Protein AF-A0A4R4U5J3-F1 (afdb_monomer_lite)

Sequence (572 aa):
MSPDPDFTGVKRPEFDTMATQHTAAAGRLADLATRLHGELTAAGLDTTPATRIRELATQAQTQAEDLRRRRRLVDELERNKVVFGASTAAGTFLPVPDRLETGQAMLAGTVAADAAIAAYTKPPRGKVLPEQLAVVQRYAAKVHDPAFAKAFMSKLGARGVTDLANAIWLEKASWERAGDHDGAKRAFAQGEHVLRILSTALAGATDPASPAYLGAGFLQRLKTAGRTSRDLHSVTGGRPTAYHDLADVLGAHPGEPPYSAEFMRTVGRDMIALDREVHDALRNGEGTKAMDDMRTFVPDLLRAAASSPAAAQALLDHTPAGRTTTNLNYLLHDRVAWWTDNPNSTTDDRDARALGAAMEAAMKGSDAVSLRLTAETLKILGADLPRLYARNSAEKLQLADQAGFDRRASLRPALGTILSAHIDELGRIIDGRNVLKSGVGATLKDQSVNRRDIDYALLLATSDDAVFGQIVRAQAEHTRVEIDRIFPLTDKGPRLADPVARESKTFGHLLGAREQALYSVGRANEAAAKELESMVRSAIGIVPVPGKEFAGKLAEQAFKGMRLEGFAKEVA

Structure (mmCIF, N/CA/C/O backbone):
data_AF-A0A4R4U5J3-F1
#
_entry.id   AF-A0A4R4U5J3-F1
#
loop_
_atom_site.group_PDB
_atom_site.id
_atom_site.type_symbol
_atom_site.label_atom_id
_atom_site.label_alt_id
_atom_site.label_comp_id
_atom_site.label_asym_id
_atom_site.label_entity_id
_atom_site.label_seq_id
_atom_site.pdbx_PDB_ins_code
_atom_site.Cartn_x
_atom_site.Cartn_y
_atom_site.Cartn_z
_atom_site.occupancy
_atom_site.B_iso_or_equiv
_atom_site.auth_seq_id
_atom_site.auth_comp_id
_atom_site.auth_asym_id
_atom_site.auth_atom_id
_atom_site.pdbx_PDB_model_num
ATOM 1 N N . MET A 1 1 ? -20.120 -25.087 23.527 1.00 32.09 1 MET A N 1
ATOM 2 C CA . MET A 1 1 ? -18.933 -24.209 23.546 1.00 32.09 1 MET A CA 1
ATOM 3 C C . MET A 1 1 ? -18.248 -24.417 24.880 1.00 32.09 1 MET A C 1
ATOM 5 O O . MET A 1 1 ? -18.861 -24.120 25.896 1.00 32.09 1 MET A O 1
ATOM 9 N N . SER A 1 2 ? -17.062 -25.028 24.884 1.00 24.73 2 SER A N 1
ATOM 10 C CA . SER A 1 2 ? -16.228 -25.051 26.090 1.00 24.73 2 SER A CA 1
ATOM 11 C C . SER A 1 2 ? -15.710 -23.629 26.313 1.00 24.73 2 SER A C 1
ATOM 13 O O . SER A 1 2 ? -15.345 -23.002 25.314 1.00 24.73 2 SER A O 1
ATOM 15 N N . PRO A 1 3 ? -15.717 -23.090 27.543 1.00 35.31 3 PRO A N 1
ATOM 16 C CA . PRO A 1 3 ? -15.083 -21.809 27.810 1.00 35.31 3 PRO A CA 1
ATOM 17 C C . PRO A 1 3 ? -13.604 -21.902 27.435 1.00 35.31 3 PRO A C 1
ATOM 19 O O . PRO A 1 3 ? -12.981 -22.950 27.625 1.00 35.31 3 PRO A O 1
ATOM 22 N N . ASP A 1 4 ? -13.088 -20.816 26.875 1.00 36.41 4 ASP A N 1
ATOM 23 C CA . ASP A 1 4 ? -11.660 -20.582 26.690 1.00 36.41 4 ASP A CA 1
ATOM 24 C C . ASP A 1 4 ? -10.930 -20.854 28.026 1.00 36.41 4 ASP A C 1
ATOM 26 O O . ASP A 1 4 ? -11.401 -20.363 29.059 1.00 36.41 4 ASP A O 1
ATOM 30 N N . PRO A 1 5 ? -9.855 -21.664 28.071 1.00 33.47 5 PRO A N 1
ATOM 31 C CA . PRO A 1 5 ? -9.121 -21.946 29.310 1.00 33.47 5 PRO A CA 1
ATOM 32 C C . PRO A 1 5 ? -8.554 -20.694 30.007 1.00 33.47 5 PRO A C 1
ATOM 34 O O . PRO A 1 5 ? -8.264 -20.767 31.199 1.00 33.47 5 PRO A O 1
ATOM 37 N N . ASP A 1 6 ? -8.495 -19.550 29.316 1.00 38.09 6 ASP A N 1
ATOM 38 C CA . ASP A 1 6 ? -8.087 -18.248 29.863 1.00 38.09 6 ASP A CA 1
ATOM 39 C C . ASP A 1 6 ? -9.269 -17.353 30.313 1.00 38.09 6 ASP A C 1
ATOM 41 O O . ASP A 1 6 ? -9.123 -16.143 30.498 1.00 38.09 6 ASP A O 1
ATOM 45 N N . PHE A 1 7 ? -10.476 -17.905 30.493 1.00 46.34 7 PHE A N 1
ATOM 46 C CA . PHE A 1 7 ? -11.655 -17.115 30.861 1.00 46.34 7 PHE A CA 1
ATOM 47 C C . PHE A 1 7 ? -11.623 -16.606 32.317 1.00 46.34 7 PHE A C 1
ATOM 49 O O . PHE A 1 7 ? -11.997 -17.315 33.254 1.00 46.34 7 PHE A O 1
ATOM 56 N N . THR A 1 8 ? -11.276 -15.329 32.505 1.00 49.91 8 THR A N 1
ATOM 57 C CA . THR A 1 8 ? -11.484 -14.574 33.750 1.00 49.91 8 THR A CA 1
ATOM 58 C C . THR A 1 8 ? -12.762 -13.729 33.645 1.00 49.91 8 THR A C 1
ATOM 60 O O . THR A 1 8 ? -12.824 -12.693 32.987 1.00 49.91 8 THR A O 1
ATOM 63 N N . GLY A 1 9 ? -13.842 -14.176 34.286 1.00 56.47 9 GLY A N 1
ATOM 64 C CA . GLY A 1 9 ? -15.107 -13.438 34.344 1.00 56.47 9 GLY A CA 1
ATOM 65 C C . GLY A 1 9 ? -15.694 -13.483 35.746 1.00 56.47 9 GLY A C 1
ATOM 66 O O . GLY A 1 9 ? -15.632 -14.514 36.411 1.00 56.47 9 GLY A O 1
ATOM 67 N N . VAL A 1 10 ? -16.287 -12.380 36.203 1.00 64.44 10 VAL A N 1
ATOM 68 C CA . VAL A 1 10 ? -16.972 -12.332 37.505 1.00 64.44 10 VAL A CA 1
ATOM 69 C C . VAL A 1 10 ? -18.478 -12.395 37.278 1.00 64.44 10 VAL A C 1
ATOM 71 O O . VAL A 1 10 ? -19.017 -11.742 36.378 1.00 64.44 10 VAL A O 1
ATOM 74 N N . LYS A 1 11 ? -19.187 -13.171 38.102 1.00 69.50 11 LYS A N 1
ATOM 75 C CA . LYS A 1 11 ? -20.650 -13.131 38.126 1.00 69.50 11 LYS A CA 1
ATOM 76 C C . LYS A 1 11 ? -21.089 -11.772 38.644 1.00 69.50 11 LYS A C 1
ATOM 78 O O . LYS A 1 11 ? -20.711 -11.350 39.735 1.00 69.50 11 LYS A O 1
ATOM 83 N N . ARG A 1 12 ? -21.927 -11.082 37.882 1.00 70.44 12 ARG A N 1
ATOM 84 C CA . ARG A 1 12 ? -22.305 -9.706 38.212 1.00 70.44 12 ARG A CA 1
ATOM 85 C C . ARG A 1 12 ? -22.953 -9.516 39.587 1.00 70.44 12 ARG A C 1
ATOM 87 O O . ARG A 1 12 ? -22.555 -8.573 40.263 1.00 70.44 12 ARG A O 1
ATOM 94 N N . PRO A 1 13 ? -23.871 -10.386 40.051 1.00 77.56 13 PRO A N 1
ATOM 95 C CA . PRO A 1 13 ? -24.424 -10.243 41.396 1.00 77.56 13 PRO A CA 1
ATOM 96 C C . PRO A 1 13 ? -23.345 -10.321 42.486 1.00 77.56 13 PRO A C 1
ATOM 98 O O . PRO A 1 13 ? -23.411 -9.603 43.482 1.00 77.56 13 PRO A O 1
ATOM 101 N N . GLU A 1 14 ? -22.324 -11.157 42.279 1.00 78.69 14 GLU A N 1
ATOM 102 C CA . GLU A 1 14 ? -21.205 -11.330 43.210 1.00 78.69 14 GLU A CA 1
ATOM 103 C C . GLU A 1 14 ? -20.275 -10.108 43.178 1.00 78.69 14 GLU A C 1
ATOM 105 O O . GLU A 1 14 ? -19.912 -9.589 44.234 1.00 78.69 14 GLU A O 1
ATOM 110 N N . PHE A 1 15 ? -19.973 -9.577 41.987 1.00 78.25 15 PHE A N 1
ATOM 111 C CA . PHE A 1 15 ? -19.196 -8.343 41.832 1.00 78.25 15 PHE A CA 1
ATOM 112 C C . PHE A 1 15 ? -19.882 -7.131 42.480 1.00 78.25 15 PHE A C 1
ATOM 114 O O . PHE A 1 15 ? -19.252 -6.377 43.223 1.00 78.25 15 PHE A O 1
ATOM 121 N N . ASP A 1 16 ? -21.185 -6.966 42.249 1.00 79.00 16 ASP A N 1
ATOM 122 C CA . ASP A 1 16 ? -21.982 -5.881 42.825 1.00 79.00 16 ASP A CA 1
ATOM 123 C C . ASP A 1 16 ? -22.040 -5.967 44.352 1.00 79.00 16 ASP A C 1
ATOM 125 O O . ASP A 1 16 ? -21.914 -4.952 45.050 1.00 79.00 16 ASP A O 1
ATOM 129 N N . THR A 1 17 ? -22.193 -7.186 44.872 1.00 84.44 17 THR A N 1
ATOM 130 C CA . THR A 1 17 ? -22.174 -7.456 46.312 1.00 84.44 17 THR A CA 1
ATOM 131 C C . THR A 1 17 ? -20.814 -7.101 46.903 1.00 84.44 17 THR A C 1
ATOM 133 O O . THR A 1 17 ? -20.752 -6.338 47.868 1.00 84.44 17 THR A O 1
ATOM 136 N N . MET A 1 18 ? -19.725 -7.564 46.288 1.00 84.06 18 MET A N 1
ATOM 137 C CA . MET A 1 18 ? -18.358 -7.265 46.713 1.00 84.06 18 MET A CA 1
ATOM 138 C C . MET A 1 18 ? -18.081 -5.754 46.715 1.00 84.06 18 MET A C 1
ATOM 140 O O . MET A 1 18 ? -17.628 -5.216 47.724 1.00 84.06 18 MET A O 1
ATOM 144 N N . ALA A 1 19 ? -18.406 -5.041 45.631 1.00 83.62 19 ALA A N 1
ATOM 145 C CA . ALA A 1 19 ? -18.198 -3.594 45.531 1.00 83.62 19 ALA A CA 1
ATOM 146 C C . ALA A 1 19 ? -18.980 -2.817 46.607 1.00 83.62 19 ALA A C 1
ATOM 148 O O . ALA A 1 19 ? -18.468 -1.854 47.191 1.00 83.62 19 ALA A O 1
ATOM 149 N N . THR A 1 20 ? -20.207 -3.255 46.906 1.00 86.44 20 THR A N 1
ATOM 150 C CA . THR A 1 20 ? -21.056 -2.663 47.952 1.00 86.44 20 THR A CA 1
ATOM 151 C C . THR A 1 20 ? -20.491 -2.929 49.349 1.00 86.44 20 THR A C 1
ATOM 153 O O . THR A 1 20 ? -20.370 -2.004 50.154 1.00 86.44 20 THR A O 1
ATOM 156 N N . GLN A 1 21 ? -20.085 -4.168 49.634 1.00 89.00 21 GLN A N 1
ATOM 157 C CA . GLN A 1 21 ? -19.510 -4.553 50.925 1.00 89.00 21 GLN A CA 1
ATOM 158 C C . GLN A 1 21 ? -18.174 -3.854 51.190 1.00 89.00 21 GLN A C 1
ATOM 160 O O . GLN A 1 21 ? -17.979 -3.316 52.280 1.00 89.00 21 GLN A O 1
ATOM 165 N N . HIS A 1 22 ? -17.291 -3.787 50.190 1.00 87.19 22 HIS A N 1
ATOM 166 C CA . HIS A 1 22 ? -15.999 -3.108 50.299 1.00 87.19 22 HIS A CA 1
ATOM 167 C C . HIS A 1 22 ? -16.171 -1.607 50.551 1.00 87.19 22 HIS A C 1
ATOM 169 O O . HIS A 1 22 ? -15.505 -1.025 51.405 1.00 87.19 22 HIS A O 1
ATOM 175 N N . THR A 1 23 ? -17.126 -0.985 49.856 1.00 85.75 23 THR A N 1
ATOM 176 C CA . THR A 1 23 ? -17.514 0.410 50.086 1.00 85.75 23 THR A CA 1
ATOM 177 C C . THR A 1 23 ? -17.967 0.641 51.532 1.00 85.75 23 THR A C 1
ATOM 179 O O . THR A 1 23 ? -17.518 1.585 52.183 1.00 85.75 23 THR A O 1
ATOM 182 N N . ALA A 1 24 ? -18.847 -0.221 52.048 1.00 89.19 24 ALA A N 1
ATOM 183 C CA . ALA A 1 24 ? -19.355 -0.108 53.412 1.00 89.19 24 ALA A CA 1
ATOM 184 C C . ALA A 1 24 ? -18.268 -0.378 54.469 1.00 89.19 24 ALA A C 1
ATOM 186 O O . ALA A 1 24 ? -18.280 0.228 55.540 1.00 89.19 24 ALA A O 1
ATOM 187 N N . ALA A 1 25 ? -17.331 -1.288 54.194 1.00 89.00 25 ALA A N 1
ATOM 188 C CA . ALA A 1 25 ? -16.195 -1.568 55.068 1.00 89.00 25 ALA A CA 1
ATOM 189 C C . ALA A 1 25 ? -15.233 -0.373 55.150 1.00 89.00 25 ALA A C 1
ATOM 191 O O . ALA A 1 25 ? -14.864 0.031 56.252 1.00 89.00 25 ALA A O 1
ATOM 192 N N . ALA A 1 26 ? -14.903 0.247 54.013 1.00 87.69 26 ALA A N 1
ATOM 193 C CA . ALA A 1 26 ? -14.053 1.437 53.965 1.00 87.69 26 ALA A CA 1
ATOM 194 C C . ALA A 1 26 ? -14.661 2.618 54.746 1.00 87.69 26 ALA A C 1
ATOM 196 O O . ALA A 1 26 ? -13.959 3.277 55.511 1.00 87.69 26 ALA A O 1
ATOM 197 N N . GLY A 1 27 ? -15.976 2.847 54.615 1.00 88.06 27 GLY A N 1
ATOM 198 C CA . GLY A 1 27 ? -16.689 3.863 55.401 1.00 88.06 27 GLY A CA 1
ATOM 199 C C . GLY A 1 27 ? -16.615 3.600 56.908 1.00 88.06 27 GLY A C 1
ATOM 200 O O . GLY A 1 27 ? -16.243 4.483 57.673 1.00 88.06 27 GLY A O 1
ATOM 201 N N . ARG A 1 28 ? -16.861 2.353 57.332 1.00 92.00 28 ARG A N 1
ATOM 202 C CA . ARG A 1 28 ? -16.773 1.963 58.749 1.00 92.00 28 ARG A CA 1
ATOM 203 C C . ARG A 1 28 ? -15.362 2.111 59.328 1.00 92.00 28 ARG A C 1
ATOM 205 O O . ARG A 1 28 ? -15.235 2.518 60.479 1.00 92.00 28 ARG A O 1
ATOM 212 N N . LEU A 1 29 ? -14.314 1.817 58.554 1.00 90.88 29 LEU A N 1
ATOM 213 C CA . LEU A 1 29 ? -12.922 2.034 58.971 1.00 90.88 29 LEU A CA 1
ATOM 214 C C . LEU A 1 29 ? -12.602 3.523 59.163 1.00 90.88 29 LEU A C 1
ATOM 216 O O . LEU A 1 29 ? -11.934 3.881 60.131 1.00 90.88 29 LEU A O 1
ATOM 220 N N . ALA A 1 30 ? -13.106 4.392 58.282 1.00 89.38 30 ALA A N 1
ATOM 221 C CA . ALA A 1 30 ? -12.925 5.838 58.401 1.00 89.38 30 ALA A CA 1
ATOM 222 C C . ALA A 1 30 ? -13.649 6.414 59.633 1.00 89.38 30 ALA A C 1
ATOM 224 O O . ALA A 1 30 ? -13.075 7.221 60.374 1.00 89.38 30 ALA A O 1
ATOM 225 N N . ASP A 1 31 ? -14.876 5.955 59.893 1.00 91.50 31 ASP A N 1
ATOM 226 C CA . ASP A 1 31 ? -15.646 6.340 61.079 1.00 91.50 31 ASP A CA 1
ATOM 227 C C . ASP A 1 31 ? -14.952 5.877 62.364 1.00 91.50 31 ASP A C 1
ATOM 229 O O . ASP A 1 31 ? -14.828 6.649 63.316 1.00 91.50 31 ASP A O 1
ATOM 233 N N . LEU A 1 32 ? -14.450 4.635 62.381 1.00 92.81 32 LEU A N 1
ATOM 234 C CA . LEU A 1 32 ? -13.696 4.084 63.506 1.00 92.81 32 LEU A CA 1
ATOM 235 C C . LEU A 1 32 ? -12.428 4.896 63.778 1.00 92.81 32 LEU A C 1
ATOM 237 O O . LEU A 1 32 ? -12.192 5.278 64.921 1.00 92.81 32 LEU A O 1
ATOM 241 N N . ALA A 1 33 ? -11.642 5.199 62.740 1.00 91.44 33 ALA A N 1
ATOM 242 C CA . ALA A 1 33 ? -10.439 6.017 62.874 1.00 91.44 33 ALA A CA 1
ATOM 243 C C . ALA A 1 33 ? -10.758 7.395 63.466 1.00 91.44 33 ALA A C 1
ATOM 245 O O . ALA A 1 33 ? -10.023 7.896 64.312 1.00 91.44 33 ALA A O 1
ATOM 246 N N . THR A 1 34 ? -11.872 7.999 63.046 1.00 92.19 34 THR A N 1
ATOM 247 C CA . THR A 1 34 ? -12.306 9.314 63.532 1.00 92.19 34 THR A CA 1
ATOM 248 C C . THR A 1 34 ? -12.730 9.271 64.997 1.00 92.19 34 THR A C 1
ATOM 250 O O . THR A 1 34 ? -12.296 10.120 65.774 1.00 92.19 34 THR A O 1
ATOM 253 N N . ARG A 1 35 ? -13.521 8.266 65.398 1.00 92.94 35 ARG A N 1
ATOM 254 C CA . ARG A 1 35 ? -13.943 8.094 66.799 1.00 92.94 35 ARG A CA 1
ATOM 255 C C . ARG A 1 35 ? -12.758 7.804 67.713 1.00 92.94 35 ARG A C 1
ATOM 257 O O . ARG A 1 35 ? -12.593 8.495 68.711 1.00 92.94 35 ARG A O 1
ATOM 264 N N . LEU A 1 36 ? -11.900 6.856 67.326 1.00 92.25 36 LEU A N 1
ATOM 265 C CA . LEU A 1 36 ? -10.718 6.483 68.102 1.00 92.25 36 LEU A CA 1
ATOM 266 C C . LEU A 1 36 ? -9.764 7.669 68.270 1.00 92.25 36 LEU A C 1
ATOM 268 O O . LEU A 1 36 ? -9.227 7.875 69.352 1.00 92.25 36 LEU A O 1
ATOM 272 N N . HIS A 1 37 ? -9.577 8.474 67.221 1.00 93.06 37 HIS A N 1
ATOM 273 C CA . HIS A 1 37 ? -8.777 9.691 67.319 1.00 93.06 37 HIS A CA 1
ATOM 274 C C . HIS A 1 37 ? -9.357 10.654 68.363 1.00 93.06 37 HIS A C 1
ATOM 276 O O . HIS A 1 37 ? -8.624 11.106 69.233 1.00 93.06 37 HIS A O 1
ATOM 282 N N . GLY A 1 38 ? -10.671 10.910 68.324 1.00 90.81 38 GLY A N 1
ATOM 283 C CA . GLY A 1 38 ? -11.345 11.773 69.297 1.00 90.81 38 GLY A CA 1
ATOM 284 C C . GLY A 1 38 ? -11.226 11.275 70.741 1.00 90.81 38 GLY A C 1
ATOM 285 O O . GLY A 1 38 ? -10.923 12.067 71.630 1.00 90.81 38 GLY A O 1
ATOM 286 N N . GLU A 1 39 ? -11.403 9.971 70.970 1.00 93.38 39 GLU A N 1
ATOM 287 C CA . GLU A 1 39 ? -11.268 9.354 72.298 1.00 93.38 39 GLU A CA 1
ATOM 288 C C . GLU A 1 39 ? -9.831 9.433 72.832 1.00 93.38 39 GLU A C 1
ATOM 290 O O . GLU A 1 39 ? -9.619 9.845 73.973 1.00 93.38 39 GLU A O 1
ATOM 295 N N . LEU A 1 40 ? -8.833 9.105 72.003 1.00 91.81 40 LEU A N 1
ATOM 296 C CA . LEU A 1 40 ? -7.419 9.167 72.388 1.00 91.81 40 LEU A CA 1
ATOM 297 C C . LEU A 1 40 ? -6.976 10.607 72.668 1.00 91.81 40 LEU A C 1
ATOM 299 O O . LEU A 1 40 ? -6.291 10.853 73.659 1.00 91.81 40 LEU A O 1
ATOM 303 N N . THR A 1 41 ? -7.410 11.567 71.846 1.00 92.56 41 THR A N 1
ATOM 304 C CA . THR A 1 41 ? -7.142 12.993 72.071 1.00 92.56 41 THR A CA 1
ATOM 305 C C . THR A 1 41 ? -7.784 13.489 73.365 1.00 92.56 41 THR A C 1
ATOM 307 O O . THR A 1 41 ? -7.116 14.167 74.142 1.00 92.56 41 THR A O 1
ATOM 310 N N . ALA A 1 42 ? -9.044 13.132 73.635 1.00 90.25 42 ALA A N 1
ATOM 311 C CA . ALA A 1 42 ? -9.733 13.526 74.865 1.00 90.25 42 ALA A CA 1
ATOM 312 C C . ALA A 1 42 ? -9.080 12.931 76.127 1.00 90.25 42 ALA A C 1
ATOM 314 O O . ALA A 1 42 ? -9.076 13.571 77.176 1.00 90.25 42 ALA A O 1
ATOM 315 N N . ALA A 1 43 ? -8.500 11.733 76.018 1.00 91.12 43 ALA A N 1
ATOM 316 C CA . ALA A 1 43 ? -7.785 11.063 77.100 1.00 91.12 43 ALA A CA 1
ATOM 317 C C . ALA A 1 43 ? -6.305 11.487 77.240 1.00 91.12 43 ALA A C 1
ATOM 319 O O . ALA A 1 43 ? -5.632 11.022 78.158 1.00 91.12 43 ALA A O 1
ATOM 320 N N . GLY A 1 44 ? -5.779 12.338 76.348 1.00 90.06 44 GLY A N 1
ATOM 321 C CA . GLY A 1 44 ? -4.364 12.734 76.340 1.00 90.06 44 GLY A CA 1
ATOM 322 C C . GLY A 1 44 ? -3.395 11.594 75.990 1.00 90.06 44 GLY A C 1
ATOM 323 O O . GLY A 1 44 ? -2.240 11.617 76.411 1.00 90.06 44 GLY A O 1
ATOM 324 N N . LEU A 1 45 ? -3.867 10.583 75.256 1.00 93.19 45 LEU A N 1
ATOM 325 C CA . LEU A 1 45 ? -3.107 9.391 74.872 1.00 93.19 45 LEU A CA 1
ATOM 326 C C . LEU A 1 45 ? -2.508 9.518 73.459 1.00 93.19 45 LEU A C 1
ATOM 328 O O . LEU A 1 45 ? -2.874 10.396 72.678 1.00 93.19 45 LEU A O 1
ATOM 332 N N . ASP A 1 46 ? -1.588 8.609 73.115 1.00 89.56 46 ASP A N 1
ATOM 333 C CA . ASP A 1 46 ? -0.987 8.530 71.777 1.00 89.56 46 ASP A CA 1
ATOM 334 C C . ASP A 1 46 ? -2.047 8.237 70.700 1.00 89.56 46 ASP A C 1
ATOM 336 O O . ASP A 1 46 ? -2.740 7.223 70.749 1.00 89.56 46 ASP A O 1
ATOM 340 N N . THR A 1 47 ? -2.144 9.112 69.694 1.00 92.69 47 THR A N 1
ATOM 341 C CA . THR A 1 47 ? -3.115 9.014 68.589 1.00 92.69 47 THR A CA 1
ATOM 342 C C . THR A 1 47 ? -2.604 8.215 67.385 1.00 92.69 47 THR A C 1
ATOM 344 O O . THR A 1 47 ? -3.366 7.974 66.444 1.00 92.69 47 THR A O 1
ATOM 347 N N . THR A 1 48 ? -1.350 7.748 67.410 1.00 91.19 48 THR A N 1
ATOM 348 C CA . THR A 1 48 ? -0.714 6.979 66.325 1.00 91.19 48 THR A CA 1
ATOM 349 C C . THR A 1 48 ? -1.548 5.784 65.833 1.00 91.19 48 THR A C 1
ATOM 351 O O . THR A 1 48 ? -1.651 5.604 64.613 1.00 91.19 48 THR A O 1
ATOM 354 N N . PRO A 1 49 ? -2.208 4.981 66.698 1.00 88.94 49 PRO A N 1
ATOM 355 C CA . PRO A 1 49 ? -3.072 3.891 66.240 1.00 88.94 49 PRO A CA 1
ATOM 356 C C . PRO A 1 49 ? -4.244 4.367 65.370 1.00 88.94 49 PRO A C 1
ATOM 358 O O . PRO A 1 49 ? -4.540 3.750 64.347 1.00 88.94 49 PRO A O 1
ATOM 361 N N . ALA A 1 50 ? -4.876 5.491 65.724 1.00 87.25 50 ALA A N 1
ATOM 362 C CA . ALA A 1 50 ? -5.974 6.061 64.946 1.00 87.25 50 ALA A CA 1
ATOM 363 C C . ALA A 1 50 ? -5.502 6.567 63.575 1.00 87.25 50 ALA A C 1
ATOM 365 O O . ALA A 1 50 ? -6.201 6.388 62.575 1.00 87.25 50 ALA A O 1
ATOM 366 N N . THR A 1 51 ? -4.295 7.132 63.505 1.00 88.81 51 THR A N 1
ATOM 367 C CA . THR A 1 51 ? -3.684 7.588 62.249 1.00 88.81 51 THR A CA 1
ATOM 368 C C . THR A 1 51 ? -3.411 6.423 61.295 1.00 88.81 51 THR A C 1
ATOM 370 O O . THR A 1 51 ? -3.778 6.505 60.125 1.00 88.81 51 THR A O 1
ATOM 373 N N . ARG A 1 52 ? -2.890 5.289 61.789 1.00 90.31 52 ARG A N 1
ATOM 374 C CA . ARG A 1 52 ? -2.691 4.075 60.967 1.00 90.31 52 ARG A CA 1
ATOM 375 C C . ARG A 1 52 ? -4.004 3.515 60.413 1.00 90.31 52 ARG A C 1
ATOM 377 O O . ARG A 1 52 ? -4.071 3.128 59.248 1.00 90.31 52 ARG A O 1
ATOM 384 N N . ILE A 1 53 ? -5.070 3.494 61.221 1.00 89.56 53 ILE A N 1
ATOM 385 C CA . ILE A 1 53 ? -6.398 3.062 60.748 1.00 89.56 53 ILE A CA 1
ATOM 386 C C . ILE A 1 53 ? -6.930 4.043 59.695 1.00 89.56 53 ILE A C 1
ATOM 388 O O . ILE A 1 53 ? -7.525 3.610 58.711 1.00 89.56 53 ILE A O 1
ATOM 392 N N . ARG A 1 54 ? -6.680 5.350 59.849 1.00 88.12 54 ARG A N 1
ATOM 393 C CA . ARG A 1 54 ? -7.061 6.364 58.855 1.00 88.12 54 ARG A CA 1
ATOM 394 C C . ARG A 1 54 ? -6.339 6.163 57.518 1.00 88.12 54 ARG A C 1
ATOM 396 O O . ARG A 1 54 ? -6.975 6.281 56.471 1.00 88.12 54 ARG A O 1
ATOM 403 N N . GLU A 1 55 ? -5.053 5.821 57.527 1.00 89.50 55 GLU A N 1
ATOM 404 C CA . GLU A 1 55 ? -4.292 5.495 56.310 1.00 89.50 55 GLU A CA 1
ATOM 405 C C . GLU A 1 55 ? -4.866 4.264 55.594 1.00 89.50 55 GLU A C 1
ATOM 407 O O . GLU A 1 55 ? -5.143 4.322 54.394 1.00 89.50 55 GLU A O 1
ATOM 412 N N . LEU A 1 56 ? -5.143 3.183 56.332 1.00 89.44 56 LEU A N 1
ATOM 413 C CA . LEU A 1 56 ? -5.804 1.989 55.790 1.00 89.44 56 LEU A CA 1
ATOM 414 C C . LEU A 1 56 ? -7.204 2.303 55.247 1.00 89.44 56 LEU A C 1
ATOM 416 O O . LEU A 1 56 ? -7.571 1.831 54.172 1.00 89.44 56 LEU A O 1
ATOM 420 N N . ALA A 1 57 ? -7.979 3.130 55.953 1.00 87.69 57 ALA A N 1
ATOM 421 C CA . ALA A 1 57 ? -9.291 3.579 55.497 1.00 87.69 57 ALA A CA 1
ATOM 422 C C . ALA A 1 57 ? -9.195 4.375 54.187 1.00 87.69 57 ALA A C 1
ATOM 424 O O . ALA A 1 57 ? -10.035 4.203 53.306 1.00 87.69 57 ALA A O 1
ATOM 425 N N . THR A 1 58 ? -8.151 5.193 54.032 1.00 87.62 58 THR A N 1
ATOM 426 C CA . THR A 1 58 ? -7.901 5.985 52.819 1.00 87.62 58 THR A CA 1
ATOM 427 C C . THR A 1 58 ? -7.576 5.073 51.637 1.00 87.62 58 THR A C 1
ATOM 429 O O . THR A 1 58 ? -8.194 5.189 50.580 1.00 87.62 58 THR A O 1
ATOM 432 N N . GLN A 1 59 ? -6.684 4.096 51.828 1.00 87.94 59 GLN A N 1
ATOM 433 C CA . GLN A 1 59 ? -6.379 3.083 50.810 1.00 87.94 59 GLN A CA 1
ATOM 434 C C . GLN A 1 59 ? -7.631 2.284 50.413 1.00 87.94 59 GLN A C 1
ATOM 436 O O . GLN A 1 59 ? -7.921 2.122 49.224 1.00 87.94 59 GLN A O 1
ATOM 441 N N . ALA A 1 60 ? -8.418 1.845 51.400 1.00 86.88 60 ALA A N 1
ATOM 442 C CA . ALA A 1 60 ? -9.664 1.121 51.171 1.00 86.88 60 ALA A CA 1
ATOM 443 C C . ALA A 1 60 ? -10.720 1.979 50.448 1.00 86.88 60 ALA A C 1
ATOM 445 O O . ALA A 1 60 ? -11.480 1.452 49.632 1.00 86.88 60 ALA A O 1
ATOM 446 N N . GLN A 1 61 ? -10.765 3.292 50.700 1.00 85.94 61 GLN A N 1
ATOM 447 C CA . GLN A 1 61 ? -11.623 4.231 49.970 1.00 85.94 61 GLN A CA 1
ATOM 448 C C . GLN A 1 61 ? -11.189 4.380 48.511 1.00 85.94 61 GLN A C 1
ATOM 450 O O . GLN A 1 61 ? -12.042 4.285 47.631 1.00 85.94 61 GLN A O 1
ATOM 455 N N . THR A 1 62 ? -9.891 4.520 48.225 1.00 85.62 62 THR A N 1
ATOM 456 C CA . THR A 1 62 ? -9.383 4.563 46.842 1.00 85.62 62 THR A CA 1
ATOM 457 C C . THR A 1 62 ? -9.749 3.292 46.069 1.00 85.62 62 THR A C 1
ATOM 459 O O . THR A 1 62 ? -10.212 3.365 44.929 1.00 85.62 62 THR A O 1
ATOM 462 N N . GLN A 1 63 ? -9.620 2.121 46.701 1.00 83.94 63 GLN A N 1
ATOM 463 C CA . GLN A 1 63 ? -10.041 0.844 46.114 1.00 83.94 63 GLN A CA 1
ATOM 464 C C . GLN A 1 63 ? -11.563 0.772 45.913 1.00 83.94 63 GLN A C 1
ATOM 466 O O . GLN A 1 63 ? -12.029 0.338 44.860 1.00 83.94 63 GLN A O 1
ATOM 471 N N . ALA A 1 64 ? -12.356 1.241 46.881 1.00 84.88 64 ALA A N 1
ATOM 472 C CA . ALA A 1 64 ? -13.811 1.298 46.754 1.00 84.88 64 ALA A CA 1
ATOM 473 C C . ALA A 1 64 ? -14.262 2.234 45.616 1.00 84.88 64 ALA A C 1
ATOM 475 O O . ALA A 1 64 ? -15.204 1.919 44.888 1.00 84.88 64 ALA A O 1
ATOM 476 N N . GLU A 1 65 ? -13.592 3.371 45.425 1.00 84.50 65 GLU A N 1
ATOM 477 C CA . GLU A 1 65 ? -13.843 4.274 44.299 1.00 84.50 65 GLU A CA 1
ATOM 478 C C . GLU A 1 65 ? -13.508 3.631 42.954 1.00 84.50 65 GLU A C 1
ATOM 480 O O . GLU A 1 65 ? -14.288 3.769 42.007 1.00 84.50 65 GLU A O 1
ATOM 485 N N . ASP A 1 66 ? -12.400 2.891 42.869 1.00 81.69 66 ASP A N 1
ATOM 486 C CA . ASP A 1 66 ? -12.061 2.115 41.676 1.00 81.69 66 ASP A CA 1
ATOM 487 C C . ASP A 1 66 ? -13.127 1.053 41.367 1.00 81.69 66 ASP A C 1
ATOM 489 O O . ASP A 1 66 ? -13.658 1.012 40.256 1.00 81.69 66 ASP A O 1
ATOM 493 N N . LEU A 1 67 ? -13.554 0.281 42.371 1.00 83.06 67 LEU A N 1
ATOM 494 C CA . LEU A 1 67 ? -14.629 -0.707 42.226 1.00 83.06 67 LEU A CA 1
ATOM 495 C C . LEU A 1 67 ? -15.945 -0.069 41.759 1.00 83.06 67 LEU A C 1
ATOM 497 O O . LEU A 1 67 ? -16.611 -0.606 40.875 1.00 83.06 67 LEU A O 1
ATOM 501 N N . ARG A 1 68 ? -16.311 1.109 42.281 1.00 83.12 68 ARG A N 1
ATOM 502 C CA . ARG A 1 68 ? -17.493 1.860 41.816 1.00 83.12 68 ARG A CA 1
ATOM 503 C C . ARG A 1 68 ? -17.342 2.355 40.376 1.00 83.12 68 ARG A C 1
ATOM 505 O O . ARG A 1 68 ? -18.330 2.383 39.641 1.00 83.12 68 ARG A O 1
ATOM 512 N N . ARG A 1 69 ? -16.144 2.786 39.963 1.00 82.31 69 ARG A N 1
ATOM 513 C CA . ARG A 1 69 ? -15.865 3.168 38.566 1.00 82.31 69 ARG A CA 1
ATOM 514 C C . ARG A 1 69 ? -16.008 1.965 37.636 1.00 82.31 69 ARG A C 1
ATOM 516 O O . ARG A 1 69 ? -16.729 2.070 36.648 1.00 82.31 69 ARG A O 1
ATOM 523 N N . ARG A 1 70 ? -15.424 0.818 37.993 1.00 80.12 70 ARG A N 1
ATOM 524 C CA . ARG A 1 70 ? -15.558 -0.437 37.237 1.00 80.12 70 ARG A CA 1
ATOM 525 C C . ARG A 1 70 ? -17.004 -0.919 37.170 1.00 80.12 70 ARG A C 1
ATOM 527 O O . ARG A 1 70 ? -17.453 -1.300 36.099 1.00 80.12 70 ARG A O 1
ATOM 534 N N . ARG A 1 71 ? -17.763 -0.832 38.267 1.00 80.75 71 ARG A N 1
ATOM 535 C CA . ARG A 1 71 ? -19.195 -1.175 38.283 1.00 80.75 71 ARG A CA 1
ATOM 536 C C . ARG A 1 71 ? -20.001 -0.340 37.293 1.00 80.75 71 ARG A C 1
ATOM 538 O O . ARG A 1 71 ? -20.706 -0.902 36.464 1.00 80.75 71 ARG A O 1
ATOM 545 N N . ARG A 1 72 ? -19.834 0.988 37.321 1.00 82.31 72 ARG A N 1
ATOM 546 C CA . ARG A 1 72 ? -20.492 1.888 36.358 1.00 82.31 72 ARG A CA 1
ATOM 547 C C . ARG A 1 72 ? -20.131 1.544 34.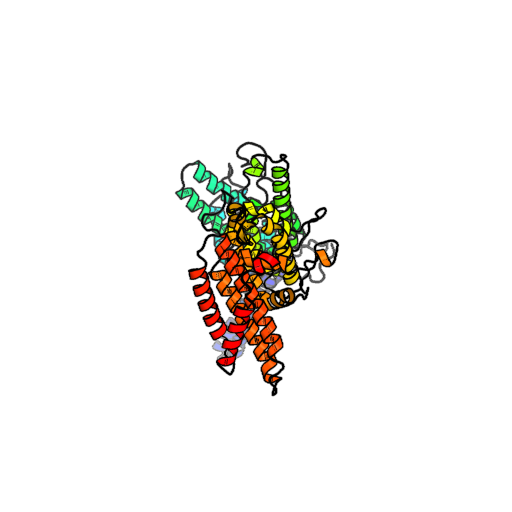917 1.00 82.31 72 ARG A C 1
ATOM 549 O O . ARG A 1 72 ? -21.011 1.490 34.068 1.00 82.31 72 ARG A O 1
ATOM 556 N N . LEU A 1 73 ? -18.855 1.261 34.665 1.00 80.00 73 LEU A N 1
ATOM 557 C CA . LEU A 1 73 ? -18.394 0.832 33.352 1.00 80.00 73 LEU A CA 1
ATOM 558 C C . LEU A 1 73 ? -19.053 -0.488 32.919 1.00 80.00 73 LEU A C 1
ATOM 560 O O . LEU A 1 73 ? -19.509 -0.582 31.787 1.00 80.00 73 LEU A O 1
ATOM 564 N N . VAL A 1 74 ? -19.150 -1.489 33.797 1.00 76.69 74 VAL A N 1
ATOM 565 C CA . VAL A 1 74 ? -19.834 -2.760 33.497 1.00 76.69 74 VAL A CA 1
ATOM 566 C C . VAL A 1 74 ? -21.306 -2.524 33.147 1.00 76.69 74 VAL A C 1
ATOM 568 O O . VAL A 1 74 ? -21.793 -3.073 32.158 1.00 76.69 74 VAL A O 1
ATOM 571 N N . ASP A 1 75 ? -21.993 -1.658 33.895 1.00 78.56 75 ASP A N 1
ATOM 572 C CA . ASP A 1 75 ? -23.380 -1.286 33.601 1.00 78.56 75 ASP A CA 1
ATOM 573 C C . ASP A 1 75 ? -23.524 -0.590 32.238 1.00 78.56 75 ASP A C 1
ATOM 575 O O . ASP A 1 75 ? -24.539 -0.753 31.560 1.00 78.56 75 ASP A O 1
ATOM 579 N N . GLU A 1 76 ? -22.536 0.206 31.828 1.00 79.31 76 GLU A N 1
ATOM 580 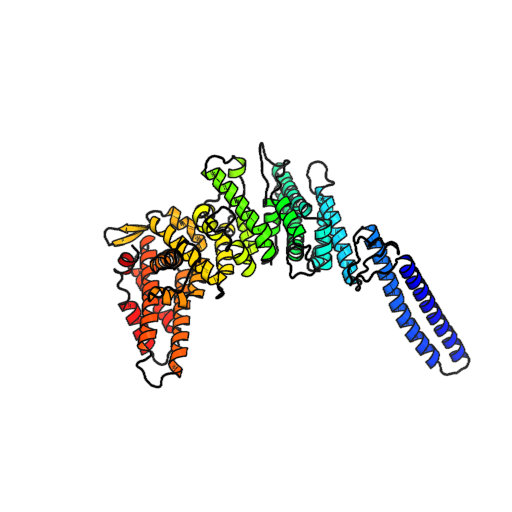C CA . GLU A 1 76 ? -22.512 0.868 30.519 1.00 79.31 76 GLU A CA 1
ATOM 581 C C . GLU A 1 76 ? -22.163 -0.098 29.380 1.00 79.31 76 GLU A C 1
ATOM 583 O O . GLU A 1 76 ? -22.791 -0.039 28.320 1.00 79.31 76 GLU A O 1
ATOM 588 N N . LEU A 1 77 ? -21.211 -1.010 29.591 1.00 73.75 77 LEU A N 1
ATOM 589 C CA . LEU A 1 77 ? -20.831 -2.040 28.621 1.00 73.75 77 LEU A CA 1
ATOM 590 C C . LEU A 1 77 ? -22.007 -2.972 28.312 1.00 73.75 77 LEU A C 1
ATOM 592 O O . LEU A 1 77 ? -22.232 -3.309 27.149 1.00 73.75 77 LEU A O 1
ATOM 596 N N . GLU A 1 78 ? -22.793 -3.349 29.323 1.00 74.06 78 GLU A N 1
ATOM 597 C CA . GLU A 1 78 ? -24.015 -4.125 29.107 1.00 74.06 78 GLU A CA 1
ATOM 598 C C . GLU A 1 78 ? -25.082 -3.303 28.383 1.00 74.06 78 GLU A C 1
ATOM 600 O O . GLU A 1 78 ? -25.634 -3.770 27.384 1.00 74.06 78 GLU A O 1
ATOM 605 N N . ARG A 1 79 ? -25.363 -2.076 28.849 1.00 78.44 79 ARG A N 1
ATOM 606 C CA . ARG A 1 79 ? -26.374 -1.206 28.226 1.00 78.44 79 ARG A CA 1
ATOM 607 C C . ARG A 1 79 ? -26.124 -1.016 26.731 1.00 78.44 79 ARG A C 1
ATOM 609 O O . ARG A 1 79 ? -27.068 -1.055 25.947 1.00 78.44 79 ARG A O 1
ATOM 616 N N . ASN A 1 80 ? -24.860 -0.867 26.340 1.00 71.88 80 ASN A N 1
ATOM 617 C CA . ASN A 1 80 ? -24.450 -0.695 24.944 1.00 71.88 80 ASN A CA 1
ATOM 618 C C . ASN A 1 80 ? -24.168 -2.023 24.214 1.00 71.88 80 ASN A C 1
ATOM 620 O O . ASN A 1 80 ? -23.807 -2.016 23.038 1.00 71.88 80 ASN A O 1
ATOM 624 N N . LYS A 1 81 ? -24.365 -3.172 24.878 1.00 70.88 81 LYS A N 1
ATOM 625 C CA . LYS A 1 81 ? -24.147 -4.522 24.331 1.00 70.88 81 LYS A CA 1
ATOM 626 C C . LYS A 1 81 ? -22.740 -4.700 23.736 1.00 70.88 81 LYS A C 1
ATOM 628 O O . LYS A 1 81 ? -22.583 -5.308 22.680 1.00 70.88 81 LYS A O 1
ATOM 633 N N . VAL A 1 82 ? -21.731 -4.136 24.403 1.00 61.88 82 VAL A N 1
ATOM 634 C CA . VAL A 1 82 ? -20.319 -4.132 23.970 1.00 61.88 82 VAL A CA 1
ATOM 635 C C . VAL A 1 82 ? -19.689 -5.517 24.105 1.00 61.88 82 VAL A C 1
ATOM 637 O O . VAL A 1 82 ? -18.847 -5.908 23.301 1.00 61.88 82 VAL A O 1
ATOM 640 N N . VAL A 1 83 ? -20.102 -6.265 25.128 1.00 56.09 83 VAL A N 1
ATOM 641 C CA . VAL A 1 83 ? -19.550 -7.577 25.452 1.00 56.09 83 VAL A CA 1
ATOM 642 C C . VAL A 1 83 ? -20.690 -8.567 25.649 1.00 56.09 83 VAL A C 1
ATOM 644 O O . VAL A 1 83 ? -21.572 -8.351 26.479 1.00 56.09 83 VAL A O 1
ATOM 647 N N . PHE A 1 84 ? -20.676 -9.660 24.887 1.00 50.22 84 PHE A N 1
ATOM 648 C CA . PHE A 1 84 ? -21.584 -10.776 25.123 1.00 50.22 84 PHE A CA 1
ATOM 649 C C . PHE A 1 84 ? -21.016 -11.618 26.253 1.00 50.22 84 PHE A C 1
ATOM 651 O O . PHE A 1 84 ? -19.927 -12.180 26.136 1.00 50.22 84 PHE A O 1
ATOM 658 N N . GLY A 1 85 ? -21.744 -11.675 27.362 1.00 50.62 85 GLY A N 1
ATOM 659 C CA . GLY A 1 85 ? -21.402 -12.608 28.414 1.00 50.62 85 GLY A CA 1
ATOM 660 C C . GLY A 1 85 ? -21.533 -14.049 27.928 1.00 50.62 85 GLY A C 1
ATOM 661 O O . GLY A 1 85 ? -22.438 -14.371 27.157 1.00 50.62 85 GLY A O 1
ATOM 662 N N . ALA A 1 86 ? -20.643 -14.928 28.383 1.00 50.03 86 ALA A N 1
ATOM 663 C CA . ALA A 1 86 ? -20.835 -16.357 28.195 1.00 50.03 86 ALA A CA 1
ATOM 664 C C . ALA A 1 86 ? -21.920 -16.815 29.178 1.00 50.03 86 ALA A C 1
ATOM 666 O O . ALA A 1 86 ? -21.708 -16.828 30.394 1.00 50.03 86 ALA A O 1
ATOM 667 N N . SER A 1 87 ? -23.102 -17.156 28.664 1.00 48.75 87 SER A N 1
ATOM 668 C CA . SER A 1 87 ? -24.121 -17.845 29.454 1.00 48.75 87 SER A CA 1
ATOM 669 C C . SER A 1 87 ? -23.751 -19.321 29.543 1.00 48.75 87 SER A C 1
ATOM 671 O O . SER A 1 87 ? -23.800 -20.055 28.558 1.00 48.75 87 SER A O 1
ATOM 673 N N . THR A 1 88 ? -23.359 -19.747 30.738 1.00 58.28 88 THR A N 1
ATOM 674 C CA . THR A 1 88 ? -23.117 -21.154 31.074 1.00 58.28 88 THR A CA 1
ATOM 675 C C . THR A 1 88 ? -24.189 -21.634 32.052 1.00 58.28 88 THR A C 1
ATOM 677 O O . THR A 1 88 ? -24.923 -20.825 32.622 1.00 58.28 88 THR A O 1
ATOM 680 N N . ALA A 1 89 ? -24.254 -22.944 32.315 1.00 53.16 89 ALA A N 1
ATOM 681 C CA . ALA A 1 89 ? -25.122 -23.491 33.365 1.00 53.16 89 ALA A CA 1
ATOM 682 C C . ALA A 1 89 ? -24.831 -22.894 34.762 1.00 53.16 89 ALA A C 1
ATOM 684 O O . ALA A 1 89 ? -25.697 -22.911 35.630 1.00 53.16 89 ALA A O 1
ATOM 685 N N . ALA A 1 90 ? -23.632 -22.334 34.973 1.00 54.31 90 ALA A N 1
ATOM 686 C CA . ALA A 1 90 ? -23.225 -21.690 36.220 1.00 54.31 90 ALA A CA 1
ATOM 687 C C . ALA A 1 90 ? -23.610 -20.196 36.313 1.00 54.31 90 ALA A C 1
ATOM 689 O O . ALA A 1 90 ? -23.399 -19.587 37.365 1.00 54.31 90 ALA A O 1
ATOM 690 N N . GLY A 1 91 ? -24.157 -19.600 35.245 1.00 54.38 91 GLY A N 1
ATOM 691 C CA . GLY A 1 91 ? -24.580 -18.198 35.186 1.00 54.38 91 GLY A CA 1
ATOM 692 C C . GLY A 1 91 ? -24.066 -17.446 33.953 1.00 54.38 91 GLY A C 1
ATOM 693 O O . GLY A 1 91 ? -23.345 -17.995 33.116 1.00 54.38 91 GLY A O 1
ATOM 694 N N . THR A 1 92 ? -24.449 -16.171 33.851 1.00 56.19 92 THR A N 1
ATOM 695 C CA . THR A 1 92 ? -23.959 -15.241 32.823 1.00 56.19 92 THR A CA 1
ATOM 696 C C . THR A 1 92 ? -22.712 -14.534 33.332 1.00 56.19 92 THR A C 1
ATOM 698 O O . THR A 1 92 ? -22.770 -13.781 34.307 1.00 56.19 92 THR A O 1
ATOM 701 N N . PHE A 1 93 ? -21.589 -14.769 32.665 1.00 56.38 93 PHE A N 1
ATOM 702 C CA . PHE A 1 93 ? -20.313 -14.154 33.006 1.00 56.38 93 PHE A CA 1
ATOM 703 C C . PHE A 1 93 ? -20.008 -13.022 32.040 1.00 56.38 93 PHE A C 1
ATOM 705 O O . PHE A 1 93 ? -20.040 -13.236 30.832 1.00 56.38 93 PHE A O 1
ATOM 712 N N . LEU A 1 94 ? -19.690 -11.838 32.557 1.00 60.69 94 LEU A N 1
ATOM 713 C CA . LEU A 1 94 ? -19.257 -10.710 31.738 1.00 60.69 94 LEU A CA 1
ATOM 714 C C . LEU A 1 94 ? -17.724 -10.680 31.697 1.00 60.69 94 LEU A C 1
ATOM 716 O O . LEU A 1 94 ? -17.105 -10.668 32.763 1.00 60.69 94 LEU A O 1
ATOM 720 N N . PRO A 1 95 ? -17.107 -10.642 30.504 1.00 60.69 95 PRO A N 1
ATOM 721 C CA . PRO A 1 95 ? -15.708 -10.266 30.366 1.00 60.69 95 PRO A CA 1
ATOM 722 C C . PRO A 1 95 ? -15.559 -8.821 30.841 1.00 60.69 95 PRO A C 1
ATOM 724 O O . PRO A 1 95 ? -16.020 -7.884 30.185 1.00 60.69 95 PRO A O 1
ATOM 727 N N . VAL A 1 96 ? -14.972 -8.645 32.021 1.00 62.53 96 VAL A N 1
ATOM 728 C CA . VAL A 1 96 ? -14.617 -7.328 32.544 1.00 62.53 96 VAL A CA 1
ATOM 729 C C . VAL A 1 96 ? -13.139 -7.134 32.239 1.00 62.53 96 VAL A C 1
ATOM 731 O O . VAL A 1 96 ? -12.338 -7.938 32.706 1.00 62.53 96 VAL A O 1
ATOM 734 N N . PRO A 1 97 ? -12.753 -6.109 31.461 1.00 65.94 97 PRO A N 1
ATOM 735 C CA . PRO A 1 97 ? -11.345 -5.836 31.221 1.00 65.94 97 PRO A CA 1
ATOM 736 C C . PRO A 1 97 ? -10.604 -5.603 32.540 1.00 65.94 97 PRO A C 1
ATOM 738 O O . PRO A 1 97 ? -11.105 -4.896 33.419 1.00 65.94 97 PRO A O 1
ATOM 741 N N . ASP A 1 98 ? -9.390 -6.141 32.655 1.00 66.81 98 ASP A N 1
ATOM 742 C CA . ASP A 1 98 ? -8.573 -6.019 33.872 1.00 66.81 98 ASP A CA 1
ATOM 743 C C . ASP A 1 98 ? -8.277 -4.557 34.243 1.00 66.81 98 ASP A C 1
ATOM 745 O O . ASP A 1 98 ? -8.126 -4.215 35.423 1.00 66.81 98 ASP A O 1
ATOM 749 N N . ARG A 1 99 ? -8.224 -3.684 33.227 1.00 76.38 99 ARG A N 1
ATOM 750 C CA . ARG A 1 99 ? -7.958 -2.245 33.335 1.00 76.38 99 ARG A CA 1
ATOM 751 C C . ARG A 1 99 ? -9.185 -1.422 32.946 1.00 76.38 99 ARG A C 1
ATOM 753 O O . ARG A 1 99 ? -9.830 -1.684 31.928 1.00 76.38 99 ARG A O 1
ATOM 760 N N . LEU A 1 100 ? -9.474 -0.389 33.740 1.00 77.31 100 LEU A N 1
ATOM 761 C CA . LEU A 1 100 ? -10.607 0.519 33.530 1.00 77.31 100 LEU A CA 1
ATOM 762 C C . LEU A 1 100 ? -10.511 1.223 32.168 1.00 77.31 100 LEU A C 1
ATOM 764 O O . LEU A 1 100 ? -11.512 1.356 31.464 1.00 77.31 100 LEU A O 1
ATOM 768 N N . GLU A 1 101 ? -9.303 1.626 31.783 1.00 83.00 101 GLU A N 1
ATOM 769 C CA . GLU A 1 101 ? -8.999 2.332 30.538 1.00 83.00 101 GLU A CA 1
ATOM 770 C C . GLU A 1 101 ? -9.374 1.481 29.321 1.00 83.00 101 GLU A C 1
ATOM 772 O O . GLU A 1 101 ? -10.008 1.974 28.389 1.00 83.00 101 GLU A O 1
ATOM 777 N N . THR A 1 102 ? -9.075 0.178 29.365 1.00 83.00 102 THR A N 1
ATOM 778 C CA . THR A 1 102 ? -9.415 -0.769 28.296 1.00 83.00 102 THR A CA 1
ATOM 779 C C . THR A 1 102 ? -10.924 -0.858 28.098 1.00 83.00 102 THR A C 1
ATOM 781 O O . THR A 1 102 ? -11.405 -0.776 26.969 1.00 83.00 102 THR A O 1
ATOM 784 N N . GLY A 1 103 ? -11.706 -0.965 29.174 1.00 80.62 103 GLY A N 1
ATOM 785 C CA . GLY A 1 103 ? -13.160 -1.003 29.031 1.00 80.62 103 GLY A CA 1
ATOM 786 C C . GLY A 1 103 ? -13.764 0.338 28.609 1.00 80.62 103 GLY A C 1
ATOM 787 O O . GLY A 1 103 ? -14.700 0.354 27.811 1.00 80.62 103 GLY A O 1
ATOM 788 N N . GLN A 1 104 ? -13.196 1.468 29.040 1.00 86.50 104 GLN A N 1
ATOM 789 C CA . GLN A 1 104 ? -13.584 2.788 28.527 1.00 86.50 104 GLN A CA 1
ATOM 790 C C . GLN A 1 104 ? -13.303 2.930 27.025 1.00 86.50 104 GLN A C 1
ATOM 792 O O . GLN A 1 104 ? -14.103 3.536 26.307 1.00 86.50 104 GLN A O 1
ATOM 797 N N . ALA A 1 105 ? -12.189 2.380 26.540 1.00 88.62 105 ALA A N 1
ATOM 798 C CA . ALA A 1 105 ? -11.861 2.350 25.120 1.00 88.62 105 ALA A CA 1
ATOM 799 C C . ALA A 1 105 ? -12.851 1.479 24.330 1.00 88.62 105 ALA A C 1
ATOM 801 O O . ALA A 1 105 ? -13.366 1.932 23.308 1.00 88.62 105 ALA A O 1
ATOM 802 N N . MET A 1 106 ? -13.213 0.294 24.837 1.00 86.88 106 MET A N 1
ATOM 803 C CA . MET A 1 106 ? -14.233 -0.570 24.218 1.00 86.88 106 MET A CA 1
ATOM 804 C C . MET A 1 106 ? -15.607 0.109 24.137 1.00 86.88 106 MET A C 1
ATOM 806 O O . MET A 1 106 ? -16.282 0.052 23.104 1.00 86.88 106 MET A O 1
ATOM 810 N N . LEU A 1 107 ? -16.021 0.779 25.217 1.00 86.94 107 LEU A N 1
ATOM 811 C CA . LEU A 1 107 ? -17.269 1.537 25.247 1.00 86.94 107 LEU A CA 1
ATOM 812 C C . LEU A 1 107 ? -17.239 2.682 24.231 1.00 86.94 107 LEU A C 1
ATOM 814 O O . LEU A 1 107 ? -18.166 2.819 23.436 1.00 86.94 107 LEU A O 1
ATOM 818 N N . ALA A 1 108 ? -16.158 3.467 24.218 1.00 91.69 108 ALA A N 1
ATOM 819 C CA . ALA A 1 108 ? -15.969 4.546 23.255 1.00 91.69 108 ALA A CA 1
ATOM 820 C C . ALA A 1 108 ? -16.029 4.033 21.807 1.00 91.69 108 ALA A C 1
ATOM 822 O O . ALA A 1 108 ? -16.699 4.647 20.979 1.00 91.69 108 ALA A O 1
ATOM 823 N N . GLY A 1 109 ? -15.397 2.889 21.520 1.00 92.94 109 GLY A N 1
ATOM 824 C CA . GLY A 1 109 ? -15.445 2.246 20.206 1.00 92.94 109 GLY A CA 1
ATOM 825 C C . GLY A 1 109 ? -16.862 1.845 19.812 1.00 92.94 109 GLY A C 1
ATOM 826 O O . GLY A 1 109 ? -17.286 2.090 18.687 1.00 92.94 109 GLY A O 1
ATOM 827 N N . THR A 1 110 ? -17.644 1.308 20.749 1.00 91.12 110 THR A N 1
ATOM 828 C CA . THR A 1 110 ? -19.036 0.918 20.472 1.00 91.12 110 THR A CA 1
ATOM 829 C C . THR A 1 110 ? -19.936 2.125 20.230 1.00 91.12 110 THR A C 1
ATOM 831 O O . THR A 1 110 ? -20.686 2.130 19.259 1.00 91.12 110 THR A O 1
ATOM 834 N N . VAL A 1 111 ? -19.824 3.173 21.051 1.00 91.94 111 VAL A N 1
ATOM 835 C CA . VAL A 1 111 ? -20.600 4.414 20.878 1.00 91.94 111 VAL A CA 1
ATOM 836 C C . VAL A 1 111 ? -20.263 5.086 19.546 1.00 91.94 111 VAL A C 1
ATOM 838 O O . VAL A 1 111 ? -21.164 5.514 18.825 1.00 91.94 111 VAL A O 1
ATOM 841 N N . ALA A 1 112 ? -18.978 5.138 19.181 1.00 94.62 112 ALA A N 1
ATOM 842 C CA . ALA A 1 112 ? -18.552 5.642 17.881 1.00 94.62 112 ALA A CA 1
ATOM 843 C C . ALA A 1 112 ? -19.123 4.793 16.731 1.00 94.62 112 ALA A C 1
ATOM 845 O O . ALA A 1 112 ? -19.576 5.348 15.731 1.00 94.62 112 ALA A O 1
ATOM 846 N N . ALA A 1 113 ? -19.153 3.465 16.867 1.00 93.88 113 ALA A N 1
ATOM 847 C CA . ALA A 1 113 ? -19.710 2.580 15.847 1.00 93.88 113 ALA A CA 1
ATOM 848 C C . ALA A 1 113 ? -21.230 2.730 15.712 1.00 93.88 113 ALA A C 1
ATOM 850 O O . ALA A 1 113 ? -21.730 2.783 14.593 1.00 93.88 113 ALA A O 1
ATOM 851 N N . ASP A 1 114 ? -21.970 2.860 16.815 1.00 92.62 114 ASP A N 1
ATOM 852 C CA . ASP A 1 114 ? -23.415 3.113 16.778 1.00 92.62 114 ASP A CA 1
ATOM 853 C C . ASP A 1 114 ? -23.736 4.460 16.114 1.00 92.62 114 ASP A C 1
ATOM 855 O O . ASP A 1 114 ? -24.684 4.544 15.330 1.00 92.62 114 ASP A O 1
ATOM 859 N N . ALA A 1 115 ? -22.925 5.495 16.362 1.00 92.44 115 ALA A N 1
ATOM 860 C CA . ALA A 1 115 ? -23.038 6.775 15.665 1.00 92.44 115 ALA A CA 1
ATOM 861 C C . ALA A 1 115 ? -22.734 6.632 14.165 1.00 92.44 115 ALA A C 1
ATOM 863 O O . ALA A 1 115 ? -23.507 7.105 13.335 1.00 92.44 115 ALA A O 1
ATOM 864 N N . ALA A 1 116 ? -21.666 5.918 13.799 1.00 92.38 116 ALA A N 1
ATOM 865 C CA . ALA A 1 116 ? -21.340 5.631 12.404 1.00 92.38 116 ALA A CA 1
ATOM 866 C C . ALA A 1 116 ? -22.473 4.868 11.692 1.00 92.38 116 ALA A C 1
ATOM 868 O O . ALA A 1 116 ? -22.875 5.251 10.597 1.00 92.38 116 ALA A O 1
ATOM 869 N N . ILE A 1 117 ? -23.047 3.844 12.330 1.00 91.12 117 ILE A N 1
ATOM 870 C CA . ILE A 1 117 ? -24.201 3.096 11.811 1.00 91.12 117 ILE A CA 1
ATOM 871 C C . ILE A 1 117 ? -25.414 4.015 11.662 1.00 91.12 117 ILE A C 1
ATOM 873 O O . ILE A 1 117 ? -26.075 4.022 10.621 1.00 91.12 117 ILE A O 1
ATOM 877 N N . ALA A 1 118 ? -25.712 4.822 12.680 1.00 88.69 118 ALA A N 1
ATOM 878 C CA . ALA A 1 118 ? -26.812 5.778 12.637 1.00 88.69 118 ALA A CA 1
ATOM 879 C C . ALA A 1 118 ? -26.651 6.793 11.495 1.00 88.69 118 ALA A C 1
ATOM 881 O O . ALA A 1 118 ? -27.655 7.158 10.882 1.00 88.69 118 ALA A O 1
ATOM 882 N N . ALA A 1 119 ? -25.413 7.194 11.188 1.00 86.56 119 ALA A N 1
ATOM 883 C CA . ALA A 1 119 ? -25.100 8.169 10.151 1.00 86.56 119 ALA A CA 1
ATOM 884 C C . ALA A 1 119 ? -25.579 7.741 8.755 1.00 86.56 119 ALA A C 1
ATOM 886 O O . ALA A 1 119 ? -25.965 8.617 7.986 1.00 86.56 119 ALA A O 1
ATOM 887 N N . TYR A 1 120 ? -25.605 6.435 8.447 1.00 83.62 120 TYR A N 1
ATOM 888 C CA . TYR A 1 120 ? -26.040 5.920 7.139 1.00 83.62 120 TYR A CA 1
ATOM 889 C C . TYR A 1 120 ? -27.358 5.121 7.152 1.00 83.62 120 TYR A C 1
ATOM 891 O O . TYR A 1 120 ? -27.935 4.904 6.090 1.00 83.62 120 TYR A O 1
ATOM 899 N N . THR A 1 121 ? -27.870 4.688 8.313 1.00 82.00 121 THR A N 1
ATOM 900 C CA . THR A 1 121 ? -29.106 3.868 8.396 1.00 82.00 121 THR A CA 1
ATOM 901 C C . THR A 1 121 ? -30.381 4.645 8.724 1.00 82.00 121 THR A C 1
ATOM 903 O O . THR A 1 121 ? -31.462 4.262 8.282 1.00 82.00 121 THR A O 1
ATOM 906 N N . LYS A 1 122 ? -30.287 5.720 9.512 1.00 68.06 122 LYS A N 1
ATOM 907 C CA . LYS A 1 122 ? -31.437 6.538 9.942 1.00 68.06 122 LYS A CA 1
ATOM 908 C C . LYS A 1 122 ? -31.908 7.656 8.991 1.00 68.06 122 LYS A C 1
ATOM 910 O O . LYS A 1 122 ? -33.050 8.088 9.156 1.00 68.06 122 LYS A O 1
ATOM 915 N N . PRO A 1 123 ? -31.108 8.185 8.051 1.00 60.88 123 PRO A N 1
ATOM 916 C CA . PRO A 1 123 ? -31.534 9.341 7.273 1.00 60.88 123 PRO A CA 1
ATOM 917 C C . PRO A 1 123 ? -32.567 8.977 6.189 1.00 60.88 123 PRO A C 1
ATOM 919 O O . PRO A 1 123 ? -32.362 8.035 5.418 1.00 60.88 123 PRO A O 1
ATOM 922 N N . PRO A 1 124 ? -33.666 9.745 6.052 1.00 50.66 124 PRO A N 1
ATOM 923 C CA . PRO A 1 124 ? -34.575 9.604 4.925 1.00 50.66 124 PRO A CA 1
ATOM 924 C C . PRO A 1 124 ? -33.888 10.123 3.653 1.00 50.66 124 PRO A C 1
ATOM 926 O O . PRO A 1 124 ? -33.390 11.246 3.622 1.00 50.66 124 PRO A O 1
ATOM 929 N N . ARG A 1 125 ? -33.903 9.323 2.580 1.00 51.50 125 ARG A N 1
ATOM 930 C CA . ARG A 1 125 ? -33.390 9.688 1.240 1.00 51.50 125 ARG A CA 1
ATOM 931 C C . ARG A 1 125 ? -31.869 9.903 1.137 1.00 51.50 125 ARG A C 1
ATOM 933 O O . ARG A 1 125 ? -31.429 10.803 0.428 1.00 51.50 125 ARG A O 1
ATOM 940 N N . GLY A 1 126 ? -31.066 9.054 1.782 1.00 51.62 126 GLY A N 1
ATOM 941 C CA . GLY A 1 126 ? -29.641 8.910 1.440 1.00 51.62 126 GLY A CA 1
ATOM 942 C C . GLY A 1 126 ? -28.748 10.114 1.758 1.00 51.62 126 GLY A C 1
ATOM 943 O O . GLY A 1 126 ? -27.693 10.249 1.145 1.00 51.62 126 GLY A O 1
ATOM 944 N N . LYS A 1 127 ? -29.171 10.980 2.687 1.00 63.38 127 LYS A N 1
ATOM 945 C CA . LYS A 1 127 ? -28.301 11.991 3.306 1.00 63.38 127 LYS A CA 1
ATOM 946 C C . LYS A 1 127 ? -27.457 11.352 4.398 1.00 63.38 127 LYS A C 1
ATOM 948 O O . LYS A 1 127 ? -27.886 10.352 4.946 1.00 63.38 127 LYS A O 1
ATOM 953 N N . VAL A 1 128 ? -26.315 11.911 4.762 1.00 69.81 128 VAL A N 1
ATOM 954 C CA . VAL A 1 128 ? -25.613 11.532 5.999 1.00 69.81 128 VAL A CA 1
ATOM 955 C C . VAL A 1 128 ? -26.032 12.472 7.112 1.00 69.81 128 VAL A C 1
ATOM 957 O O . VAL A 1 128 ? -26.191 13.660 6.872 1.00 69.81 128 VAL A O 1
ATOM 960 N N . LEU A 1 129 ? -26.204 11.955 8.329 1.00 78.12 129 LEU A N 1
ATOM 961 C CA . LEU A 1 129 ? -26.477 12.779 9.508 1.00 78.12 129 LEU A CA 1
ATOM 962 C C . LEU A 1 129 ? -25.173 13.432 10.017 1.00 78.12 129 LEU A C 1
ATOM 964 O O . LEU A 1 129 ? -24.365 12.736 10.651 1.00 78.12 129 LEU A O 1
ATOM 968 N N . PRO A 1 130 ? -24.926 14.738 9.774 1.00 80.31 130 PRO A N 1
ATOM 969 C CA . PRO A 1 130 ? -23.654 15.382 10.113 1.00 80.31 130 PRO A CA 1
ATOM 970 C C . PRO A 1 130 ? -23.383 15.380 11.619 1.00 80.31 130 PRO A C 1
ATOM 972 O O . PRO A 1 130 ? -22.233 15.310 12.054 1.00 80.31 130 PRO A O 1
ATOM 975 N N . GLU A 1 131 ? -24.434 15.407 12.437 1.00 87.38 131 GLU A N 1
ATOM 976 C CA . GLU A 1 131 ? -24.343 15.312 13.888 1.00 87.38 131 GLU A CA 1
ATOM 977 C C . GLU A 1 131 ? -23.827 13.945 14.352 1.00 87.38 131 GLU A C 1
ATOM 979 O O . GLU A 1 131 ? -23.102 13.873 15.343 1.00 87.38 131 GLU A O 1
ATOM 984 N N . GLN A 1 132 ? -24.133 12.868 13.619 1.00 89.81 132 GLN A N 1
ATOM 985 C CA . GLN A 1 132 ? -23.623 11.531 13.928 1.00 89.81 132 GLN A CA 1
ATOM 986 C C . GLN A 1 132 ? -22.155 11.397 13.522 1.00 89.81 132 GLN A C 1
ATOM 988 O O . GLN A 1 132 ? -21.355 10.864 14.290 1.00 89.81 132 GLN A O 1
ATOM 993 N N . LEU A 1 133 ? -21.764 11.962 12.373 1.00 89.75 133 LEU A N 1
ATOM 994 C CA . LEU A 1 133 ? -20.349 12.050 12.000 1.00 89.75 133 LEU A CA 1
ATOM 995 C C . LEU A 1 133 ? -19.549 12.839 13.043 1.00 89.75 133 LEU A C 1
ATOM 997 O O . LEU A 1 133 ? -18.471 12.406 13.441 1.00 89.75 133 LEU A O 1
ATOM 1001 N N . ALA A 1 134 ? -20.094 13.949 13.551 1.00 90.19 134 ALA A N 1
ATOM 1002 C CA . ALA A 1 134 ? -19.453 14.734 14.604 1.00 90.19 134 ALA A CA 1
ATOM 1003 C C . ALA A 1 134 ? -19.242 13.929 15.901 1.00 90.19 134 ALA A C 1
ATOM 1005 O O . ALA A 1 134 ? -18.244 14.137 16.590 1.00 90.19 134 ALA A O 1
ATOM 1006 N N . VAL A 1 135 ? -20.134 12.987 16.235 1.00 92.44 135 VAL A N 1
ATOM 1007 C CA . VAL A 1 135 ? -19.920 12.066 17.365 1.00 92.44 135 VAL A CA 1
ATOM 1008 C C . VAL A 1 135 ? -18.720 11.158 17.107 1.00 92.44 135 VAL A C 1
ATOM 1010 O O . VAL A 1 135 ? -17.878 11.033 17.992 1.00 92.44 135 VAL A O 1
ATOM 1013 N N . VAL A 1 136 ? -18.584 10.584 15.906 1.00 93.31 136 VAL A N 1
ATOM 1014 C CA . VAL A 1 136 ? -17.419 9.752 15.544 1.00 93.31 136 VAL A CA 1
ATOM 1015 C C . VAL A 1 136 ? -16.119 10.555 15.655 1.00 93.31 136 VAL A C 1
ATOM 1017 O O . VAL A 1 136 ? -15.153 10.094 16.260 1.00 93.31 136 VAL A O 1
ATOM 1020 N N . GLN A 1 137 ? -16.111 11.792 15.152 1.00 93.12 137 GLN A N 1
ATOM 1021 C CA . GLN A 1 137 ? -14.936 12.672 15.166 1.00 93.12 137 GLN A CA 1
ATOM 1022 C C . GLN A 1 137 ? -14.421 12.989 16.578 1.00 93.12 137 GLN A C 1
ATOM 1024 O O . GLN A 1 137 ? -13.214 13.115 16.776 1.00 93.12 137 GLN A O 1
ATOM 1029 N N . ARG A 1 138 ? -15.297 13.049 17.594 1.00 94.06 138 ARG A N 1
ATOM 1030 C CA . ARG A 1 138 ? -14.884 13.263 18.999 1.00 94.06 138 ARG A CA 1
ATOM 1031 C C . ARG A 1 138 ? -13.953 12.169 19.525 1.00 94.06 138 ARG A C 1
ATOM 1033 O O . ARG A 1 138 ? -13.258 12.391 20.514 1.00 94.06 138 ARG A O 1
ATOM 1040 N N . TYR A 1 139 ? -13.930 11.006 18.877 1.00 93.00 139 TYR A N 1
ATOM 1041 C CA . TYR A 1 139 ? -13.093 9.874 19.255 1.00 93.00 139 TYR A CA 1
ATOM 1042 C C . TYR A 1 139 ? -11.804 9.751 18.436 1.00 93.00 139 TYR A C 1
ATOM 1044 O O . TYR A 1 139 ? -11.079 8.779 18.629 1.00 93.00 139 TYR A O 1
ATOM 1052 N N . ALA A 1 140 ? -11.463 10.730 17.588 1.00 89.38 140 ALA A N 1
ATOM 1053 C CA . ALA A 1 140 ? -10.257 10.693 16.755 1.00 89.38 140 ALA A CA 1
ATOM 1054 C C . ALA A 1 140 ? -8.980 10.365 17.550 1.00 89.38 140 ALA A C 1
ATOM 1056 O O . ALA A 1 140 ? -8.195 9.517 17.143 1.00 89.38 140 ALA A O 1
ATOM 1057 N N . ALA A 1 141 ? -8.816 10.955 18.740 1.00 90.94 141 ALA A N 1
ATOM 1058 C CA . ALA A 1 141 ? -7.651 10.722 19.600 1.00 90.94 141 ALA A CA 1
ATOM 1059 C C . ALA A 1 141 ? -7.549 9.287 20.161 1.00 90.94 141 ALA A C 1
ATOM 1061 O O . ALA A 1 141 ? -6.496 8.901 20.659 1.00 90.94 141 ALA A O 1
ATOM 1062 N N . LYS A 1 142 ? -8.629 8.495 20.104 1.00 90.50 142 LYS A N 1
ATOM 1063 C CA . LYS A 1 142 ? -8.683 7.121 20.627 1.00 90.50 142 LYS A CA 1
ATOM 1064 C C . LYS A 1 142 ? -8.506 6.050 19.552 1.00 90.50 142 LYS A C 1
ATOM 1066 O O . LYS A 1 142 ? -8.461 4.875 19.889 1.00 90.50 142 LYS A O 1
ATOM 1071 N N . VAL A 1 143 ? -8.389 6.424 18.276 1.00 88.19 143 VAL A N 1
ATOM 1072 C CA . VAL A 1 143 ? -8.368 5.461 17.160 1.00 88.19 143 VAL A CA 1
ATOM 1073 C C . VAL A 1 143 ? -7.177 4.494 17.204 1.00 88.19 143 VAL A C 1
ATOM 1075 O O . VAL A 1 143 ? -7.286 3.365 16.735 1.00 88.19 143 VAL A O 1
ATOM 1078 N N . HIS A 1 144 ? -6.061 4.914 17.804 1.00 90.25 144 HIS A N 1
ATOM 1079 C CA . HIS A 1 144 ? -4.862 4.089 17.967 1.00 90.25 144 HIS A CA 1
ATOM 1080 C C . HIS A 1 144 ? -4.933 3.129 19.165 1.00 90.25 144 HIS A C 1
ATOM 1082 O O . HIS A 1 144 ? -4.058 2.280 19.307 1.00 90.25 144 HIS A O 1
ATOM 1088 N N . ASP A 1 145 ? -5.948 3.247 20.028 1.00 93.31 145 ASP A N 1
ATOM 1089 C CA . ASP A 1 145 ? -6.166 2.295 21.114 1.00 93.31 145 ASP A CA 1
ATOM 1090 C C . ASP A 1 145 ? -6.719 0.976 20.530 1.00 93.31 145 ASP A C 1
ATOM 1092 O O . ASP A 1 145 ? -7.805 0.974 19.934 1.00 93.31 145 ASP A O 1
ATOM 1096 N N . PRO A 1 146 ? -6.024 -0.166 20.701 1.00 92.62 146 PRO A N 1
ATOM 1097 C CA . PRO A 1 146 ? -6.465 -1.432 20.125 1.00 92.62 146 PRO A CA 1
ATOM 1098 C C . PRO A 1 146 ? -7.844 -1.889 20.618 1.00 92.62 146 PRO A C 1
ATOM 1100 O O . PRO A 1 146 ? -8.598 -2.503 19.862 1.00 92.62 146 PRO A O 1
ATOM 1103 N N . ALA A 1 147 ? -8.209 -1.587 21.867 1.00 89.88 147 ALA A N 1
ATOM 1104 C CA . ALA A 1 147 ? -9.503 -1.962 22.427 1.00 89.88 147 ALA A CA 1
ATOM 1105 C C . ALA A 1 147 ? -10.638 -1.110 21.839 1.00 89.88 147 ALA A C 1
ATOM 1107 O O . ALA A 1 147 ? -11.717 -1.640 21.557 1.00 89.88 147 ALA A O 1
ATOM 1108 N N . PHE A 1 148 ? -10.375 0.178 21.578 1.00 94.69 148 PHE A N 1
ATOM 1109 C CA . PHE A 1 148 ? -11.282 1.036 20.813 1.00 94.69 148 PHE A CA 1
ATOM 1110 C C . PHE A 1 148 ? -11.461 0.507 19.390 1.00 94.69 148 PHE A C 1
ATOM 1112 O O . PHE A 1 148 ? -12.593 0.251 18.979 1.00 94.69 148 PHE A O 1
ATOM 1119 N N . ALA A 1 149 ? -10.362 0.299 18.655 1.00 94.50 149 ALA A N 1
ATOM 1120 C CA . ALA A 1 149 ? -10.400 -0.128 17.257 1.00 94.50 149 ALA A CA 1
ATOM 1121 C C . ALA A 1 149 ? -11.124 -1.474 17.098 1.00 94.50 149 ALA A C 1
ATOM 1123 O O . ALA A 1 149 ? -11.993 -1.612 16.236 1.00 94.50 149 ALA A O 1
ATOM 1124 N N . LYS A 1 150 ? -10.845 -2.442 17.982 1.00 93.19 150 LYS A N 1
ATOM 1125 C CA . LYS A 1 150 ? -11.508 -3.753 17.984 1.00 93.19 150 LYS A CA 1
ATOM 1126 C C . LYS A 1 150 ? -13.011 -3.637 18.205 1.00 93.19 150 LYS A C 1
ATOM 1128 O O . LYS A 1 150 ? -13.782 -4.233 17.455 1.00 93.19 150 LYS A O 1
ATOM 1133 N N . ALA A 1 151 ? -13.436 -2.875 19.215 1.00 90.81 151 ALA A N 1
ATOM 1134 C CA . ALA A 1 151 ? -14.854 -2.692 19.516 1.00 90.81 151 ALA A CA 1
ATOM 1135 C C . ALA A 1 151 ? -15.575 -1.937 18.389 1.00 90.81 151 ALA A C 1
ATOM 1137 O O . ALA A 1 151 ? -16.630 -2.381 17.934 1.00 90.81 151 ALA A O 1
ATOM 1138 N N . PHE A 1 152 ? -14.966 -0.856 17.891 1.00 95.81 152 PHE A N 1
ATOM 1139 C CA . PHE A 1 152 ? -15.485 -0.057 16.784 1.00 95.81 152 PHE A CA 1
ATOM 1140 C C . PHE A 1 152 ? -15.693 -0.912 15.529 1.00 95.81 152 PHE A C 1
ATOM 1142 O O . PHE A 1 152 ? -16.802 -0.982 15.000 1.00 95.81 152 PHE A O 1
ATOM 1149 N N . MET A 1 153 ? -14.662 -1.641 15.096 1.00 95.50 153 MET A N 1
ATOM 1150 C CA . MET A 1 153 ? -14.704 -2.447 13.873 1.00 95.50 153 MET A CA 1
ATOM 1151 C C . MET A 1 153 ? -15.567 -3.706 14.007 1.00 95.50 153 MET A C 1
ATOM 1153 O O . MET A 1 153 ? -16.240 -4.090 13.050 1.00 95.50 153 MET A O 1
ATOM 1157 N N . SER A 1 154 ? -15.595 -4.336 15.187 1.00 91.88 154 SER A N 1
ATOM 1158 C CA . SER A 1 154 ? -16.462 -5.491 15.457 1.00 91.88 154 SER A CA 1
ATOM 1159 C C . SER A 1 154 ? -17.940 -5.109 15.358 1.00 91.88 154 SER A C 1
ATOM 1161 O O . SER A 1 154 ? -18.724 -5.808 14.715 1.00 91.88 154 SER A O 1
ATOM 1163 N N . LYS A 1 155 ? -18.307 -3.960 15.941 1.00 92.25 155 LYS A N 1
ATOM 1164 C CA . LYS A 1 155 ? -19.678 -3.447 15.940 1.00 92.25 155 LYS A CA 1
ATOM 1165 C C . LYS A 1 155 ? -20.101 -2.909 14.575 1.00 92.25 155 LYS A C 1
ATOM 1167 O O . LYS A 1 155 ? -21.200 -3.222 14.125 1.00 92.25 155 LYS A O 1
ATOM 1172 N N . LEU A 1 156 ? -19.243 -2.118 13.927 1.00 93.56 156 LEU A N 1
ATOM 1173 C CA . LEU A 1 156 ? -19.502 -1.572 12.593 1.00 93.56 156 LEU A CA 1
ATOM 1174 C C . LEU A 1 156 ? -19.626 -2.695 11.553 1.00 93.56 156 LEU A C 1
ATOM 1176 O O . LEU A 1 156 ? -20.490 -2.653 10.678 1.00 93.56 156 LEU A O 1
ATOM 1180 N N . GLY A 1 157 ? -18.778 -3.719 11.676 1.00 92.38 157 GLY A N 1
ATOM 1181 C CA . GLY A 1 157 ? -18.718 -4.849 10.762 1.00 92.38 157 GLY A CA 1
ATOM 1182 C C . GLY A 1 157 ? -18.170 -4.476 9.381 1.00 92.38 157 GLY A C 1
ATOM 1183 O O . GLY A 1 157 ? -18.119 -3.317 8.983 1.00 92.38 157 GLY A O 1
ATOM 1184 N N . ALA A 1 158 ? -17.785 -5.493 8.610 1.00 92.50 158 ALA A N 1
ATOM 1185 C CA . ALA A 1 158 ? -17.191 -5.324 7.283 1.00 92.50 158 ALA A CA 1
ATOM 1186 C C . ALA A 1 158 ? -18.072 -4.526 6.301 1.00 92.50 158 ALA A C 1
ATOM 1188 O O . ALA A 1 158 ? -17.574 -3.676 5.572 1.00 92.50 158 ALA A O 1
ATOM 1189 N N . ARG A 1 159 ? -19.389 -4.772 6.307 1.00 89.94 159 ARG A N 1
ATOM 1190 C CA . ARG A 1 159 ? -20.343 -4.049 5.454 1.00 89.94 159 ARG A CA 1
ATOM 1191 C C . ARG A 1 159 ? -20.506 -2.588 5.882 1.00 89.94 159 ARG A C 1
ATOM 1193 O O . ARG A 1 159 ? -20.564 -1.710 5.026 1.00 89.94 159 ARG A O 1
ATOM 1200 N N . GLY A 1 160 ? -20.499 -2.323 7.190 1.00 91.19 160 GLY A N 1
ATOM 1201 C CA . GLY A 1 160 ? -20.595 -0.970 7.730 1.00 91.19 160 GLY A CA 1
ATOM 1202 C C . GLY A 1 160 ? -19.424 -0.073 7.327 1.00 91.19 160 GLY A C 1
ATOM 1203 O O . GLY A 1 160 ? -19.636 1.117 7.127 1.00 91.19 160 GLY A O 1
ATOM 1204 N N . VAL A 1 161 ? -18.222 -0.639 7.132 1.00 93.31 161 VAL A N 1
ATOM 1205 C CA . VAL A 1 161 ? -17.052 0.084 6.588 1.00 93.31 161 VAL A CA 1
ATOM 1206 C C . VAL A 1 161 ? -17.390 0.686 5.227 1.00 93.31 161 VAL A C 1
ATOM 1208 O O . VAL A 1 161 ? -17.293 1.895 5.037 1.00 93.31 161 VAL A O 1
ATOM 1211 N N . THR A 1 162 ? -17.840 -0.157 4.297 1.00 89.94 162 THR A N 1
ATOM 1212 C CA . THR A 1 162 ? -18.199 0.287 2.948 1.00 89.94 162 THR A CA 1
ATOM 1213 C C . THR A 1 162 ? -19.442 1.181 2.963 1.00 89.94 162 THR A C 1
ATOM 1215 O O . THR A 1 162 ? -19.499 2.163 2.233 1.00 89.94 162 THR A O 1
ATOM 1218 N N . ASP A 1 163 ? -20.433 0.883 3.816 1.00 87.69 163 ASP A N 1
ATOM 1219 C CA . ASP A 1 163 ? -21.689 1.642 3.874 1.00 87.69 163 ASP A CA 1
ATOM 1220 C C . ASP A 1 163 ? -21.484 3.073 4.362 1.00 87.69 163 ASP A C 1
ATOM 1222 O O . ASP A 1 163 ? -22.059 4.000 3.789 1.00 87.69 163 ASP A O 1
ATOM 1226 N N . LEU A 1 164 ? -20.629 3.259 5.370 1.00 90.00 164 LEU A N 1
ATOM 1227 C CA . LEU A 1 164 ? -20.280 4.581 5.869 1.00 90.00 164 LEU A CA 1
ATOM 1228 C C . LEU A 1 164 ? -19.528 5.399 4.814 1.00 90.00 164 LEU A C 1
ATOM 1230 O O . LEU A 1 164 ? -19.866 6.562 4.598 1.00 90.00 164 LEU A O 1
ATOM 1234 N N . ALA A 1 165 ? -18.536 4.794 4.155 1.00 89.00 165 ALA A N 1
ATOM 1235 C CA . ALA A 1 165 ? -17.742 5.473 3.136 1.00 89.00 165 ALA A CA 1
ATOM 1236 C C . ALA A 1 165 ? -18.596 5.904 1.938 1.00 89.00 165 ALA A C 1
ATOM 1238 O O . ALA A 1 165 ? -18.564 7.073 1.549 1.00 89.00 165 ALA A O 1
ATOM 1239 N N . ASN A 1 166 ? -19.454 5.009 1.443 1.00 83.88 166 ASN A N 1
ATOM 1240 C CA . ASN A 1 166 ? -20.433 5.346 0.418 1.00 83.88 166 ASN A CA 1
ATOM 1241 C C . ASN A 1 166 ? -21.326 6.503 0.868 1.00 83.88 166 ASN A C 1
ATOM 1243 O O . ASN A 1 166 ? -21.487 7.474 0.139 1.00 83.88 166 ASN A O 1
ATOM 1247 N N . ALA A 1 167 ? -21.902 6.430 2.072 1.00 83.38 167 ALA A N 1
ATOM 1248 C CA . ALA A 1 167 ? -22.818 7.460 2.547 1.00 83.38 167 ALA A CA 1
ATOM 1249 C C . ALA A 1 167 ? -22.153 8.850 2.565 1.00 83.38 167 ALA A C 1
ATOM 1251 O O . ALA A 1 167 ? -22.747 9.815 2.086 1.00 83.38 167 ALA A O 1
ATOM 1252 N N . ILE A 1 168 ? -20.901 8.944 3.027 1.00 85.88 168 ILE A N 1
ATOM 1253 C CA . ILE A 1 168 ? -20.108 10.185 3.003 1.00 85.88 168 ILE A CA 1
ATOM 1254 C C . ILE A 1 168 ? -20.006 10.761 1.581 1.00 85.88 168 ILE A C 1
ATOM 1256 O O . ILE A 1 168 ? -20.196 11.964 1.380 1.00 85.88 168 ILE A O 1
ATOM 1260 N N . TRP A 1 169 ? -19.763 9.913 0.583 1.00 79.88 169 TRP A N 1
ATOM 1261 C CA . TRP A 1 169 ? -19.724 10.337 -0.817 1.00 79.88 169 TRP A CA 1
ATOM 1262 C C . TRP A 1 169 ? -21.084 10.738 -1.372 1.00 79.88 169 TRP A C 1
ATOM 1264 O O . TRP A 1 169 ? -21.179 11.729 -2.098 1.00 79.88 169 TRP A O 1
ATOM 1274 N N . LEU A 1 170 ? -22.146 10.016 -1.011 1.00 77.00 170 LEU A N 1
ATOM 1275 C CA . LEU A 1 170 ? -23.506 10.355 -1.427 1.00 77.00 170 LEU A CA 1
ATOM 1276 C C . LEU A 1 170 ? -23.928 11.730 -0.921 1.00 77.00 170 LEU A C 1
ATOM 1278 O O . LEU A 1 170 ? -24.585 12.471 -1.658 1.00 77.00 170 LEU A O 1
ATOM 1282 N N . GLU A 1 171 ? -23.514 12.080 0.297 1.00 80.19 171 GLU A N 1
ATOM 1283 C CA . GLU A 1 171 ? -23.747 13.399 0.869 1.00 80.19 171 GLU A CA 1
ATOM 1284 C C . GLU A 1 171 ? -23.068 14.473 0.016 1.00 80.19 171 GLU A C 1
ATOM 1286 O O . GLU A 1 171 ? -23.758 15.361 -0.488 1.00 80.19 171 GLU A O 1
ATOM 1291 N N . LYS A 1 172 ? -21.760 14.349 -0.253 1.00 81.75 172 LYS A N 1
ATOM 1292 C CA . LYS A 1 172 ? -21.029 15.275 -1.140 1.00 81.75 172 LYS A CA 1
ATOM 1293 C C . LYS A 1 172 ? -21.716 15.414 -2.503 1.00 81.75 172 LYS A C 1
ATOM 1295 O O . LYS A 1 172 ? -22.026 16.527 -2.925 1.00 81.75 172 LYS A O 1
ATOM 1300 N N . ALA A 1 173 ? -22.016 14.291 -3.154 1.00 78.31 173 ALA A N 1
ATOM 1301 C CA . ALA A 1 173 ? -22.657 14.277 -4.466 1.00 78.31 173 ALA A CA 1
ATOM 1302 C C . ALA A 1 173 ? -24.064 14.899 -4.444 1.00 78.31 173 ALA A C 1
ATOM 1304 O O . ALA A 1 173 ? -24.564 15.349 -5.475 1.00 78.31 173 ALA A O 1
ATOM 1305 N N . SER A 1 174 ? -24.753 14.892 -3.297 1.00 78.88 174 SER A N 1
ATOM 1306 C CA . SER A 1 174 ? -26.056 15.547 -3.150 1.00 78.88 174 SER A CA 1
ATOM 1307 C C . SER A 1 174 ? -25.942 17.073 -3.155 1.00 78.88 174 SER A C 1
ATOM 1309 O O . SER A 1 174 ? -26.758 17.727 -3.803 1.00 78.88 174 SER A O 1
ATOM 1311 N N . TRP A 1 175 ? -24.904 17.625 -2.519 1.00 83.38 175 TRP A N 1
ATOM 1312 C CA . TRP A 1 175 ? -24.605 19.059 -2.534 1.00 83.38 175 TRP A CA 1
ATOM 1313 C C . TRP A 1 175 ? -24.172 19.532 -3.923 1.00 83.38 175 TRP A C 1
ATOM 1315 O O . TRP A 1 175 ? -24.664 20.549 -4.408 1.00 83.38 175 TRP A O 1
ATOM 1325 N N . GLU A 1 176 ? -23.335 18.750 -4.610 1.00 79.56 176 GLU A N 1
ATOM 1326 C CA . GLU A 1 176 ? -22.918 19.043 -5.989 1.00 79.56 176 GLU A CA 1
ATOM 1327 C C . GLU A 1 176 ? -24.112 19.062 -6.951 1.00 79.56 176 GLU A C 1
ATOM 1329 O O . GLU A 1 176 ? -24.250 19.991 -7.744 1.00 79.56 176 GLU A O 1
ATOM 1334 N N . ARG A 1 177 ? -25.037 18.098 -6.832 1.00 81.38 177 ARG A N 1
ATOM 1335 C CA . ARG A 1 177 ? -26.288 18.079 -7.615 1.00 81.38 177 ARG A CA 1
ATOM 1336 C C . ARG A 1 177 ? -27.215 19.255 -7.307 1.00 81.38 177 ARG A C 1
ATOM 1338 O O . ARG A 1 177 ? -28.001 19.637 -8.168 1.00 81.38 177 ARG A O 1
ATOM 1345 N N . ALA A 1 178 ? -27.139 19.813 -6.101 1.00 84.94 178 ALA A N 1
ATOM 1346 C CA . ALA A 1 178 ? -27.879 21.011 -5.718 1.00 84.94 178 ALA A CA 1
ATOM 1347 C C . ALA A 1 178 ? -27.198 22.318 -6.173 1.00 84.94 178 ALA A C 1
ATOM 1349 O O . ALA A 1 178 ? -27.766 23.389 -5.971 1.00 84.94 178 ALA A O 1
ATOM 1350 N N . GLY A 1 179 ? -26.004 22.249 -6.778 1.00 87.94 179 GLY A N 1
ATOM 1351 C CA . GLY A 1 179 ? -25.229 23.416 -7.209 1.00 87.94 179 GLY A CA 1
ATOM 1352 C C . GLY A 1 179 ? -24.508 24.157 -6.075 1.00 87.94 179 GLY A C 1
ATOM 1353 O O . GLY A 1 179 ? -23.949 25.226 -6.311 1.00 87.94 179 GLY A O 1
ATOM 1354 N N . ASP A 1 180 ? -24.491 23.612 -4.854 1.00 88.94 180 ASP A N 1
ATOM 1355 C CA . ASP A 1 180 ? -23.804 24.209 -3.704 1.00 88.94 180 ASP A CA 1
ATOM 1356 C C . ASP A 1 180 ? -22.430 23.555 -3.496 1.00 88.94 180 ASP A C 1
ATOM 1358 O O . ASP A 1 180 ? -22.246 22.607 -2.724 1.00 88.94 180 ASP A O 1
ATOM 1362 N N . HIS A 1 181 ? -21.438 24.082 -4.213 1.00 88.00 181 HIS A N 1
ATOM 1363 C CA . HIS A 1 181 ? -20.063 23.588 -4.156 1.00 88.00 181 HIS A CA 1
ATOM 1364 C C . HIS A 1 181 ? -19.378 23.840 -2.801 1.00 88.00 181 HIS A C 1
ATOM 1366 O O . HIS A 1 181 ? -18.501 23.067 -2.411 1.00 88.00 181 HIS A O 1
ATOM 1372 N N . ASP A 1 182 ? -19.768 24.875 -2.054 1.00 89.00 182 ASP A N 1
ATOM 1373 C CA . ASP A 1 182 ? -19.186 25.164 -0.738 1.00 89.00 182 ASP A CA 1
ATOM 1374 C C . ASP A 1 182 ? -19.804 24.286 0.359 1.00 89.00 182 ASP A C 1
ATOM 1376 O O . ASP A 1 182 ? -19.111 23.845 1.282 1.00 89.00 182 ASP A O 1
ATOM 1380 N N . GLY A 1 183 ? -21.093 23.963 0.239 1.00 85.50 183 GLY A N 1
ATOM 1381 C CA . GLY A 1 183 ? -21.740 22.878 0.973 1.00 85.50 183 GLY A CA 1
ATOM 1382 C C . GLY A 1 183 ? -21.045 21.540 0.723 1.00 85.50 183 GLY A C 1
ATOM 1383 O O . GLY A 1 183 ? -20.642 20.878 1.681 1.00 85.50 183 GLY A O 1
ATOM 1384 N N . ALA A 1 184 ? -20.786 21.199 -0.544 1.00 83.88 184 ALA A N 1
ATOM 1385 C CA . ALA A 1 184 ? -20.092 19.966 -0.919 1.00 83.88 184 ALA A CA 1
ATOM 1386 C C . ALA A 1 184 ? -18.682 19.874 -0.313 1.00 83.88 184 ALA A C 1
ATOM 1388 O O . ALA A 1 184 ? -18.323 18.844 0.260 1.00 83.88 184 ALA A O 1
ATOM 1389 N N . LYS A 1 185 ? -17.896 20.960 -0.373 1.00 86.81 185 LYS A N 1
ATOM 1390 C CA . LYS A 1 185 ? -16.559 21.024 0.246 1.00 86.81 185 LYS A CA 1
ATOM 1391 C C . LYS A 1 185 ? -16.613 20.810 1.757 1.00 86.81 185 LYS A C 1
ATOM 1393 O O . LYS A 1 185 ? -15.814 20.042 2.287 1.00 86.81 185 LYS A O 1
ATOM 1398 N N . ARG A 1 186 ? -17.550 21.461 2.458 1.00 86.81 186 ARG A N 1
ATOM 1399 C CA . ARG A 1 186 ? -17.702 21.320 3.918 1.00 86.81 186 ARG A CA 1
ATOM 1400 C C . ARG A 1 186 ? -18.135 19.911 4.315 1.00 86.81 186 ARG A C 1
ATOM 1402 O O . ARG A 1 186 ? -17.542 19.337 5.225 1.00 86.81 186 ARG A O 1
ATOM 1409 N N . ALA A 1 187 ? -19.119 19.349 3.613 1.00 83.38 187 ALA A N 1
ATOM 1410 C CA . ALA A 1 187 ? -19.582 17.983 3.839 1.00 83.38 187 ALA A CA 1
ATOM 1411 C C . ALA A 1 187 ? -18.453 16.968 3.615 1.00 83.38 187 ALA A C 1
ATOM 1413 O O . ALA A 1 187 ? -18.233 16.082 4.442 1.00 83.38 187 ALA A O 1
ATOM 1414 N N . PHE A 1 188 ? -17.681 17.141 2.539 1.00 82.81 188 PHE A N 1
ATOM 1415 C CA . PHE A 1 188 ? -16.558 16.262 2.244 1.00 82.81 188 PHE A CA 1
ATOM 1416 C C . PHE A 1 188 ? -15.432 16.383 3.273 1.00 82.81 188 PHE A C 1
ATOM 1418 O O . PHE A 1 188 ? -14.960 15.360 3.751 1.00 82.81 188 PHE A O 1
ATOM 1425 N N . ALA A 1 189 ? -15.053 17.595 3.690 1.00 87.38 189 ALA A N 1
ATOM 1426 C CA . ALA A 1 189 ? -14.028 17.787 4.720 1.00 87.38 189 ALA A CA 1
ATOM 1427 C C . ALA A 1 189 ? -14.409 17.117 6.055 1.00 87.38 189 ALA A C 1
ATOM 1429 O O . ALA A 1 189 ? -13.565 16.525 6.732 1.00 87.38 189 ALA A O 1
ATOM 1430 N N . GLN A 1 190 ? -15.693 17.162 6.426 1.00 86.06 190 GLN A N 1
ATOM 1431 C CA . GLN A 1 190 ? -16.193 16.446 7.599 1.00 86.06 190 GLN A CA 1
ATOM 1432 C C . GLN A 1 190 ? -16.101 14.922 7.411 1.00 86.06 190 GLN A C 1
ATOM 1434 O O . GLN A 1 190 ? -15.624 14.209 8.300 1.00 86.06 190 GLN A O 1
ATOM 1439 N N . GLY A 1 191 ? -16.536 14.433 6.250 1.00 89.25 191 GLY A N 1
ATOM 1440 C CA . GLY A 1 191 ? -16.472 13.025 5.876 1.00 89.25 191 GLY A CA 1
ATOM 1441 C C . GLY A 1 191 ? -15.048 12.471 5.845 1.00 89.25 191 GLY A C 1
ATOM 1442 O O . GLY A 1 191 ? -14.795 11.404 6.394 1.00 89.25 191 GLY A O 1
ATOM 1443 N N . GLU A 1 192 ? -14.095 13.221 5.299 1.00 89.62 192 GLU A N 1
ATOM 1444 C CA . GLU A 1 192 ? -12.688 12.829 5.187 1.00 89.62 192 GLU A CA 1
ATOM 1445 C C . GLU A 1 192 ? -12.063 12.539 6.560 1.00 89.62 192 GLU A C 1
ATOM 1447 O O . GLU A 1 192 ? -11.338 11.558 6.728 1.00 89.62 192 GLU A O 1
ATOM 1452 N N . HIS A 1 193 ? -12.398 13.327 7.587 1.00 90.81 193 HIS A N 1
ATOM 1453 C CA . HIS A 1 193 ? -11.931 13.056 8.948 1.00 90.81 193 HIS A CA 1
ATOM 1454 C C . HIS A 1 193 ? -12.483 11.735 9.503 1.00 90.81 193 HIS A C 1
ATOM 1456 O O . HIS A 1 193 ? -11.786 11.016 10.215 1.00 90.81 193 HIS A O 1
ATOM 1462 N N . VAL A 1 194 ? -13.726 11.385 9.165 1.00 93.38 194 VAL A N 1
ATOM 1463 C CA . VAL A 1 194 ? -14.319 10.100 9.559 1.00 93.38 194 VAL A CA 1
ATOM 1464 C C . VAL A 1 194 ? -13.700 8.948 8.771 1.00 93.38 194 VAL A C 1
ATOM 1466 O O . VAL A 1 194 ? -13.403 7.914 9.366 1.00 93.38 194 VAL A O 1
ATOM 1469 N N . LEU A 1 195 ? -13.429 9.130 7.474 1.00 93.31 195 LEU A N 1
ATOM 1470 C CA . LEU A 1 195 ? -12.711 8.145 6.661 1.00 93.31 195 LEU A CA 1
ATOM 1471 C C . LEU A 1 195 ? -11.303 7.876 7.211 1.00 93.31 195 LEU A C 1
ATOM 1473 O O . LEU A 1 195 ? -10.894 6.722 7.264 1.00 93.31 195 LEU A O 1
ATOM 1477 N N . ARG A 1 196 ? -10.596 8.901 7.709 1.00 92.88 196 ARG A N 1
ATOM 1478 C CA . ARG A 1 196 ? -9.306 8.742 8.410 1.00 92.88 196 ARG A CA 1
ATOM 1479 C C . ARG A 1 196 ? -9.422 7.847 9.639 1.00 92.88 196 ARG A C 1
ATOM 1481 O O . ARG A 1 196 ? -8.665 6.889 9.761 1.00 92.88 196 ARG A O 1
ATOM 1488 N N . ILE A 1 197 ? -10.389 8.126 10.517 1.00 93.75 197 ILE A N 1
ATOM 1489 C CA . ILE A 1 197 ? -10.646 7.311 11.717 1.00 93.75 197 ILE A CA 1
ATOM 1490 C C . ILE A 1 197 ? -10.969 5.867 11.316 1.00 93.75 197 ILE A C 1
ATOM 1492 O O . ILE A 1 197 ? -10.423 4.922 11.884 1.00 93.75 197 ILE A O 1
ATOM 1496 N N . LEU A 1 198 ? -11.833 5.698 10.313 1.00 95.00 198 LEU A N 1
ATOM 1497 C CA . LEU A 1 198 ? -12.224 4.390 9.802 1.00 95.00 198 LEU A CA 1
ATOM 1498 C C . LEU A 1 198 ? -11.022 3.622 9.241 1.00 95.00 198 LEU A C 1
ATOM 1500 O O . LEU A 1 198 ? -10.857 2.450 9.561 1.00 95.00 198 LEU A O 1
ATOM 1504 N N . SER A 1 199 ? -10.166 4.284 8.463 1.00 94.62 199 SER A N 1
ATOM 1505 C CA . SER A 1 199 ? -8.964 3.697 7.865 1.00 94.62 199 SER A CA 1
ATOM 1506 C C . SER A 1 199 ? -7.965 3.235 8.921 1.00 94.62 199 SER A C 1
ATOM 1508 O O . SER A 1 199 ? -7.508 2.094 8.888 1.00 94.62 199 SER A O 1
ATOM 1510 N N . THR A 1 200 ? -7.675 4.075 9.918 1.00 93.81 200 THR A N 1
ATOM 1511 C CA . THR A 1 200 ? -6.741 3.721 10.995 1.00 93.81 200 THR A CA 1
ATOM 1512 C C . THR A 1 200 ? -7.270 2.566 11.852 1.00 93.81 200 THR A C 1
ATOM 1514 O O . THR A 1 200 ? -6.528 1.625 12.140 1.00 93.81 200 THR A O 1
ATOM 1517 N N . ALA A 1 201 ? -8.559 2.577 12.210 1.00 94.69 201 ALA A N 1
ATOM 1518 C CA . ALA A 1 201 ? -9.169 1.469 12.947 1.00 94.69 201 ALA A CA 1
ATOM 1519 C C . ALA A 1 201 ? -9.203 0.173 12.117 1.00 94.69 201 ALA A C 1
ATOM 1521 O O . ALA A 1 201 ? -8.955 -0.911 12.650 1.00 94.69 201 ALA A O 1
ATOM 1522 N N . LEU A 1 202 ? -9.474 0.277 10.811 1.00 95.62 202 LEU A N 1
ATOM 1523 C CA . LEU A 1 202 ? -9.489 -0.854 9.887 1.00 95.62 202 LEU A CA 1
ATOM 1524 C C . LEU A 1 202 ? -8.103 -1.492 9.745 1.00 95.62 202 LEU A C 1
ATOM 1526 O O . LEU A 1 202 ? -8.008 -2.718 9.810 1.00 95.62 202 LEU A O 1
ATOM 1530 N N . ALA A 1 203 ? -7.042 -0.694 9.597 1.00 94.38 203 ALA A N 1
ATOM 1531 C CA . ALA A 1 203 ? -5.669 -1.197 9.542 1.00 94.38 203 ALA A CA 1
ATOM 1532 C C . ALA A 1 203 ? -5.339 -2.022 10.799 1.00 94.38 203 ALA A C 1
ATOM 1534 O O . ALA A 1 203 ? -4.944 -3.182 10.694 1.00 94.38 203 ALA A O 1
ATOM 1535 N N . GLY A 1 204 ? -5.643 -1.491 11.991 1.00 92.88 204 GLY A N 1
ATOM 1536 C CA . GLY A 1 204 ? -5.455 -2.217 13.250 1.00 92.88 204 GLY A CA 1
ATOM 1537 C C . GLY A 1 204 ? -6.315 -3.482 13.374 1.00 92.88 204 GLY A C 1
ATOM 1538 O O . GLY A 1 204 ? -5.858 -4.480 13.923 1.00 92.88 204 GLY A O 1
ATOM 1539 N N . ALA A 1 205 ? -7.546 -3.481 12.860 1.00 94.12 205 ALA A N 1
ATOM 1540 C CA . ALA A 1 205 ? -8.446 -4.637 12.928 1.00 94.12 205 ALA A CA 1
ATOM 1541 C C . ALA A 1 205 ? -8.131 -5.746 11.908 1.00 94.12 205 ALA A C 1
ATOM 1543 O O . ALA A 1 205 ? -8.656 -6.859 12.025 1.00 94.12 205 ALA A O 1
ATOM 1544 N N . THR A 1 206 ? -7.294 -5.454 10.910 1.00 94.88 206 THR A N 1
ATOM 1545 C CA . THR A 1 206 ? -6.928 -6.367 9.814 1.00 94.88 206 THR A CA 1
ATOM 1546 C C . THR A 1 206 ? -5.465 -6.807 9.840 1.00 94.88 206 THR A C 1
ATOM 1548 O O . THR A 1 206 ? -5.053 -7.618 9.010 1.00 94.88 206 THR A O 1
ATOM 1551 N N . ASP A 1 207 ? -4.686 -6.327 10.804 1.00 93.38 207 ASP A N 1
ATOM 1552 C CA . ASP A 1 207 ? -3.311 -6.755 11.033 1.00 93.38 207 ASP A CA 1
ATOM 1553 C C . ASP A 1 207 ? -3.239 -7.910 12.047 1.00 93.38 207 ASP A C 1
ATOM 1555 O O . ASP A 1 207 ? -3.577 -7.697 13.209 1.00 93.38 207 ASP A O 1
ATOM 1559 N N . PRO A 1 208 ? -2.772 -9.117 11.665 1.00 92.06 208 PRO A N 1
ATOM 1560 C CA . PRO A 1 208 ? -2.581 -10.230 12.596 1.00 92.06 208 PRO A CA 1
ATOM 1561 C C . PRO A 1 208 ? -1.640 -9.937 13.771 1.00 92.06 208 PRO A C 1
ATOM 1563 O O . PRO A 1 208 ? -1.738 -10.614 14.792 1.00 92.06 208 PRO A O 1
ATOM 1566 N N . ALA A 1 209 ? -0.732 -8.962 13.644 1.00 91.00 209 ALA A N 1
ATOM 1567 C CA . ALA A 1 209 ? 0.160 -8.550 14.728 1.00 91.00 209 ALA A CA 1
ATOM 1568 C C . ALA A 1 209 ? -0.509 -7.586 15.728 1.00 91.00 209 ALA A C 1
ATOM 1570 O O . ALA A 1 209 ? 0.017 -7.350 16.817 1.00 91.00 209 ALA A O 1
ATOM 1571 N N . SER A 1 210 ? -1.672 -7.033 15.383 1.00 91.81 210 SER A N 1
ATOM 1572 C CA . SER A 1 210 ? -2.386 -6.070 16.212 1.00 91.81 210 SER A CA 1
ATOM 1573 C C . SER A 1 210 ? -3.289 -6.766 17.240 1.00 91.81 210 SER A C 1
ATOM 1575 O O . SER A 1 210 ? -4.076 -7.647 16.884 1.00 91.81 210 SER A O 1
ATOM 1577 N N . PRO A 1 211 ? -3.312 -6.311 18.510 1.00 89.56 211 PRO A N 1
ATOM 1578 C CA . PRO A 1 211 ? -4.286 -6.784 19.500 1.00 89.56 211 PRO A CA 1
ATOM 1579 C C . PRO A 1 211 ? -5.753 -6.531 19.100 1.00 89.56 211 PRO A C 1
ATOM 1581 O O . PRO A 1 211 ? -6.673 -7.152 19.646 1.00 89.56 211 PRO A O 1
ATOM 1584 N N . ALA A 1 212 ? -5.986 -5.625 18.142 1.00 91.25 212 ALA A N 1
ATOM 1585 C CA . ALA A 1 212 ? -7.308 -5.324 17.606 1.00 91.25 212 ALA A CA 1
ATOM 1586 C C . ALA A 1 212 ? -7.775 -6.293 16.507 1.00 91.25 212 ALA A C 1
ATOM 1588 O O . ALA A 1 212 ? -8.916 -6.172 16.055 1.00 91.25 212 ALA A O 1
ATOM 1589 N N . TYR A 1 213 ? -6.938 -7.251 16.087 1.00 93.75 213 TYR A N 1
ATOM 1590 C CA . TYR A 1 213 ? -7.236 -8.158 14.982 1.00 93.75 213 TYR A CA 1
ATOM 1591 C C . TYR A 1 213 ? -8.567 -8.899 15.169 1.00 93.75 213 TYR A C 1
ATOM 1593 O O . TYR A 1 213 ? -8.821 -9.528 16.202 1.00 93.75 213 TYR A O 1
ATOM 1601 N N . LEU A 1 214 ? -9.419 -8.843 14.143 1.00 90.62 214 LEU A N 1
ATOM 1602 C CA . LEU A 1 214 ? -10.737 -9.491 14.127 1.00 90.62 214 LEU A CA 1
ATOM 1603 C C . LEU A 1 214 ? -10.739 -10.865 13.435 1.00 90.62 214 LEU A C 1
ATOM 1605 O O . LEU A 1 214 ? -11.792 -11.502 13.330 1.00 90.62 214 LEU A O 1
ATOM 1609 N N . GLY A 1 215 ? -9.579 -11.336 12.973 1.00 90.06 215 GLY A N 1
ATOM 1610 C CA . GLY A 1 215 ? -9.423 -12.653 12.360 1.00 90.06 215 GLY A CA 1
ATOM 1611 C C . GLY A 1 215 ? -9.692 -12.691 10.853 1.00 90.06 215 GLY A C 1
ATOM 1612 O O . GLY A 1 215 ? -10.328 -11.811 10.270 1.00 90.06 215 GLY A O 1
ATOM 1613 N N . ALA A 1 216 ? -9.271 -13.790 10.221 1.00 92.50 216 ALA A N 1
ATOM 1614 C CA . ALA A 1 216 ? -9.406 -14.005 8.778 1.00 92.50 216 ALA A CA 1
ATOM 1615 C C . ALA A 1 216 ? -10.870 -13.973 8.298 1.00 92.50 216 ALA A C 1
ATOM 1617 O O . ALA A 1 216 ? -11.167 -13.530 7.189 1.00 92.50 216 ALA A O 1
ATOM 1618 N N . GLY A 1 217 ? -11.817 -14.378 9.154 1.00 93.00 217 GLY A N 1
ATOM 1619 C CA . GLY A 1 217 ? -13.245 -14.293 8.846 1.00 93.00 217 GLY A CA 1
ATOM 1620 C C . GLY A 1 217 ? -13.732 -12.856 8.629 1.00 93.00 217 GLY A C 1
ATOM 1621 O O . GLY A 1 217 ? -14.622 -12.633 7.809 1.00 93.00 217 GLY A O 1
ATOM 1622 N N . PHE A 1 218 ? -13.149 -11.868 9.319 1.00 95.06 218 PHE A N 1
ATOM 1623 C CA . PHE A 1 218 ? -13.458 -10.458 9.071 1.00 95.06 218 PHE A CA 1
ATOM 1624 C C . PHE A 1 218 ? -12.943 -10.007 7.698 1.00 95.06 218 PHE A C 1
ATOM 1626 O O . PHE A 1 218 ? -13.704 -9.399 6.948 1.00 95.06 218 PHE A O 1
ATOM 1633 N N . LEU A 1 219 ? -11.714 -10.383 7.327 1.00 96.19 219 LEU A N 1
ATOM 1634 C CA . LEU A 1 219 ? -11.135 -10.098 6.007 1.00 96.19 219 LEU A CA 1
ATOM 1635 C C . LEU A 1 219 ? -11.978 -10.681 4.860 1.00 96.19 219 LEU A C 1
ATOM 1637 O O . LEU A 1 219 ? -12.238 -9.985 3.883 1.00 96.19 219 LEU A O 1
ATOM 1641 N N . GLN A 1 220 ? -12.482 -11.913 4.995 1.00 96.38 220 GLN A N 1
ATOM 1642 C CA . GLN A 1 220 ? -13.361 -12.527 3.986 1.00 96.38 220 GLN A CA 1
ATOM 1643 C C . GLN A 1 220 ? -14.704 -11.801 3.848 1.00 96.38 220 GLN A C 1
ATOM 1645 O O . GLN A 1 220 ? -15.206 -11.600 2.738 1.00 96.38 220 GLN A O 1
ATOM 1650 N N . ARG A 1 221 ? -15.282 -11.352 4.969 1.00 95.00 221 ARG A N 1
ATOM 1651 C CA . ARG A 1 221 ? -16.491 -10.517 4.938 1.00 95.00 221 ARG A CA 1
ATOM 1652 C C . ARG A 1 221 ? -16.219 -9.145 4.326 1.00 95.00 221 ARG A C 1
ATOM 1654 O O . ARG A 1 221 ? -17.085 -8.642 3.621 1.00 95.00 221 ARG A O 1
ATOM 1661 N N . LEU A 1 222 ? -15.042 -8.563 4.555 1.00 95.19 222 LEU A N 1
ATOM 1662 C CA . LEU A 1 222 ? -14.634 -7.292 3.950 1.00 95.19 222 LEU A CA 1
ATOM 1663 C C . LEU A 1 222 ? -14.434 -7.421 2.444 1.00 95.19 222 LEU A C 1
ATOM 1665 O O . LEU A 1 222 ? -14.938 -6.590 1.697 1.00 95.19 222 LEU A O 1
ATOM 1669 N N . LYS A 1 223 ? -13.801 -8.508 1.993 1.00 94.38 223 LYS A N 1
ATOM 1670 C CA . LYS A 1 223 ? -13.736 -8.879 0.577 1.00 94.38 223 LYS A CA 1
ATOM 1671 C C . LYS A 1 223 ? -15.139 -8.972 -0.039 1.00 94.38 223 LYS A C 1
ATOM 1673 O O . LYS A 1 223 ? -15.418 -8.329 -1.043 1.00 94.38 223 LYS A O 1
ATOM 1678 N N . THR A 1 224 ? -16.043 -9.711 0.605 1.00 92.31 224 THR A N 1
ATOM 1679 C CA . THR A 1 224 ? -17.431 -9.865 0.132 1.00 92.31 224 THR A CA 1
ATOM 1680 C C . THR A 1 224 ? -18.169 -8.523 0.078 1.00 92.31 224 THR A C 1
ATOM 1682 O O . THR A 1 224 ? -18.848 -8.230 -0.905 1.00 92.31 224 THR A O 1
ATOM 1685 N N . ALA A 1 225 ? -18.014 -7.686 1.108 1.00 90.12 225 ALA A N 1
ATOM 1686 C CA . ALA A 1 225 ? -18.606 -6.352 1.157 1.00 90.12 225 ALA A CA 1
ATOM 1687 C C . ALA A 1 225 ? -18.069 -5.451 0.036 1.00 90.12 225 ALA A C 1
ATOM 1689 O O . ALA A 1 225 ? -18.862 -4.823 -0.653 1.00 90.12 225 ALA A O 1
ATOM 1690 N N . GLY A 1 226 ? -16.756 -5.452 -0.207 1.00 88.81 226 GLY A N 1
ATOM 1691 C CA . GLY A 1 226 ? -16.138 -4.658 -1.270 1.00 88.81 226 GLY A CA 1
ATOM 1692 C C . GLY A 1 226 ? -16.533 -5.087 -2.687 1.00 88.81 226 GLY A C 1
ATOM 1693 O O . GLY A 1 226 ? -16.656 -4.241 -3.562 1.00 88.81 226 GLY A O 1
ATOM 1694 N N . ARG A 1 227 ? -16.823 -6.374 -2.931 1.00 86.00 227 ARG A N 1
ATOM 1695 C CA . ARG A 1 227 ? -17.402 -6.814 -4.219 1.00 86.00 227 ARG A CA 1
ATOM 1696 C C . ARG A 1 227 ? -18.894 -6.505 -4.359 1.00 86.00 227 ARG A C 1
ATOM 1698 O O . ARG A 1 227 ? -19.442 -6.627 -5.453 1.00 86.00 227 ARG A O 1
ATOM 1705 N N . THR A 1 228 ? -19.577 -6.161 -3.267 1.00 81.75 228 THR A N 1
ATOM 1706 C CA . THR A 1 228 ? -21.023 -5.942 -3.297 1.00 81.75 228 THR A CA 1
ATOM 1707 C C . THR A 1 228 ? -21.326 -4.618 -3.977 1.00 81.75 228 THR A C 1
ATOM 1709 O O . THR A 1 228 ? -21.119 -3.548 -3.417 1.00 81.75 228 THR A O 1
ATOM 1712 N N . SER A 1 229 ? -21.896 -4.705 -5.171 1.00 66.31 229 SER A N 1
ATOM 1713 C CA . SER A 1 229 ? -22.406 -3.534 -5.864 1.00 66.31 229 SER A CA 1
ATOM 1714 C C . SER A 1 229 ? -23.514 -2.825 -5.083 1.00 66.31 229 SER A C 1
ATOM 1716 O O . SER A 1 229 ? -24.360 -3.487 -4.483 1.00 66.31 229 SER A O 1
ATOM 1718 N N . ARG A 1 230 ? -23.611 -1.492 -5.184 1.00 64.50 230 ARG A N 1
ATOM 1719 C CA . ARG A 1 230 ? -24.744 -0.709 -4.653 1.00 64.50 230 ARG A CA 1
ATOM 1720 C C . ARG A 1 230 ? -25.699 -0.301 -5.771 1.00 64.50 230 ARG A C 1
ATOM 1722 O O . ARG A 1 230 ? -25.296 -0.116 -6.911 1.00 64.50 230 ARG A O 1
ATOM 1729 N N . ASP A 1 231 ? -27.003 -0.301 -5.478 1.00 50.03 231 ASP A N 1
ATOM 1730 C CA . ASP A 1 231 ? -28.075 -0.031 -6.468 1.00 50.03 231 ASP A CA 1
ATOM 1731 C C . ASP A 1 231 ? -28.385 1.468 -6.568 1.00 50.03 231 ASP A C 1
ATOM 1733 O O . ASP A 1 231 ? -28.872 1.942 -7.585 1.00 50.03 231 ASP A O 1
ATOM 1737 N N . LEU A 1 232 ? -28.119 2.229 -5.503 1.00 40.81 232 LEU A N 1
ATOM 1738 C CA . LEU A 1 232 ? -28.751 3.535 -5.294 1.00 40.81 232 LEU A CA 1
ATOM 1739 C C . LEU A 1 232 ? -28.126 4.694 -6.085 1.00 40.81 232 LEU A C 1
ATOM 1741 O O . LEU A 1 232 ? -28.789 5.712 -6.272 1.00 40.81 232 LEU A O 1
ATOM 1745 N N . HIS A 1 233 ? -26.907 4.521 -6.604 1.00 39.72 233 HIS A N 1
ATOM 1746 C CA . HIS A 1 233 ? -26.192 5.532 -7.394 1.00 39.72 233 HIS A CA 1
ATOM 1747 C C . HIS A 1 233 ? -25.540 4.958 -8.650 1.00 39.72 233 HIS A C 1
ATOM 1749 O O . HIS A 1 233 ? -24.616 5.558 -9.193 1.00 39.72 233 HIS A O 1
ATOM 1755 N N . SER A 1 234 ? -26.077 3.851 -9.186 1.00 37.66 234 SER A N 1
ATOM 1756 C CA . SER A 1 234 ? -25.951 3.632 -10.626 1.00 37.66 234 SER A CA 1
ATOM 1757 C C . SER A 1 234 ? -26.723 4.773 -11.280 1.00 37.66 234 SER A C 1
ATOM 1759 O O . SER A 1 234 ? -27.952 4.725 -11.366 1.00 37.66 234 SER A O 1
ATOM 1761 N N . VAL A 1 235 ? -26.037 5.855 -11.635 1.00 36.72 235 VAL A N 1
ATOM 1762 C CA . VAL A 1 235 ? -26.613 6.888 -12.486 1.00 36.72 235 VAL A CA 1
ATOM 1763 C C . VAL A 1 235 ? -26.985 6.150 -13.768 1.00 36.72 235 VAL A C 1
ATOM 1765 O O . VAL A 1 235 ? -26.123 5.803 -14.562 1.00 36.72 235 VAL A O 1
ATOM 1768 N N . THR A 1 236 ? -28.259 5.773 -13.882 1.00 35.00 236 THR A N 1
ATOM 1769 C CA . THR A 1 236 ? -28.845 5.057 -15.021 1.00 35.00 236 THR A CA 1
ATOM 1770 C C . THR A 1 236 ? -28.120 3.759 -15.449 1.00 35.00 236 THR A C 1
ATOM 1772 O O . THR A 1 236 ? -27.353 3.759 -16.401 1.00 35.00 236 THR A O 1
ATOM 1775 N N . GLY A 1 237 ? -28.450 2.618 -14.819 1.00 37.31 237 GLY A N 1
ATOM 1776 C CA . GLY A 1 237 ? -28.491 1.320 -15.522 1.00 37.31 237 GLY A CA 1
ATOM 1777 C C . GLY A 1 237 ? -27.264 0.388 -15.506 1.00 37.31 237 GLY A C 1
ATOM 1778 O O . GLY A 1 237 ? -26.751 0.073 -16.573 1.00 37.31 237 GLY A O 1
ATOM 1779 N N . GLY A 1 238 ? -26.902 -0.204 -14.352 1.00 37.12 238 GLY A N 1
ATOM 1780 C CA . GLY A 1 238 ? -26.424 -1.608 -14.392 1.00 37.12 238 GLY A CA 1
ATOM 1781 C C . GLY A 1 238 ? -25.107 -2.047 -13.723 1.00 37.12 238 GLY A C 1
ATOM 1782 O O . GLY A 1 238 ? -24.721 -3.176 -13.992 1.00 37.12 238 GLY A O 1
ATOM 1783 N N . ARG A 1 239 ? -24.514 -1.257 -12.800 1.00 44.00 239 ARG A N 1
ATOM 1784 C CA . ARG A 1 239 ? -23.521 -1.645 -11.740 1.00 44.00 239 ARG A CA 1
ATOM 1785 C C . ARG A 1 239 ? -22.076 -2.062 -12.167 1.00 44.00 239 ARG A C 1
ATOM 1787 O O . ARG A 1 239 ? -21.936 -2.613 -13.251 1.00 44.00 239 ARG A O 1
ATOM 1794 N N . PRO A 1 240 ? -21.011 -1.889 -11.323 1.00 49.38 240 PRO A N 1
ATOM 1795 C CA . PRO A 1 240 ? -21.030 -1.654 -9.866 1.00 49.38 240 PRO A CA 1
ATOM 1796 C C . PRO A 1 240 ? -20.157 -0.514 -9.278 1.00 49.38 240 PRO A C 1
ATOM 1798 O O . PRO A 1 240 ? -19.026 -0.278 -9.687 1.00 49.38 240 PRO A O 1
ATOM 1801 N N . THR A 1 241 ? -20.637 0.083 -8.177 1.00 57.78 241 THR A N 1
ATOM 1802 C CA . THR A 1 241 ? -19.775 0.632 -7.109 1.00 57.78 241 THR A CA 1
ATOM 1803 C C . THR A 1 241 ? -19.216 -0.560 -6.323 1.00 57.78 241 THR A C 1
ATOM 1805 O O . THR A 1 241 ? -19.923 -1.138 -5.495 1.00 57.78 241 THR A O 1
ATOM 1808 N N . ALA A 1 242 ? -18.015 -1.011 -6.671 1.00 73.50 242 ALA A N 1
ATOM 1809 C CA . ALA A 1 242 ? -17.372 -2.161 -6.047 1.00 73.50 242 ALA A CA 1
ATOM 1810 C C . ALA A 1 242 ? -16.426 -1.688 -4.935 1.00 73.50 242 ALA A C 1
ATOM 1812 O O . ALA A 1 242 ? -16.835 -0.997 -4.005 1.00 73.50 242 ALA A O 1
ATOM 1813 N N . TYR A 1 243 ? -15.140 -2.011 -5.046 1.00 88.31 243 TYR A N 1
ATOM 1814 C CA . TYR A 1 243 ? -14.124 -1.680 -4.056 1.00 88.31 243 TYR A CA 1
ATOM 1815 C C . TYR A 1 243 ? -13.840 -0.179 -3.878 1.00 88.31 243 TYR A C 1
ATOM 1817 O O . TYR A 1 243 ? -12.984 0.161 -3.069 1.00 88.31 243 TYR A O 1
ATOM 1825 N N . HIS A 1 244 ? -14.545 0.717 -4.571 1.00 84.94 244 HIS A N 1
ATOM 1826 C CA . HIS A 1 244 ? -14.400 2.175 -4.462 1.00 84.94 244 HIS A CA 1
ATOM 1827 C C . HIS A 1 244 ? -14.539 2.681 -3.038 1.00 84.94 244 HIS A C 1
ATOM 1829 O O . HIS A 1 244 ? -13.641 3.358 -2.557 1.00 84.94 244 HIS A O 1
ATOM 1835 N N . ASP A 1 245 ? -15.601 2.274 -2.342 1.00 86.56 245 ASP A N 1
ATOM 1836 C CA . ASP A 1 245 ? -15.838 2.710 -0.963 1.00 86.56 245 ASP A CA 1
ATOM 1837 C C . ASP A 1 245 ? -14.680 2.304 -0.056 1.00 86.56 245 ASP A C 1
ATOM 1839 O O . ASP A 1 245 ? -14.257 3.052 0.822 1.00 86.56 245 ASP A O 1
ATOM 1843 N N . LEU A 1 246 ? -14.153 1.097 -0.278 1.00 90.94 246 LEU A N 1
ATOM 1844 C CA . LEU A 1 246 ? -13.003 0.617 0.463 1.00 90.94 246 LEU A CA 1
ATOM 1845 C C . LEU A 1 246 ? -11.746 1.398 0.074 1.00 90.94 246 LEU A C 1
ATOM 1847 O O . LEU A 1 246 ? -11.000 1.784 0.963 1.00 90.94 246 LEU A O 1
ATOM 1851 N N . ALA A 1 247 ? -11.520 1.668 -1.210 1.00 88.81 247 ALA A N 1
ATOM 1852 C CA . ALA A 1 247 ? -10.394 2.474 -1.669 1.00 88.81 247 ALA A CA 1
ATOM 1853 C C . ALA A 1 247 ? -10.423 3.901 -1.131 1.00 88.81 247 ALA A C 1
ATOM 1855 O O . ALA A 1 247 ? -9.373 4.402 -0.754 1.00 88.81 247 ALA A O 1
ATOM 1856 N N . ASP A 1 248 ? -11.589 4.525 -0.993 1.00 87.00 248 ASP A N 1
ATOM 1857 C CA . ASP A 1 248 ? -11.685 5.841 -0.363 1.00 87.00 248 ASP A CA 1
ATOM 1858 C C . ASP A 1 248 ? -11.305 5.778 1.124 1.00 87.00 248 ASP A C 1
ATOM 1860 O O . ASP A 1 248 ? -10.659 6.691 1.638 1.00 87.00 248 ASP A O 1
ATOM 1864 N N . VAL A 1 249 ? -11.615 4.673 1.815 1.00 92.00 249 VAL A N 1
ATOM 1865 C CA . VAL A 1 249 ? -11.091 4.415 3.167 1.00 92.00 249 VAL A CA 1
ATOM 1866 C C . VAL A 1 249 ? -9.571 4.237 3.135 1.00 92.00 249 VAL A C 1
ATOM 1868 O O . VAL A 1 249 ? -8.878 4.845 3.950 1.00 92.00 249 VAL A O 1
ATOM 1871 N N . LEU A 1 250 ? -9.023 3.450 2.203 1.00 91.38 250 LEU A N 1
ATOM 1872 C CA . LEU A 1 250 ? -7.570 3.260 2.073 1.00 91.38 250 LEU A CA 1
ATOM 1873 C C . LEU A 1 250 ? -6.853 4.598 1.820 1.00 91.38 250 LEU A C 1
ATOM 1875 O O . LEU A 1 250 ? -5.896 4.926 2.520 1.00 91.38 250 LEU A O 1
ATOM 1879 N N . GLY A 1 251 ? -7.352 5.380 0.861 1.00 86.12 251 GLY A N 1
ATOM 1880 C CA . GLY A 1 251 ? -6.774 6.643 0.408 1.00 86.12 251 GLY A CA 1
ATOM 1881 C C . GLY A 1 251 ? -6.922 7.794 1.401 1.00 86.12 251 GLY A C 1
ATOM 1882 O O . GLY A 1 251 ? -6.109 8.715 1.384 1.00 86.12 251 GLY A O 1
ATOM 1883 N N . ALA A 1 252 ? -7.908 7.746 2.303 1.00 88.50 252 ALA A N 1
ATOM 1884 C CA . ALA A 1 252 ? -8.107 8.795 3.299 1.00 88.50 252 ALA A CA 1
ATOM 1885 C C . ALA A 1 252 ? -7.069 8.793 4.429 1.00 88.50 252 ALA A C 1
ATOM 1887 O O . ALA A 1 252 ? -7.015 9.768 5.172 1.00 88.50 252 ALA A O 1
ATOM 1888 N N . HIS A 1 253 ? -6.279 7.733 4.617 1.00 82.88 253 HIS A N 1
ATOM 1889 C CA . HIS A 1 253 ? -5.410 7.592 5.789 1.00 82.88 253 HIS A CA 1
ATOM 1890 C C . HIS A 1 253 ? -4.415 8.771 5.952 1.00 82.88 253 HIS A C 1
ATOM 1892 O O . HIS A 1 253 ? -3.793 9.188 4.976 1.00 82.88 253 HIS A O 1
ATOM 1898 N N . PRO A 1 254 ? -4.202 9.311 7.173 1.00 65.56 254 PRO A N 1
ATOM 1899 C CA . PRO A 1 254 ? -3.422 10.541 7.392 1.00 65.56 254 PRO A CA 1
ATOM 1900 C C . PRO A 1 254 ? -1.885 10.377 7.311 1.00 65.56 254 PRO A C 1
ATOM 1902 O O . PRO A 1 254 ? -1.154 11.300 7.659 1.00 65.56 254 PRO A O 1
ATOM 1905 N N . GLY A 1 255 ? -1.388 9.218 6.876 1.00 67.25 255 GLY A N 1
ATOM 1906 C CA . GLY A 1 255 ? 0.036 8.869 6.762 1.00 67.25 255 GLY A CA 1
ATOM 1907 C C . GLY A 1 255 ? 0.210 7.564 5.979 1.00 67.25 255 GLY A C 1
ATOM 1908 O O . GLY A 1 255 ? -0.785 7.046 5.478 1.00 67.25 255 GLY A O 1
ATOM 1909 N N . GLU A 1 256 ? 1.422 7.007 5.903 1.00 66.44 256 GLU A N 1
ATOM 1910 C CA . GLU A 1 256 ? 1.675 5.686 5.296 1.00 66.44 256 GLU A CA 1
ATOM 1911 C C . GLU A 1 256 ? 0.865 4.608 6.047 1.00 66.44 256 GLU A C 1
ATOM 1913 O O . GLU A 1 256 ? 1.182 4.293 7.197 1.00 66.44 256 GLU A O 1
ATOM 1918 N N . PRO A 1 257 ? -0.237 4.083 5.482 1.00 61.16 257 PRO A N 1
ATOM 1919 C CA . PRO A 1 257 ? -1.127 3.207 6.234 1.00 61.16 257 PRO A CA 1
ATOM 1920 C C . PRO A 1 257 ? -0.522 1.805 6.319 1.00 61.16 257 PRO A C 1
ATOM 1922 O O . PRO A 1 257 ? -0.327 1.207 5.263 1.00 61.16 257 PRO A O 1
ATOM 1925 N N . PRO A 1 258 ? -0.285 1.210 7.502 1.00 71.88 258 PRO A N 1
ATOM 1926 C CA . PRO A 1 258 ? 0.355 -0.099 7.614 1.00 71.88 258 PRO A CA 1
ATOM 1927 C C . PRO A 1 258 ? -0.666 -1.223 7.389 1.00 71.88 258 PRO A C 1
ATOM 1929 O O . PRO A 1 258 ? -0.876 -2.070 8.256 1.00 71.88 258 PRO A O 1
ATOM 1932 N N . TYR A 1 259 ? -1.362 -1.228 6.248 1.00 90.56 259 TYR A N 1
ATOM 1933 C CA . TYR A 1 259 ? -2.180 -2.384 5.897 1.00 90.56 259 TYR A CA 1
ATOM 1934 C C . TYR A 1 259 ? -1.267 -3.600 5.811 1.00 90.56 259 TYR A C 1
ATOM 1936 O O . TYR A 1 259 ? -0.279 -3.613 5.078 1.00 90.56 259 TYR A O 1
ATOM 1944 N N . SER A 1 260 ? -1.590 -4.613 6.607 1.00 92.62 260 SER A N 1
ATOM 1945 C CA . SER A 1 260 ? -0.738 -5.782 6.762 1.00 92.62 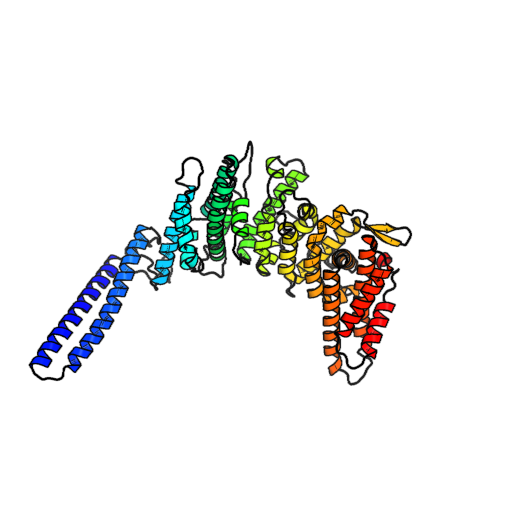260 SER A CA 1
ATOM 1946 C C . SER A 1 260 ? -0.591 -6.548 5.445 1.00 92.62 260 SER A C 1
ATOM 1948 O O . SER A 1 260 ? -1.448 -6.505 4.554 1.00 92.62 260 SER A O 1
ATOM 1950 N N . ALA A 1 261 ? 0.466 -7.355 5.352 1.00 94.88 261 ALA A N 1
ATOM 1951 C CA . ALA A 1 261 ? 0.599 -8.319 4.266 1.00 94.88 261 ALA A CA 1
ATOM 1952 C C . ALA A 1 261 ? -0.629 -9.244 4.168 1.00 94.88 261 ALA A C 1
ATOM 1954 O O . ALA A 1 261 ? -1.004 -9.652 3.074 1.00 94.88 261 ALA A O 1
ATOM 1955 N N . GLU A 1 262 ? -1.298 -9.540 5.286 1.00 95.56 262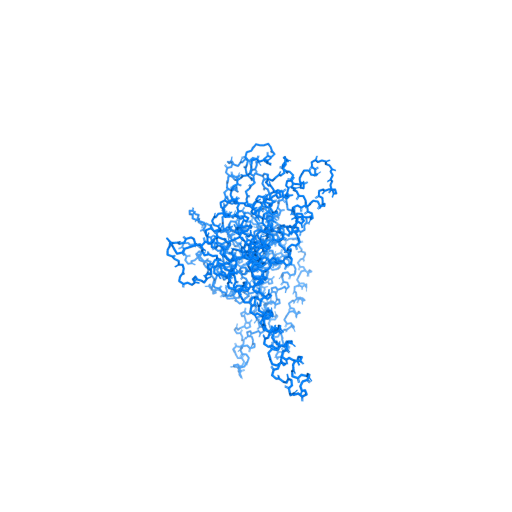 GLU A N 1
ATOM 1956 C CA . GLU A 1 262 ? -2.498 -10.378 5.301 1.00 95.56 262 GLU A CA 1
ATOM 1957 C C . GLU A 1 262 ? -3.723 -9.683 4.693 1.00 95.56 262 GLU A C 1
ATOM 1959 O O . GLU A 1 262 ? -4.463 -10.296 3.915 1.00 95.56 262 GLU A O 1
ATOM 1964 N N . PHE A 1 263 ? -3.893 -8.385 4.962 1.00 96.50 263 P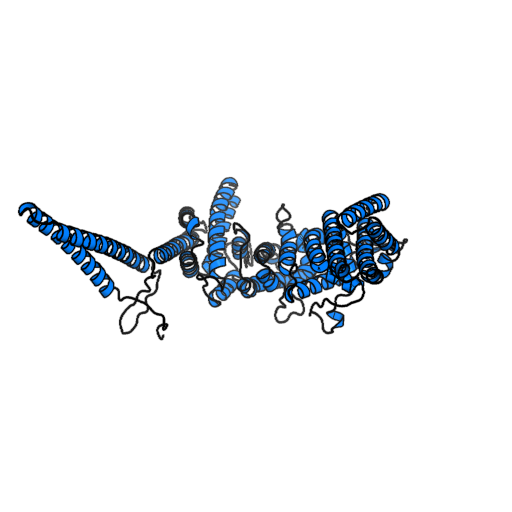HE A N 1
ATOM 1965 C CA . PHE A 1 263 ? -4.885 -7.565 4.272 1.00 96.50 263 PHE A CA 1
ATOM 1966 C C . PHE A 1 263 ? -4.638 -7.574 2.759 1.00 96.50 263 PHE A C 1
ATOM 1968 O O . PHE A 1 263 ? -5.561 -7.835 1.984 1.00 96.50 263 PHE A O 1
ATOM 1975 N N . MET A 1 264 ? -3.387 -7.366 2.334 1.00 96.75 264 MET A N 1
ATOM 1976 C CA . MET A 1 264 ? -3.031 -7.372 0.913 1.00 96.75 264 MET A CA 1
ATOM 1977 C C . MET A 1 264 ? -3.255 -8.738 0.264 1.00 96.75 264 MET A C 1
ATOM 1979 O O . MET A 1 264 ? -3.804 -8.798 -0.833 1.00 96.75 264 MET A O 1
ATOM 1983 N N . ARG A 1 265 ? -2.925 -9.845 0.944 1.00 96.62 265 ARG A N 1
ATOM 1984 C CA . ARG A 1 265 ? -3.178 -11.206 0.437 1.00 96.62 265 ARG A CA 1
ATOM 1985 C C . ARG A 1 265 ? -4.660 -11.511 0.262 1.00 96.62 265 ARG A C 1
ATOM 1987 O O . ARG A 1 265 ? -5.020 -12.213 -0.676 1.00 96.62 265 ARG A O 1
ATOM 1994 N N . THR A 1 266 ? -5.511 -11.031 1.163 1.00 96.06 266 THR A N 1
ATOM 1995 C CA . THR A 1 266 ? -6.930 -11.406 1.134 1.00 96.06 266 THR A CA 1
ATOM 1996 C C . THR A 1 266 ? -7.768 -10.423 0.332 1.00 96.06 266 THR A C 1
ATOM 1998 O O . THR A 1 266 ? -8.500 -10.825 -0.570 1.00 96.06 266 THR A O 1
ATOM 2001 N N . VAL A 1 267 ? -7.682 -9.140 0.669 1.00 96.50 267 VAL A N 1
ATOM 2002 C CA . VAL A 1 267 ? -8.539 -8.092 0.108 1.00 96.50 267 VAL A CA 1
ATOM 2003 C C . VAL A 1 267 ? -7.843 -7.406 -1.063 1.00 96.50 267 VAL A C 1
ATOM 2005 O O . VAL A 1 267 ? -8.440 -7.288 -2.127 1.00 96.50 267 VAL A O 1
ATOM 2008 N N . GLY A 1 268 ? -6.565 -7.043 -0.918 1.00 96.06 268 GLY A N 1
ATOM 2009 C CA . GLY A 1 268 ? -5.808 -6.366 -1.979 1.00 96.06 268 GLY A CA 1
ATOM 2010 C C . GLY A 1 268 ? -5.679 -7.191 -3.267 1.00 96.06 268 GLY A C 1
ATOM 2011 O O . GLY A 1 268 ? -5.937 -6.693 -4.359 1.00 96.06 268 GLY A O 1
ATOM 2012 N N . ARG A 1 269 ? -5.361 -8.486 -3.165 1.00 96.75 269 ARG A N 1
ATOM 2013 C CA . ARG A 1 269 ? -5.317 -9.388 -4.332 1.00 96.75 269 ARG A CA 1
ATOM 2014 C C . ARG A 1 269 ? -6.676 -9.514 -5.018 1.00 96.75 269 ARG A C 1
ATOM 2016 O O . ARG A 1 269 ? -6.722 -9.617 -6.239 1.00 96.75 269 ARG A O 1
ATOM 2023 N N . ASP A 1 270 ? -7.764 -9.482 -4.254 1.00 95.62 270 ASP A N 1
ATOM 2024 C CA . ASP A 1 270 ? -9.120 -9.566 -4.798 1.00 95.62 270 ASP A CA 1
ATOM 2025 C C . ASP A 1 270 ? -9.551 -8.279 -5.508 1.00 95.62 270 ASP A C 1
ATOM 2027 O O . ASP A 1 270 ? -10.200 -8.337 -6.549 1.00 95.62 270 ASP A O 1
ATOM 2031 N N . MET A 1 271 ? -9.116 -7.126 -4.990 1.00 94.31 271 MET A N 1
ATOM 2032 C CA . MET A 1 271 ? -9.241 -5.837 -5.667 1.00 94.31 271 MET A CA 1
ATOM 2033 C C . MET A 1 271 ? -8.557 -5.884 -7.043 1.00 94.31 271 MET A C 1
ATOM 2035 O O . MET A 1 271 ? -9.199 -5.585 -8.046 1.00 94.31 271 MET A O 1
ATOM 2039 N N . ILE A 1 272 ? -7.297 -6.335 -7.128 1.00 94.94 272 ILE A N 1
ATOM 2040 C CA . ILE A 1 272 ? -6.600 -6.484 -8.424 1.00 94.94 272 ILE A CA 1
ATOM 2041 C C . ILE A 1 272 ? -7.295 -7.506 -9.334 1.00 94.94 272 ILE A C 1
ATOM 2043 O O . ILE A 1 272 ? -7.375 -7.292 -10.541 1.00 94.94 272 ILE A O 1
ATOM 2047 N N . ALA A 1 273 ? -7.818 -8.601 -8.776 1.00 93.19 273 ALA A N 1
ATOM 2048 C CA . ALA A 1 273 ? -8.564 -9.587 -9.552 1.00 93.19 273 ALA A CA 1
ATOM 2049 C C . ALA A 1 273 ? -9.820 -8.975 -10.193 1.00 93.19 273 ALA A C 1
ATOM 2051 O O . ALA A 1 273 ? -10.034 -9.166 -11.387 1.00 93.19 273 ALA A O 1
ATOM 2052 N N . LEU A 1 274 ? -10.598 -8.187 -9.442 1.00 89.94 274 LEU A N 1
ATOM 2053 C CA . LEU A 1 274 ? -11.768 -7.492 -9.981 1.00 89.94 274 LEU A CA 1
ATOM 2054 C C . LEU A 1 274 ? -11.381 -6.465 -11.053 1.00 89.94 274 LEU A C 1
ATOM 2056 O O . LEU A 1 274 ? -12.013 -6.400 -12.102 1.00 89.94 274 LEU A O 1
ATOM 2060 N N . ASP A 1 275 ? -10.342 -5.669 -10.804 1.00 90.25 275 ASP A N 1
ATOM 2061 C CA . ASP A 1 275 ? -9.848 -4.687 -11.774 1.00 90.25 275 ASP A CA 1
ATOM 2062 C C . ASP A 1 275 ? -9.409 -5.366 -13.088 1.00 90.25 275 ASP A C 1
ATOM 2064 O O . ASP A 1 275 ? -9.707 -4.877 -14.180 1.00 90.25 275 ASP A O 1
ATOM 2068 N N . ARG A 1 276 ? -8.797 -6.554 -12.989 1.00 90.88 276 ARG A N 1
ATOM 2069 C CA . ARG A 1 276 ? -8.451 -7.409 -14.132 1.00 90.88 276 ARG A CA 1
ATOM 2070 C C . ARG A 1 276 ? -9.669 -7.965 -14.854 1.00 90.88 276 ARG A C 1
ATOM 2072 O O . ARG A 1 276 ? -9.694 -7.910 -16.077 1.00 90.88 276 ARG A O 1
ATOM 2079 N N . GLU A 1 277 ? -10.665 -8.468 -14.130 1.00 89.12 277 GLU A N 1
ATOM 2080 C CA . GLU A 1 277 ? -11.930 -8.935 -14.714 1.00 89.12 277 GLU A CA 1
ATOM 2081 C C . GLU A 1 277 ? -12.613 -7.825 -15.526 1.00 89.12 277 GLU A C 1
ATOM 2083 O O . GLU A 1 277 ? -13.018 -8.059 -16.663 1.00 89.12 277 GLU A O 1
ATOM 2088 N N . VAL A 1 278 ? -12.676 -6.606 -14.979 1.00 85.94 278 VAL A N 1
ATOM 2089 C CA . VAL A 1 278 ? -13.250 -5.439 -15.669 1.00 85.94 278 VAL A CA 1
ATOM 2090 C C . VAL A 1 278 ? -12.436 -5.074 -16.909 1.00 85.94 278 VAL A C 1
ATOM 2092 O O . VAL A 1 278 ? -13.003 -4.866 -17.981 1.00 85.94 278 VAL A O 1
ATOM 2095 N N . HIS A 1 279 ? -11.107 -5.038 -16.791 1.00 87.50 279 HIS A N 1
ATOM 2096 C CA . HIS A 1 279 ? -10.227 -4.748 -17.920 1.00 87.50 279 HIS A CA 1
ATOM 2097 C C . HIS A 1 279 ? -10.365 -5.775 -19.053 1.00 87.50 279 HIS A C 1
ATOM 2099 O O . HIS A 1 279 ? -10.461 -5.394 -20.218 1.00 87.50 279 HIS A O 1
ATOM 2105 N N . ASP A 1 280 ? -10.409 -7.067 -18.722 1.00 89.00 280 ASP A N 1
ATOM 2106 C CA . ASP A 1 280 ? -10.590 -8.137 -19.703 1.00 89.00 280 ASP A CA 1
ATOM 2107 C C . ASP A 1 280 ? -11.954 -8.042 -20.394 1.00 89.00 280 ASP A C 1
ATOM 2109 O O . ASP A 1 280 ? -12.019 -8.170 -21.616 1.00 89.00 280 ASP A O 1
ATOM 2113 N N . ALA A 1 281 ? -13.026 -7.762 -19.646 1.00 87.31 281 ALA A N 1
ATOM 2114 C CA . ALA A 1 281 ? -14.359 -7.582 -20.216 1.00 87.31 281 ALA A CA 1
ATOM 2115 C C . ALA A 1 281 ? -14.394 -6.414 -21.215 1.00 87.31 281 ALA A C 1
ATOM 2117 O O . ALA A 1 281 ? -14.868 -6.576 -22.340 1.00 87.31 281 ALA A O 1
ATOM 2118 N N . LEU A 1 282 ? -13.836 -5.254 -20.845 1.00 84.81 282 LEU A N 1
ATOM 2119 C CA . LEU A 1 282 ? -13.736 -4.091 -21.735 1.00 84.81 282 LEU A CA 1
ATOM 2120 C C . LEU A 1 282 ? -12.923 -4.418 -22.994 1.00 84.81 282 LEU A C 1
ATOM 2122 O O . LEU A 1 282 ? -13.369 -4.146 -24.107 1.00 84.81 282 LEU A O 1
ATOM 2126 N N . ARG A 1 283 ? -11.766 -5.071 -22.833 1.00 87.88 283 ARG A N 1
ATOM 2127 C CA . ARG A 1 283 ? -10.891 -5.462 -23.947 1.00 87.88 283 ARG A CA 1
ATOM 2128 C C . ARG A 1 283 ? -11.552 -6.461 -24.900 1.00 87.88 283 ARG A C 1
ATOM 2130 O O . ARG A 1 283 ? -11.311 -6.398 -26.102 1.00 87.88 283 ARG A O 1
ATOM 2137 N N . ASN A 1 284 ? -12.371 -7.370 -24.378 1.00 89.81 284 ASN A N 1
ATOM 2138 C CA . ASN A 1 284 ? -13.062 -8.394 -25.163 1.00 89.81 284 ASN A CA 1
ATOM 2139 C C . ASN A 1 284 ? -14.396 -7.906 -25.764 1.00 89.81 284 ASN A C 1
ATOM 2141 O O . ASN A 1 284 ? -15.078 -8.683 -26.428 1.00 89.81 284 ASN A O 1
ATOM 2145 N N . GLY A 1 285 ? -14.781 -6.641 -25.551 1.00 87.38 285 GLY A N 1
ATOM 2146 C CA . GLY A 1 285 ? -16.058 -6.095 -26.026 1.00 87.38 285 GLY A CA 1
ATOM 2147 C C . GLY A 1 285 ? -17.284 -6.569 -25.233 1.00 87.38 285 GLY A C 1
ATOM 2148 O O . GLY A 1 285 ? -18.413 -6.349 -25.660 1.00 87.38 285 GLY A O 1
ATOM 2149 N N . GLU A 1 286 ? -17.069 -7.204 -24.081 1.00 85.25 286 GLU A N 1
ATOM 2150 C CA . GLU A 1 286 ? -18.106 -7.648 -23.135 1.00 85.25 286 GLU A CA 1
ATOM 2151 C C . GLU A 1 286 ? -18.394 -6.585 -22.059 1.00 85.25 286 GLU A C 1
ATOM 2153 O O . GLU A 1 286 ? -19.302 -6.732 -21.239 1.00 85.25 286 GLU A O 1
ATOM 2158 N N . GLY A 1 287 ? -17.599 -5.513 -22.041 1.00 78.06 287 GLY A N 1
ATOM 2159 C CA . GLY A 1 287 ? -17.706 -4.428 -21.082 1.00 78.06 287 GLY A CA 1
ATOM 2160 C C . GLY A 1 287 ? -18.963 -3.585 -21.279 1.00 78.06 287 GLY A C 1
ATOM 2161 O O . GLY A 1 287 ? -19.421 -3.329 -22.392 1.00 78.06 287 GLY A O 1
ATOM 2162 N N . THR A 1 288 ? -19.516 -3.114 -20.167 1.00 77.94 288 THR A N 1
ATOM 2163 C CA . THR A 1 288 ? -20.618 -2.147 -20.173 1.00 77.94 288 THR A CA 1
ATOM 2164 C C . THR A 1 288 ? -20.078 -0.725 -20.061 1.00 77.94 288 THR A C 1
ATOM 2166 O O . THR A 1 288 ? -18.981 -0.510 -19.550 1.00 77.94 288 THR A O 1
ATOM 2169 N N . LYS A 1 289 ? -20.879 0.277 -20.439 1.00 73.94 289 LYS A N 1
ATOM 2170 C CA . LYS A 1 289 ? -20.528 1.683 -20.188 1.00 73.94 289 LYS A CA 1
ATOM 2171 C C . LYS A 1 289 ? -20.244 1.955 -18.702 1.00 73.94 289 LYS A C 1
ATOM 2173 O O . LYS A 1 289 ? -19.335 2.699 -18.381 1.00 73.94 289 LYS A O 1
ATOM 2178 N N . ALA A 1 290 ? -20.970 1.303 -17.792 1.00 69.44 290 ALA A N 1
ATOM 2179 C CA . ALA A 1 290 ? -20.736 1.439 -16.355 1.00 69.44 290 ALA A CA 1
ATOM 2180 C C . ALA A 1 290 ? -19.360 0.903 -15.910 1.00 69.44 290 ALA A C 1
ATOM 2182 O O . ALA A 1 290 ? -18.800 1.404 -14.940 1.00 69.44 290 ALA A O 1
ATOM 2183 N N . MET A 1 291 ? -18.827 -0.109 -16.602 1.00 75.12 291 MET A N 1
ATOM 2184 C CA . MET A 1 291 ? -17.468 -0.612 -16.383 1.00 75.12 291 MET A CA 1
ATOM 2185 C C . MET A 1 291 ? -16.412 0.340 -16.948 1.00 75.12 291 MET A C 1
ATOM 2187 O O . MET A 1 291 ? -15.373 0.516 -16.322 1.00 75.12 291 MET A O 1
ATOM 2191 N N . ASP A 1 292 ? -16.684 0.952 -18.100 1.00 73.25 292 ASP A N 1
ATOM 2192 C CA . ASP A 1 292 ? -15.791 1.926 -18.742 1.00 73.25 292 ASP A CA 1
ATOM 2193 C C . ASP A 1 292 ? -15.700 3.234 -17.933 1.00 73.25 292 ASP A C 1
ATOM 2195 O O . ASP A 1 292 ? -14.617 3.740 -17.653 1.00 73.25 292 ASP A O 1
ATOM 2199 N N . ASP A 1 293 ? -16.843 3.710 -17.431 1.00 68.06 293 ASP A N 1
ATOM 2200 C CA . ASP A 1 293 ? -16.957 4.892 -16.567 1.00 68.06 293 ASP A CA 1
ATOM 2201 C C . ASP A 1 293 ? -16.459 4.630 -15.125 1.00 68.06 293 ASP A C 1
ATOM 2203 O O . ASP A 1 293 ? -16.460 5.529 -14.275 1.00 68.06 293 ASP A O 1
ATOM 2207 N N . MET A 1 294 ? -16.050 3.398 -14.802 1.00 69.19 294 MET A N 1
ATOM 2208 C CA . MET A 1 294 ? -15.629 3.026 -13.456 1.00 69.19 294 MET A CA 1
ATOM 2209 C C . MET A 1 294 ? -14.308 3.725 -13.098 1.00 69.19 294 MET A C 1
ATOM 2211 O O . MET A 1 294 ? -13.245 3.400 -13.627 1.00 69.19 294 MET A O 1
ATOM 2215 N N . ARG A 1 295 ? -14.337 4.637 -12.114 1.00 70.00 295 ARG A N 1
ATOM 2216 C CA . ARG A 1 295 ? -13.109 5.134 -11.457 1.00 70.00 295 ARG A CA 1
ATOM 2217 C C . ARG A 1 295 ? -12.296 3.923 -10.993 1.00 70.00 295 ARG A C 1
ATOM 2219 O O . ARG A 1 295 ? -12.864 3.016 -10.408 1.00 70.00 295 ARG A O 1
ATOM 2226 N N . THR A 1 296 ? -10.989 3.850 -11.200 1.00 76.25 296 THR A N 1
ATOM 2227 C CA . THR A 1 296 ? -10.259 2.723 -10.595 1.00 76.25 296 THR A CA 1
ATOM 2228 C C . THR A 1 296 ? -10.096 2.936 -9.083 1.00 76.25 296 THR A C 1
ATOM 2230 O O . THR A 1 296 ? -9.987 4.066 -8.608 1.00 76.25 296 THR A O 1
ATOM 2233 N N . PHE A 1 297 ? -9.973 1.846 -8.336 1.00 85.38 297 PHE A N 1
ATOM 2234 C CA . PHE A 1 297 ? -9.576 1.835 -6.923 1.00 85.38 297 PHE A CA 1
ATOM 2235 C C . PHE A 1 297 ? -8.096 1.435 -6.727 1.00 85.38 297 PHE A C 1
ATOM 2237 O O . PHE A 1 297 ? -7.602 1.364 -5.601 1.00 85.38 297 PHE A O 1
ATOM 2244 N N . VAL A 1 298 ? -7.379 1.117 -7.812 1.00 90.00 298 VAL A N 1
ATOM 2245 C CA . VAL A 1 298 ? -6.031 0.528 -7.760 1.00 90.00 298 VAL A CA 1
ATOM 2246 C C . VAL A 1 298 ? -4.943 1.475 -7.217 1.00 90.00 298 VAL A C 1
ATOM 2248 O O . VAL A 1 298 ? -4.129 1.002 -6.430 1.00 90.00 298 VAL A O 1
ATOM 2251 N N . PRO A 1 299 ? -4.890 2.782 -7.539 1.00 88.81 299 PRO A N 1
ATOM 2252 C CA . PRO A 1 299 ? -3.904 3.699 -6.976 1.00 88.81 299 PRO A CA 1
ATOM 2253 C C . PRO A 1 299 ? -4.008 3.814 -5.459 1.00 88.81 299 PRO A C 1
ATOM 2255 O O . PRO A 1 299 ? -2.989 3.783 -4.776 1.00 88.81 299 PRO A O 1
ATOM 2258 N N . ASP A 1 300 ? -5.227 3.887 -4.918 1.00 88.25 300 ASP A N 1
ATOM 2259 C CA . ASP A 1 300 ? -5.462 3.909 -3.472 1.00 88.25 300 ASP A CA 1
ATOM 2260 C C . ASP A 1 300 ? -4.937 2.631 -2.805 1.00 88.25 300 ASP A C 1
ATOM 2262 O O . ASP A 1 300 ? -4.233 2.696 -1.796 1.00 88.25 300 ASP A O 1
ATOM 2266 N N . LEU A 1 301 ? -5.190 1.473 -3.422 1.00 93.44 301 LEU A N 1
ATOM 2267 C CA . LEU A 1 301 ? -4.642 0.192 -2.980 1.00 93.44 301 LEU A CA 1
ATOM 2268 C C . LEU A 1 301 ? -3.109 0.146 -3.047 1.00 93.44 301 LEU A C 1
ATOM 2270 O O . LEU A 1 301 ? -2.471 -0.315 -2.104 1.00 93.44 301 LEU A O 1
ATOM 2274 N N . LEU A 1 302 ? -2.507 0.602 -4.145 1.00 93.25 302 LEU A N 1
ATOM 2275 C CA . LEU A 1 302 ? -1.056 0.568 -4.331 1.00 93.25 302 LEU A CA 1
ATOM 2276 C C . LEU A 1 302 ? -0.342 1.515 -3.370 1.00 93.25 302 LEU A C 1
ATOM 2278 O O . LEU A 1 302 ? 0.670 1.131 -2.793 1.00 93.25 302 LEU A O 1
ATOM 2282 N N . ARG A 1 303 ? -0.899 2.704 -3.117 1.00 90.62 303 ARG A N 1
ATOM 2283 C CA . ARG A 1 303 ? -0.399 3.612 -2.074 1.00 90.62 303 ARG A CA 1
ATOM 2284 C C . ARG A 1 303 ? -0.502 2.984 -0.689 1.00 90.62 303 ARG A C 1
ATOM 2286 O O . ARG A 1 303 ? 0.436 3.087 0.095 1.00 90.62 303 ARG A O 1
ATOM 2293 N N . ALA A 1 304 ? -1.604 2.291 -0.409 1.00 92.00 304 ALA A N 1
ATOM 2294 C CA . ALA A 1 304 ? -1.761 1.548 0.833 1.00 92.00 304 ALA A CA 1
ATOM 2295 C C . ALA A 1 304 ? -0.778 0.375 0.958 1.00 92.00 304 ALA A C 1
ATOM 2297 O O . ALA A 1 304 ? -0.361 0.058 2.065 1.00 92.00 304 ALA A O 1
ATOM 2298 N N . ALA A 1 305 ? -0.394 -0.262 -0.149 1.00 93.69 305 ALA A N 1
ATOM 2299 C CA . ALA A 1 305 ? 0.597 -1.335 -0.159 1.00 93.69 305 ALA A CA 1
ATOM 2300 C C . ALA A 1 305 ? 2.034 -0.808 -0.040 1.00 93.69 305 ALA A C 1
ATOM 2302 O O . ALA A 1 305 ? 2.862 -1.447 0.603 1.00 93.69 305 ALA A O 1
ATOM 2303 N N . ALA A 1 306 ? 2.319 0.363 -0.616 1.00 92.75 306 ALA A N 1
ATOM 2304 C CA . ALA A 1 306 ? 3.642 0.987 -0.631 1.00 92.75 306 ALA A CA 1
ATOM 2305 C C . ALA A 1 306 ? 4.167 1.390 0.760 1.00 92.75 306 ALA A C 1
ATOM 2307 O O . ALA A 1 306 ? 5.359 1.628 0.912 1.00 92.75 306 ALA A O 1
ATOM 2308 N N . SER A 1 307 ? 3.309 1.429 1.779 1.00 88.06 307 SER A N 1
ATOM 2309 C CA . SER A 1 307 ? 3.689 1.731 3.166 1.00 88.06 307 SER A CA 1
ATOM 2310 C C . SER A 1 307 ? 4.556 0.662 3.832 1.00 88.06 307 SER A C 1
ATOM 2312 O O . SER A 1 307 ? 5.166 0.918 4.869 1.00 88.06 307 SER A O 1
ATOM 2314 N N . SER A 1 308 ? 4.592 -0.564 3.297 1.00 90.50 308 SER A N 1
ATOM 2315 C CA . SER A 1 308 ? 5.483 -1.597 3.818 1.00 90.50 308 SER A CA 1
ATOM 2316 C C . SER A 1 308 ? 5.953 -2.563 2.730 1.00 90.50 308 SER A C 1
ATOM 2318 O O . SER A 1 308 ? 5.151 -2.988 1.892 1.00 90.50 308 SER A O 1
ATOM 2320 N N . PRO A 1 309 ? 7.225 -3.006 2.779 1.00 94.19 309 PRO A N 1
ATOM 2321 C CA . PRO A 1 309 ? 7.736 -3.996 1.836 1.00 94.19 309 PRO A CA 1
ATOM 2322 C C . PRO A 1 309 ? 6.899 -5.274 1.821 1.00 94.19 309 PRO A C 1
ATOM 2324 O O . PRO A 1 309 ? 6.519 -5.756 0.760 1.00 94.19 309 PRO A O 1
ATOM 2327 N N . ALA A 1 310 ? 6.525 -5.785 2.997 1.00 94.50 310 ALA A N 1
ATOM 2328 C CA . ALA A 1 310 ? 5.756 -7.020 3.110 1.00 94.50 310 ALA A CA 1
ATOM 2329 C C . ALA A 1 310 ? 4.353 -6.911 2.481 1.00 94.50 310 ALA A C 1
ATOM 2331 O O . ALA A 1 310 ? 3.877 -7.880 1.887 1.00 94.50 310 ALA A O 1
ATOM 2332 N N . ALA A 1 311 ? 3.688 -5.756 2.593 1.00 94.88 311 ALA A N 1
ATOM 2333 C CA . ALA A 1 311 ? 2.383 -5.516 1.980 1.00 94.88 311 ALA A CA 1
ATOM 2334 C C . ALA A 1 311 ? 2.488 -5.382 0.456 1.00 94.88 311 ALA A C 1
ATOM 2336 O O . ALA A 1 311 ? 1.748 -6.053 -0.269 1.00 94.88 311 ALA A O 1
ATOM 2337 N N . ALA A 1 312 ? 3.442 -4.586 -0.031 1.00 96.69 312 ALA A N 1
ATOM 2338 C CA . ALA A 1 312 ? 3.693 -4.422 -1.458 1.00 96.69 312 ALA A CA 1
ATOM 2339 C C . ALA A 1 312 ? 4.090 -5.749 -2.126 1.00 96.69 312 ALA A C 1
ATOM 2341 O O . ALA A 1 312 ? 3.509 -6.130 -3.142 1.00 96.69 312 ALA A O 1
ATOM 2342 N N . GLN A 1 313 ? 4.993 -6.514 -1.507 1.00 97.50 313 GLN A N 1
ATOM 2343 C CA . GLN A 1 313 ? 5.366 -7.858 -1.953 1.00 97.50 313 GLN A CA 1
ATOM 2344 C C . GLN A 1 313 ? 4.161 -8.799 -1.951 1.00 97.50 313 GLN A C 1
ATOM 2346 O O . GLN A 1 313 ? 3.897 -9.454 -2.953 1.00 97.50 313 GLN A O 1
ATOM 2351 N N . ALA A 1 314 ? 3.377 -8.835 -0.869 1.00 96.94 314 ALA A N 1
ATOM 2352 C CA . ALA A 1 314 ? 2.177 -9.665 -0.802 1.00 96.94 314 ALA A CA 1
ATOM 2353 C C . ALA A 1 314 ? 1.178 -9.359 -1.926 1.00 96.94 314 ALA A C 1
ATOM 2355 O O . ALA A 1 314 ? 0.510 -10.279 -2.407 1.00 96.94 314 ALA A O 1
ATOM 2356 N N . LEU A 1 315 ? 1.069 -8.099 -2.349 1.00 97.62 315 LEU A N 1
ATOM 2357 C CA . LEU A 1 315 ? 0.183 -7.687 -3.429 1.00 97.62 315 LEU A CA 1
ATOM 2358 C C . LEU A 1 315 ? 0.739 -8.036 -4.820 1.00 97.62 315 LEU A C 1
ATOM 2360 O O . LEU A 1 315 ? 0.001 -8.592 -5.636 1.00 97.62 315 LEU A O 1
ATOM 2364 N N . LEU A 1 316 ? 2.007 -7.706 -5.084 1.00 97.81 316 LEU A N 1
ATOM 2365 C CA . LEU A 1 316 ? 2.636 -7.813 -6.407 1.00 97.81 316 LEU A CA 1
ATOM 2366 C C . LEU A 1 316 ? 3.093 -9.243 -6.739 1.00 97.81 316 LEU A C 1
ATOM 2368 O O . LEU A 1 316 ? 2.889 -9.699 -7.865 1.00 97.81 316 LEU A O 1
ATOM 2372 N N . ASP A 1 317 ? 3.634 -9.972 -5.756 1.00 95.75 317 ASP A N 1
ATOM 2373 C CA . ASP A 1 317 ? 4.077 -11.369 -5.873 1.00 95.75 317 ASP A CA 1
ATOM 2374 C C . ASP A 1 317 ? 2.891 -12.335 -5.736 1.00 95.75 317 ASP A C 1
ATOM 2376 O O . ASP A 1 317 ? 2.718 -13.072 -4.758 1.00 95.75 317 ASP A O 1
ATOM 2380 N N . HIS A 1 318 ? 1.991 -12.283 -6.712 1.00 95.94 318 HIS A N 1
ATOM 2381 C CA . HIS A 1 318 ? 0.847 -13.175 -6.763 1.00 95.94 318 HIS A CA 1
ATOM 2382 C C . HIS A 1 318 ? 0.447 -13.489 -8.192 1.00 95.94 318 HIS A C 1
ATOM 2384 O O . HIS A 1 318 ? 0.225 -12.582 -8.985 1.00 95.94 318 HIS A O 1
ATOM 2390 N N . THR A 1 319 ? 0.273 -14.776 -8.484 1.00 94.44 319 THR A N 1
ATOM 2391 C CA . THR A 1 319 ? -0.412 -15.244 -9.691 1.00 94.44 319 THR A CA 1
ATOM 2392 C C . THR A 1 319 ? -1.816 -15.703 -9.300 1.00 94.44 319 THR A C 1
ATOM 2394 O O . THR A 1 319 ? -1.929 -16.656 -8.521 1.00 94.44 319 THR A O 1
ATOM 2397 N N . PRO A 1 320 ? -2.881 -15.046 -9.794 1.00 92.19 320 PRO A N 1
ATOM 2398 C CA . PRO A 1 320 ? -4.249 -15.484 -9.545 1.00 92.19 320 PRO A CA 1
ATOM 2399 C C . PRO A 1 320 ? -4.499 -16.909 -10.050 1.00 92.19 320 PRO A C 1
ATOM 2401 O O . PRO A 1 320 ? -3.938 -17.336 -11.060 1.00 92.19 320 PRO A O 1
ATOM 2404 N N . ALA A 1 321 ? -5.376 -17.647 -9.367 1.00 89.94 321 ALA A N 1
ATOM 2405 C CA . ALA A 1 321 ? -5.750 -18.995 -9.790 1.00 89.94 321 ALA A CA 1
ATOM 2406 C C . ALA A 1 321 ? -6.334 -18.983 -11.215 1.00 89.94 321 ALA A C 1
ATOM 2408 O O . ALA A 1 321 ? -7.155 -18.132 -11.552 1.00 89.94 321 ALA A O 1
ATOM 2409 N N . GLY A 1 322 ? -5.899 -19.926 -12.055 1.00 89.38 322 GLY A N 1
ATOM 2410 C CA . GLY A 1 322 ? -6.321 -20.009 -13.458 1.00 89.38 322 GLY A CA 1
ATOM 2411 C C . GLY A 1 322 ? -5.662 -18.988 -14.394 1.00 89.38 322 GLY A C 1
ATOM 2412 O O . GLY A 1 322 ? -6.025 -18.926 -15.565 1.00 89.38 322 GLY A O 1
ATOM 2413 N N . ARG A 1 323 ? -4.692 -18.196 -13.915 1.00 89.31 323 ARG A N 1
ATOM 2414 C CA . ARG A 1 323 ? -3.912 -17.255 -14.732 1.00 89.31 323 ARG A CA 1
ATOM 2415 C C . ARG A 1 323 ? -2.448 -17.686 -14.815 1.00 89.31 323 ARG A C 1
ATOM 2417 O O . ARG A 1 323 ? -1.945 -18.401 -13.954 1.00 89.31 323 ARG A O 1
ATOM 2424 N N . THR A 1 324 ? -1.767 -17.219 -15.858 1.00 88.44 324 THR A N 1
ATOM 2425 C CA . THR A 1 324 ? -0.328 -17.435 -16.087 1.00 88.44 324 THR A CA 1
ATOM 2426 C C . THR A 1 324 ? 0.520 -16.202 -15.776 1.00 88.44 324 THR A C 1
ATOM 2428 O O . THR A 1 324 ? 1.742 -16.308 -15.720 1.00 88.44 324 THR A O 1
ATOM 2431 N N . THR A 1 325 ? -0.112 -15.041 -15.571 1.00 91.00 325 THR A N 1
ATOM 2432 C CA . THR A 1 325 ? 0.552 -13.760 -15.309 1.00 91.00 325 THR A CA 1
ATOM 2433 C C . THR A 1 325 ? 0.291 -13.267 -13.890 1.00 91.00 325 THR A C 1
ATOM 2435 O O . THR A 1 325 ? -0.827 -13.364 -13.363 1.00 91.00 325 THR A O 1
ATOM 2438 N N . THR A 1 326 ? 1.331 -12.709 -13.273 1.00 95.06 326 THR A N 1
ATOM 2439 C CA . THR A 1 326 ? 1.273 -12.156 -11.918 1.00 95.06 326 THR A CA 1
ATOM 2440 C C . THR A 1 326 ? 0.456 -10.859 -11.857 1.00 95.06 326 THR A C 1
ATOM 2442 O O . THR A 1 326 ? 0.023 -10.303 -12.872 1.00 95.06 326 THR A O 1
ATOM 2445 N N . ASN A 1 327 ? 0.225 -10.351 -10.648 1.00 97.00 327 ASN A N 1
ATOM 2446 C CA . ASN A 1 327 ? -0.300 -9.009 -10.418 1.00 97.00 327 ASN A CA 1
ATOM 2447 C C . ASN A 1 327 ? 0.650 -7.929 -10.941 1.00 97.00 327 ASN A C 1
ATOM 2449 O O . ASN A 1 327 ? 0.181 -6.999 -11.592 1.00 97.00 327 ASN A O 1
ATOM 2453 N N . LEU A 1 328 ? 1.960 -8.078 -10.722 1.00 97.25 328 LEU A N 1
ATOM 2454 C CA . LEU A 1 328 ? 2.963 -7.168 -11.273 1.00 97.25 328 LEU A CA 1
ATOM 2455 C C . LEU A 1 328 ? 2.901 -7.112 -12.805 1.00 97.25 328 LEU A C 1
ATOM 2457 O O . LEU A 1 328 ? 2.843 -6.022 -13.368 1.00 97.25 328 LEU A O 1
ATOM 2461 N N . ASN A 1 329 ? 2.857 -8.270 -13.469 1.00 95.62 329 ASN A N 1
ATOM 2462 C CA . ASN A 1 329 ? 2.776 -8.354 -14.925 1.00 95.62 329 ASN A CA 1
ATOM 2463 C C . ASN A 1 329 ? 1.548 -7.613 -15.458 1.00 95.62 329 ASN A C 1
ATOM 2465 O O . ASN A 1 329 ? 1.695 -6.718 -16.278 1.00 95.62 329 ASN A O 1
ATOM 2469 N N . TYR A 1 330 ? 0.365 -7.884 -14.914 1.00 95.62 330 TYR A N 1
ATOM 2470 C CA . TYR A 1 330 ? -0.855 -7.174 -15.300 1.00 95.62 330 TYR A CA 1
ATOM 2471 C C . TYR A 1 330 ? -0.761 -5.653 -15.127 1.00 95.62 330 TYR A C 1
ATOM 2473 O O . TYR A 1 330 ? -1.142 -4.900 -16.020 1.00 95.62 330 TYR A O 1
ATOM 2481 N N . LEU A 1 331 ? -0.234 -5.184 -13.993 1.00 95.06 331 LEU A N 1
ATOM 2482 C CA . LEU A 1 331 ? -0.141 -3.752 -13.704 1.00 95.06 331 LEU A CA 1
ATOM 2483 C C . LEU A 1 331 ? 0.876 -3.035 -14.607 1.00 95.06 331 LEU A C 1
ATOM 2485 O O . LEU A 1 331 ? 0.654 -1.883 -14.986 1.00 95.06 331 LEU A O 1
ATOM 2489 N N . LEU A 1 332 ? 1.975 -3.712 -14.952 1.00 93.81 332 LEU A N 1
ATOM 2490 C CA . LEU A 1 332 ? 3.101 -3.142 -15.694 1.00 93.81 332 LEU A CA 1
ATOM 2491 C C . LEU A 1 332 ? 2.994 -3.328 -17.221 1.00 93.81 332 LEU A C 1
ATOM 2493 O O . LEU A 1 332 ? 3.520 -2.502 -17.966 1.00 93.81 332 LEU A O 1
ATOM 2497 N N . HIS A 1 333 ? 2.317 -4.384 -17.678 1.00 93.00 333 HIS A N 1
ATOM 2498 C CA . HIS A 1 333 ? 2.134 -4.737 -19.090 1.00 93.00 333 HIS A CA 1
ATOM 2499 C C . HIS A 1 333 ? 0.738 -4.351 -19.598 1.00 93.00 333 HIS A C 1
ATOM 2501 O O . HIS A 1 333 ? 0.612 -3.464 -20.444 1.00 93.00 333 HIS A O 1
ATOM 2507 N N . ASP A 1 334 ? -0.312 -4.975 -19.052 1.00 91.75 334 ASP A N 1
ATOM 2508 C CA . ASP A 1 334 ? -1.688 -4.840 -19.555 1.00 91.75 334 ASP A CA 1
ATOM 2509 C C . ASP A 1 334 ? -2.291 -3.471 -19.209 1.00 91.75 334 ASP A C 1
ATOM 2511 O O . ASP A 1 334 ? -2.953 -2.828 -20.025 1.00 91.75 334 ASP A O 1
ATOM 2515 N N . ARG A 1 335 ? -2.027 -2.982 -17.991 1.00 88.25 335 ARG A N 1
ATOM 2516 C CA . ARG A 1 335 ? -2.592 -1.729 -17.463 1.00 88.25 335 ARG A CA 1
ATOM 2517 C C . ARG A 1 335 ? -1.734 -0.499 -17.683 1.00 88.25 335 ARG A C 1
ATOM 2519 O O . ARG A 1 335 ? -2.071 0.567 -17.180 1.00 88.25 335 ARG A O 1
ATOM 2526 N N . VAL A 1 336 ? -0.671 -0.600 -18.472 1.00 86.25 336 VAL A N 1
ATOM 2527 C CA . VAL A 1 336 ? 0.313 0.480 -18.600 1.00 86.25 336 VAL A CA 1
ATOM 2528 C C . VAL A 1 336 ? -0.269 1.806 -19.102 1.00 86.25 336 VAL A C 1
ATOM 2530 O O . VAL A 1 336 ? 0.093 2.859 -18.593 1.00 86.25 336 VAL A O 1
ATOM 2533 N N . ALA A 1 337 ? -1.205 1.767 -20.056 1.00 81.06 337 ALA A N 1
ATOM 2534 C CA . ALA A 1 337 ? -1.830 2.974 -20.604 1.00 81.06 337 ALA A CA 1
ATOM 2535 C C . ALA A 1 337 ? -2.683 3.715 -19.566 1.00 81.06 337 ALA A C 1
ATOM 2537 O O . ALA A 1 337 ? -2.839 4.929 -19.634 1.00 81.06 337 ALA A O 1
ATOM 2538 N N . TRP A 1 338 ? -3.209 2.987 -18.580 1.00 80.94 338 TRP A N 1
ATOM 2539 C CA . TRP A 1 338 ? -4.080 3.551 -17.563 1.00 80.94 338 TRP A CA 1
ATOM 2540 C C . TRP A 1 338 ? -3.341 4.558 -16.665 1.00 80.94 338 TRP A C 1
ATOM 2542 O O . TRP A 1 338 ? -3.941 5.536 -16.231 1.00 80.94 338 TRP A O 1
ATOM 2552 N N . TRP A 1 339 ? -2.040 4.364 -16.418 1.00 79.31 339 TRP A N 1
ATOM 2553 C CA . TRP A 1 339 ? -1.269 5.218 -15.503 1.00 79.31 339 TRP A CA 1
ATOM 2554 C C . TRP A 1 339 ? -1.115 6.665 -15.979 1.00 79.31 339 TRP A C 1
ATOM 2556 O O . TRP A 1 339 ? -0.900 7.539 -15.145 1.00 79.31 339 TRP A O 1
ATOM 2566 N N . THR A 1 340 ? -1.229 6.927 -17.281 1.00 69.38 340 THR A N 1
ATOM 2567 C CA . THR A 1 340 ? -1.109 8.281 -17.852 1.00 69.38 340 THR A CA 1
ATOM 2568 C C . THR A 1 340 ? -2.366 8.756 -18.555 1.00 69.38 340 THR A C 1
ATOM 2570 O O . THR A 1 340 ? -2.648 9.949 -18.539 1.00 69.38 340 THR A O 1
ATOM 2573 N N . ASP A 1 341 ? -3.132 7.846 -19.158 1.00 68.44 341 ASP A N 1
ATOM 2574 C CA . ASP A 1 341 ? -4.249 8.220 -20.029 1.00 68.44 341 ASP A CA 1
ATOM 2575 C C . ASP A 1 341 ? -5.586 8.206 -19.285 1.00 68.44 341 ASP A C 1
ATOM 2577 O O . ASP A 1 341 ? -6.635 8.390 -19.897 1.00 68.44 341 ASP A O 1
ATOM 2581 N N . ASN A 1 342 ? -5.578 7.968 -17.970 1.00 64.38 342 ASN A N 1
ATOM 2582 C CA . ASN A 1 342 ? -6.793 7.966 -17.176 1.00 64.38 342 ASN A CA 1
ATOM 2583 C C . ASN A 1 342 ? -7.359 9.398 -17.047 1.00 64.38 342 ASN A C 1
ATOM 2585 O O . ASN A 1 342 ? -6.795 10.206 -16.303 1.00 64.38 342 ASN A O 1
ATOM 2589 N N . PRO A 1 343 ? -8.517 9.706 -17.668 1.00 55.12 343 PRO A N 1
ATOM 2590 C CA . PRO A 1 343 ? -9.141 11.027 -17.565 1.00 55.12 343 PRO A CA 1
ATOM 2591 C C . PRO A 1 343 ? -9.627 11.335 -16.140 1.00 55.12 343 PRO A C 1
ATOM 2593 O O . PRO A 1 343 ? -9.875 12.490 -15.808 1.00 55.12 343 PRO A O 1
ATOM 2596 N N . ASN A 1 344 ? -9.739 10.307 -15.293 1.00 53.84 344 ASN A N 1
ATOM 2597 C CA . ASN A 1 344 ? -10.130 10.412 -13.892 1.00 53.84 344 ASN A CA 1
ATOM 2598 C C . ASN A 1 344 ? -8.921 10.473 -12.937 1.00 53.84 344 ASN A C 1
ATOM 2600 O O . ASN A 1 344 ? -9.103 10.282 -11.735 1.00 53.84 344 ASN A O 1
ATOM 2604 N N . SER A 1 345 ? -7.696 10.652 -13.449 1.00 57.19 345 SER A N 1
ATOM 2605 C CA . SER A 1 345 ? -6.487 10.797 -12.626 1.00 57.19 345 SER A CA 1
ATOM 2606 C C . SER A 1 345 ? -6.509 12.136 -11.899 1.00 57.19 345 SER A C 1
ATOM 2608 O O . SER A 1 345 ? -6.920 13.155 -12.460 1.00 57.19 345 SER A O 1
ATOM 2610 N N . THR A 1 346 ? -6.030 12.165 -10.656 1.00 57.19 346 THR A N 1
ATOM 2611 C CA . THR A 1 346 ? -5.809 13.435 -9.958 1.00 57.19 346 THR A CA 1
ATOM 2612 C C . THR A 1 346 ? -4.795 14.303 -10.711 1.00 57.19 346 THR A C 1
ATOM 2614 O O . THR A 1 346 ? -3.867 13.804 -11.347 1.00 57.19 346 THR A O 1
ATOM 2617 N N . THR A 1 347 ? -4.950 15.626 -10.626 1.00 51.59 347 THR A N 1
ATOM 2618 C CA . THR A 1 347 ? -4.086 16.615 -11.301 1.00 51.59 347 THR A CA 1
ATOM 2619 C C . THR A 1 347 ? -2.662 16.702 -10.733 1.00 51.59 347 THR A C 1
ATOM 2621 O O . THR A 1 347 ? -1.900 17.571 -11.139 1.00 51.59 347 THR A O 1
ATOM 2624 N N . ASP A 1 348 ? -2.312 15.879 -9.743 1.00 58.34 348 ASP A N 1
ATOM 2625 C CA . ASP A 1 348 ? -1.060 15.958 -8.984 1.00 58.34 348 ASP A CA 1
ATOM 2626 C C . ASP A 1 348 ? -0.136 14.741 -9.170 1.00 58.34 348 ASP A C 1
ATOM 2628 O O . ASP A 1 348 ? 0.724 14.484 -8.326 1.00 58.34 348 ASP A O 1
ATOM 2632 N N . ASP A 1 349 ? -0.312 13.991 -10.264 1.00 68.19 349 ASP A N 1
ATOM 2633 C CA . ASP A 1 349 ? 0.458 12.796 -10.654 1.00 68.19 349 ASP A CA 1
ATOM 2634 C C . ASP A 1 349 ? 0.493 11.660 -9.613 1.00 68.19 349 ASP A C 1
ATOM 2636 O O . ASP A 1 349 ? 1.209 10.667 -9.794 1.00 68.19 349 ASP A O 1
ATOM 2640 N N . ARG A 1 350 ? -0.250 11.765 -8.503 1.00 73.50 350 ARG A N 1
ATOM 2641 C CA . ARG A 1 350 ? -0.188 10.770 -7.421 1.00 73.50 350 ARG A CA 1
ATOM 2642 C C . ARG A 1 350 ? -0.642 9.398 -7.888 1.00 73.50 350 ARG A C 1
ATOM 2644 O O . ARG A 1 350 ? -0.024 8.404 -7.510 1.00 73.50 350 ARG A O 1
ATOM 2651 N N . ASP A 1 351 ? -1.682 9.351 -8.712 1.00 77.88 351 ASP A N 1
ATOM 2652 C CA . ASP A 1 351 ? -2.201 8.096 -9.247 1.00 77.88 351 ASP A CA 1
ATOM 2653 C C . ASP A 1 351 ? -1.210 7.463 -10.227 1.00 77.88 351 ASP A C 1
ATOM 2655 O O . ASP A 1 351 ? -0.931 6.265 -10.144 1.00 77.88 351 ASP A O 1
ATOM 2659 N N . ALA A 1 352 ? -0.589 8.286 -11.077 1.00 79.31 352 ALA A N 1
ATOM 2660 C CA . ALA A 1 352 ? 0.427 7.856 -12.032 1.00 79.31 352 ALA A CA 1
ATOM 2661 C C . ALA A 1 352 ? 1.660 7.242 -11.344 1.00 79.31 352 ALA A C 1
ATOM 2663 O O . ALA A 1 352 ? 2.278 6.322 -11.883 1.00 79.31 352 ALA A O 1
ATOM 2664 N N . ARG A 1 353 ? 2.024 7.722 -10.145 1.00 86.88 353 ARG A N 1
ATOM 2665 C CA . ARG A 1 353 ? 3.189 7.241 -9.374 1.00 86.88 353 ARG A CA 1
ATOM 2666 C C . ARG A 1 353 ? 2.879 6.100 -8.404 1.00 86.88 353 ARG A C 1
ATOM 2668 O O . ARG A 1 353 ? 3.813 5.542 -7.831 1.00 86.88 353 ARG A O 1
ATOM 2675 N N . ALA A 1 354 ? 1.613 5.724 -8.219 1.00 90.00 354 ALA A N 1
ATOM 2676 C CA . ALA A 1 354 ? 1.219 4.731 -7.219 1.00 90.00 354 ALA A CA 1
ATOM 2677 C C . ALA A 1 354 ? 1.857 3.351 -7.466 1.00 90.00 354 ALA A C 1
ATOM 2679 O O . ALA A 1 354 ? 2.350 2.725 -6.527 1.00 90.00 354 ALA A O 1
ATOM 2680 N N . LEU A 1 355 ? 1.915 2.905 -8.729 1.00 93.50 355 LEU A N 1
ATOM 2681 C CA . LEU A 1 355 ? 2.608 1.665 -9.095 1.00 93.50 355 LEU A CA 1
ATOM 2682 C C . LEU A 1 355 ? 4.107 1.751 -8.801 1.00 93.50 355 LEU A C 1
ATOM 2684 O O . LEU A 1 355 ? 4.649 0.843 -8.180 1.00 93.50 355 LEU A O 1
ATOM 2688 N N . GLY A 1 356 ? 4.753 2.860 -9.170 1.00 93.69 356 GLY A N 1
ATOM 2689 C CA . GLY A 1 356 ? 6.165 3.091 -8.865 1.00 93.69 356 GLY A CA 1
ATOM 2690 C C . GLY A 1 356 ? 6.458 3.013 -7.363 1.00 93.69 356 GLY A C 1
ATOM 2691 O O . GLY A 1 356 ? 7.378 2.309 -6.960 1.00 93.69 356 GLY A O 1
ATOM 2692 N N . ALA A 1 357 ? 5.637 3.650 -6.524 1.00 93.12 357 ALA A N 1
ATOM 2693 C CA . ALA A 1 357 ? 5.797 3.606 -5.069 1.00 93.12 357 ALA A CA 1
ATOM 2694 C C . ALA A 1 357 ? 5.671 2.177 -4.504 1.00 93.12 357 ALA A C 1
ATOM 2696 O O . ALA A 1 357 ? 6.492 1.758 -3.688 1.00 93.12 357 ALA A O 1
ATOM 2697 N N . ALA A 1 358 ? 4.684 1.402 -4.969 1.00 95.38 358 ALA A N 1
ATOM 2698 C CA . ALA A 1 358 ? 4.526 0.008 -4.557 1.00 95.38 358 ALA A CA 1
ATOM 2699 C C . ALA A 1 358 ? 5.691 -0.874 -5.039 1.00 95.38 358 ALA A C 1
ATOM 2701 O O . ALA A 1 358 ? 6.165 -1.730 -4.294 1.00 95.38 358 ALA A O 1
ATOM 2702 N N . MET A 1 359 ? 6.181 -0.655 -6.264 1.00 97.56 359 MET A N 1
ATOM 2703 C CA . MET A 1 359 ? 7.358 -1.351 -6.787 1.00 97.56 359 MET A CA 1
ATOM 2704 C C . MET A 1 359 ? 8.601 -1.030 -5.957 1.00 97.56 359 MET A C 1
ATOM 2706 O O . MET A 1 359 ? 9.294 -1.952 -5.539 1.00 97.56 359 MET A O 1
ATOM 2710 N N . GLU A 1 360 ? 8.865 0.246 -5.659 1.00 96.81 360 GLU A N 1
ATOM 2711 C CA . GLU A 1 360 ? 10.015 0.648 -4.843 1.00 96.81 360 GLU A CA 1
ATOM 2712 C C . GLU A 1 360 ? 9.975 -0.024 -3.464 1.00 96.81 360 GLU A C 1
ATOM 2714 O O . GLU A 1 360 ? 10.955 -0.654 -3.061 1.00 96.81 360 GLU A O 1
ATOM 2719 N N . ALA A 1 361 ? 8.827 0.030 -2.781 1.00 96.00 361 ALA A N 1
ATOM 2720 C CA . ALA A 1 361 ? 8.642 -0.616 -1.485 1.00 96.00 361 ALA A CA 1
ATOM 2721 C C . ALA A 1 361 ? 8.868 -2.136 -1.549 1.00 96.00 361 ALA A C 1
ATOM 2723 O O . ALA A 1 361 ? 9.497 -2.704 -0.657 1.00 96.00 361 ALA A O 1
ATOM 2724 N N . ALA A 1 362 ? 8.380 -2.799 -2.603 1.00 97.81 362 ALA A N 1
ATOM 2725 C CA . ALA A 1 362 ? 8.474 -4.249 -2.737 1.00 97.81 362 ALA A CA 1
ATOM 2726 C C . ALA A 1 362 ? 9.856 -4.757 -3.162 1.00 97.81 362 ALA A C 1
ATOM 2728 O O . ALA A 1 362 ? 10.175 -5.909 -2.876 1.00 97.81 362 ALA A O 1
ATOM 2729 N N . MET A 1 363 ? 10.624 -3.944 -3.894 1.00 97.94 363 MET A N 1
ATOM 2730 C CA . MET A 1 363 ? 11.773 -4.411 -4.676 1.00 97.94 363 MET A CA 1
ATOM 2731 C C . MET A 1 363 ? 13.114 -3.867 -4.192 1.00 97.94 363 MET A C 1
ATOM 2733 O O . MET A 1 363 ? 14.136 -4.433 -4.552 1.00 97.94 363 MET A O 1
ATOM 2737 N N . LYS A 1 364 ? 13.162 -2.803 -3.380 1.00 94.69 364 LYS A N 1
ATOM 2738 C CA . LYS A 1 364 ? 14.432 -2.193 -2.933 1.00 94.69 364 LYS A CA 1
ATOM 2739 C C . LYS A 1 364 ? 15.245 -3.076 -1.968 1.00 94.69 364 LYS A C 1
ATOM 2741 O O . LYS A 1 364 ? 16.434 -2.836 -1.783 1.00 94.69 364 LYS A O 1
ATOM 2746 N N . GLY A 1 365 ? 14.617 -4.067 -1.330 1.00 93.75 365 GLY A N 1
ATOM 2747 C CA . GLY A 1 365 ? 15.273 -4.971 -0.381 1.00 93.75 365 GLY A CA 1
ATOM 2748 C C . GLY A 1 365 ? 16.158 -6.028 -1.049 1.00 93.75 365 GLY A C 1
ATOM 2749 O O . GLY A 1 365 ? 16.055 -6.279 -2.243 1.00 93.75 365 GLY A O 1
ATOM 2750 N N . SER A 1 366 ? 17.010 -6.692 -0.265 1.00 92.19 366 SER A N 1
ATOM 2751 C CA . SER A 1 366 ? 17.872 -7.797 -0.732 1.00 92.19 366 SER A CA 1
ATOM 2752 C C . SER A 1 366 ? 17.288 -9.190 -0.458 1.00 92.19 366 SER A C 1
ATOM 2754 O O . SER A 1 366 ? 17.967 -10.197 -0.653 1.00 92.19 366 SER A O 1
ATOM 2756 N N . ASP A 1 367 ? 16.054 -9.275 0.044 1.00 93.88 367 ASP A N 1
ATOM 2757 C CA . ASP A 1 367 ? 15.383 -10.553 0.270 1.00 93.88 367 ASP A CA 1
ATOM 2758 C C . ASP A 1 367 ? 14.988 -11.230 -1.056 1.00 93.88 367 ASP A C 1
ATOM 2760 O O . ASP A 1 367 ? 14.894 -10.599 -2.112 1.00 93.88 367 ASP A O 1
ATOM 2764 N N . ALA A 1 368 ? 14.736 -12.540 -1.003 1.00 92.44 368 ALA A N 1
ATOM 2765 C CA . ALA A 1 368 ? 14.449 -13.333 -2.196 1.00 92.44 368 ALA A CA 1
ATOM 2766 C C . ALA A 1 368 ? 13.204 -12.857 -2.968 1.00 92.44 368 ALA A C 1
ATOM 2768 O O . ALA A 1 368 ? 13.161 -13.006 -4.190 1.00 92.44 368 ALA A O 1
ATOM 2769 N N . VAL A 1 369 ? 12.197 -12.290 -2.290 1.00 94.75 369 VAL A N 1
ATOM 2770 C CA . VAL A 1 369 ? 10.989 -11.780 -2.952 1.00 94.75 369 VAL A CA 1
ATOM 2771 C C . VAL A 1 369 ? 11.300 -10.471 -3.666 1.00 94.75 369 VAL A C 1
ATOM 2773 O O . VAL A 1 369 ? 10.946 -10.350 -4.838 1.00 94.75 369 VAL A O 1
ATOM 2776 N N . SER A 1 370 ? 12.022 -9.553 -3.017 1.00 96.00 370 SER A N 1
ATOM 2777 C CA . SER A 1 370 ? 12.500 -8.315 -3.648 1.00 96.00 370 SER A CA 1
ATOM 2778 C C . SER A 1 370 ? 13.306 -8.598 -4.918 1.00 96.00 370 SER A C 1
ATOM 2780 O O . SER A 1 370 ? 12.967 -8.091 -5.985 1.00 96.00 370 SER A O 1
ATOM 2782 N N . LEU A 1 371 ? 14.314 -9.477 -4.846 1.00 93.88 371 LEU A N 1
ATOM 2783 C CA . LEU A 1 371 ? 15.160 -9.827 -5.997 1.00 93.88 371 LEU A CA 1
ATOM 2784 C C . LEU A 1 371 ? 14.363 -10.470 -7.137 1.00 93.88 371 LEU A C 1
ATOM 2786 O O . LEU A 1 371 ? 14.596 -10.176 -8.311 1.00 93.88 371 LEU A O 1
ATOM 2790 N N . ARG A 1 372 ? 13.404 -11.335 -6.799 1.00 93.75 372 ARG A N 1
ATOM 2791 C CA . ARG A 1 372 ? 12.531 -11.987 -7.776 1.00 93.75 372 ARG A CA 1
ATOM 2792 C C . ARG A 1 372 ? 11.609 -10.987 -8.476 1.00 93.75 372 ARG A C 1
ATOM 2794 O O . ARG A 1 372 ? 11.490 -11.039 -9.697 1.00 93.75 372 ARG A O 1
ATOM 2801 N N . LEU A 1 373 ? 10.996 -10.069 -7.729 1.00 96.69 373 LEU A N 1
ATOM 2802 C CA . LEU A 1 373 ? 10.134 -9.015 -8.275 1.00 96.69 373 LEU A CA 1
ATOM 2803 C C . LEU A 1 373 ? 10.925 -8.007 -9.124 1.00 96.69 373 LEU A C 1
ATOM 2805 O O . LEU A 1 373 ? 10.441 -7.582 -10.176 1.00 96.69 373 LEU A O 1
ATOM 2809 N N . THR A 1 374 ? 12.161 -7.680 -8.732 1.00 96.75 374 THR A N 1
ATOM 2810 C CA . THR A 1 374 ? 13.097 -6.913 -9.571 1.00 96.75 374 THR A CA 1
ATOM 2811 C C . THR A 1 374 ? 13.370 -7.653 -10.877 1.00 96.75 374 THR A C 1
ATOM 2813 O O . THR A 1 374 ? 13.231 -7.083 -11.957 1.00 96.75 374 THR A O 1
ATOM 2816 N N . ALA A 1 375 ? 13.701 -8.944 -10.804 1.00 94.94 375 ALA A N 1
ATOM 2817 C CA . ALA A 1 375 ? 13.969 -9.764 -11.979 1.00 94.94 375 ALA A CA 1
ATOM 2818 C C . ALA A 1 375 ? 12.758 -9.859 -12.922 1.00 94.94 375 ALA A C 1
ATOM 2820 O O . ALA A 1 375 ? 12.905 -9.752 -14.138 1.00 94.94 375 ALA A O 1
ATOM 2821 N N . GLU A 1 376 ? 11.557 -10.026 -12.369 1.00 95.75 376 GLU A N 1
ATOM 2822 C CA . GLU A 1 376 ? 10.311 -10.032 -13.131 1.00 95.75 376 GLU A CA 1
ATOM 2823 C C . GLU A 1 376 ? 10.033 -8.674 -13.790 1.00 95.75 376 GLU A C 1
ATOM 2825 O O . GLU A 1 376 ? 9.692 -8.631 -14.970 1.00 95.75 376 GLU A O 1
ATOM 2830 N N . THR A 1 377 ? 10.253 -7.565 -13.080 1.00 96.56 377 THR A N 1
ATOM 2831 C CA . THR A 1 377 ? 10.132 -6.209 -13.639 1.00 96.56 377 THR A CA 1
ATOM 2832 C C . THR A 1 377 ? 11.048 -6.026 -14.844 1.00 96.56 377 THR A C 1
ATOM 2834 O O . THR A 1 377 ? 10.591 -5.601 -15.904 1.00 96.56 377 THR A O 1
ATOM 2837 N N . LEU A 1 378 ? 12.328 -6.393 -14.715 1.00 95.38 378 LEU A N 1
ATOM 2838 C CA . LEU A 1 378 ? 13.299 -6.300 -15.810 1.00 95.38 378 LEU A CA 1
ATOM 2839 C C . LEU A 1 378 ? 12.880 -7.161 -17.004 1.00 95.38 378 LEU A C 1
ATOM 2841 O O . LEU A 1 378 ? 12.985 -6.716 -18.141 1.00 95.38 378 LEU A O 1
ATOM 2845 N N . LYS A 1 379 ? 12.338 -8.358 -16.757 1.00 93.69 379 LYS A N 1
ATOM 2846 C CA . LYS A 1 379 ? 11.796 -9.232 -17.806 1.00 93.69 379 LYS A CA 1
ATOM 2847 C C . LYS A 1 379 ? 10.611 -8.619 -18.539 1.00 93.69 379 LYS A C 1
ATOM 2849 O O . LYS A 1 379 ? 10.580 -8.648 -19.767 1.00 93.69 379 LYS A O 1
ATOM 2854 N N . ILE A 1 380 ? 9.648 -8.072 -17.801 1.00 94.62 380 ILE A N 1
ATOM 2855 C CA . ILE A 1 380 ? 8.469 -7.426 -18.386 1.00 94.62 380 ILE A CA 1
ATOM 2856 C C . ILE A 1 380 ? 8.916 -6.240 -19.243 1.00 94.62 380 ILE A C 1
ATOM 2858 O O . ILE A 1 380 ? 8.551 -6.159 -20.411 1.00 94.62 380 ILE A O 1
ATOM 2862 N N . LEU A 1 381 ? 9.767 -5.363 -18.704 1.00 94.56 381 LEU A N 1
ATOM 2863 C CA . LEU A 1 381 ? 10.283 -4.204 -19.435 1.00 94.56 381 LEU A CA 1
ATOM 2864 C C . LEU A 1 381 ? 11.134 -4.610 -20.648 1.00 94.56 381 LEU A C 1
ATOM 2866 O O . LEU A 1 381 ? 10.987 -4.019 -21.715 1.00 94.56 381 LEU A O 1
ATOM 2870 N N . GLY A 1 382 ? 11.970 -5.641 -20.518 1.00 92.88 382 GLY A N 1
ATOM 2871 C CA . GLY A 1 382 ? 12.778 -6.198 -21.605 1.00 92.88 382 GLY A CA 1
ATOM 2872 C C . GLY A 1 382 ? 11.953 -6.775 -22.756 1.00 92.88 382 GLY A C 1
ATOM 2873 O O . GLY A 1 382 ? 12.401 -6.748 -23.901 1.00 92.88 382 GLY A O 1
ATOM 2874 N N . ALA A 1 383 ? 10.735 -7.250 -22.480 1.00 92.56 383 ALA A N 1
ATOM 2875 C CA . ALA A 1 383 ? 9.779 -7.676 -23.499 1.00 92.56 383 ALA A CA 1
ATOM 2876 C C . ALA A 1 383 ? 8.978 -6.498 -24.087 1.00 92.56 383 ALA A C 1
ATOM 2878 O O . ALA A 1 383 ? 8.707 -6.468 -25.288 1.00 92.56 383 ALA A O 1
ATOM 2879 N N . ASP A 1 384 ? 8.631 -5.515 -23.255 1.00 93.25 384 ASP A N 1
ATOM 2880 C CA . ASP A 1 384 ? 7.692 -4.443 -23.593 1.00 93.25 384 ASP A CA 1
ATOM 2881 C C . ASP A 1 384 ? 8.296 -3.232 -24.278 1.00 93.25 384 ASP A C 1
ATOM 2883 O O . ASP A 1 384 ? 7.626 -2.603 -25.094 1.00 93.25 384 ASP A O 1
ATOM 2887 N N . LEU A 1 385 ? 9.505 -2.849 -23.888 1.00 93.12 385 LEU A N 1
ATOM 2888 C CA . LEU A 1 385 ? 10.166 -1.645 -24.370 1.00 93.12 385 LEU A CA 1
ATOM 2889 C C . LEU A 1 385 ? 10.756 -1.768 -25.781 1.00 93.12 385 LEU A C 1
ATOM 2891 O O . LEU A 1 385 ? 10.720 -0.755 -26.474 1.00 93.12 385 LEU A O 1
ATOM 2895 N N . PRO A 1 386 ? 11.237 -2.932 -26.275 1.00 93.12 386 PRO A N 1
ATOM 2896 C CA . PRO A 1 386 ? 11.803 -3.031 -27.621 1.00 93.12 386 PRO A CA 1
ATOM 2897 C C . PRO A 1 386 ? 10.905 -2.477 -28.726 1.00 93.12 386 PRO A C 1
ATOM 2899 O O . PRO A 1 386 ? 11.401 -1.817 -29.632 1.00 93.12 386 PRO A O 1
ATOM 2902 N N . ARG A 1 387 ? 9.585 -2.690 -28.632 1.00 92.06 387 ARG A N 1
ATOM 2903 C CA . ARG A 1 387 ? 8.608 -2.211 -29.628 1.00 92.06 387 ARG A CA 1
ATOM 2904 C C . ARG A 1 387 ? 8.488 -0.685 -29.698 1.00 92.06 387 ARG A C 1
ATOM 2906 O O . ARG A 1 387 ? 7.939 -0.178 -30.666 1.00 92.06 387 ARG A O 1
ATOM 2913 N N . LEU A 1 388 ? 8.973 0.030 -28.680 1.00 91.56 388 LEU A N 1
ATOM 2914 C CA . LEU A 1 388 ? 8.936 1.492 -28.625 1.00 91.56 388 LEU A CA 1
ATOM 2915 C C . LEU A 1 388 ? 10.092 2.134 -29.394 1.00 91.56 388 LEU A C 1
ATOM 2917 O O . LEU A 1 388 ? 10.056 3.338 -29.638 1.00 91.56 388 LEU A O 1
ATOM 2921 N N . TYR A 1 389 ? 11.106 1.356 -29.778 1.00 89.75 389 TYR A N 1
ATOM 2922 C CA . TYR A 1 389 ? 12.300 1.850 -30.452 1.00 89.75 389 TYR A CA 1
ATOM 2923 C C . TYR A 1 389 ? 12.423 1.260 -31.858 1.00 89.75 389 TYR A C 1
ATOM 2925 O O . TYR A 1 389 ? 12.137 0.089 -32.097 1.00 89.75 389 TYR A O 1
ATOM 2933 N N . ALA A 1 390 ? 12.931 2.063 -32.785 1.00 86.38 390 ALA A N 1
ATOM 2934 C CA . ALA A 1 390 ? 13.410 1.624 -34.088 1.00 86.38 390 ALA A CA 1
ATOM 2935 C C . ALA A 1 390 ? 14.868 2.052 -34.267 1.00 86.38 390 ALA A C 1
ATOM 2937 O O . ALA A 1 390 ? 15.324 3.021 -33.661 1.00 86.38 390 ALA A O 1
ATOM 2938 N N . ARG A 1 391 ? 15.612 1.352 -35.125 1.00 82.88 391 ARG A N 1
ATOM 2939 C CA . ARG A 1 391 ? 16.930 1.827 -35.562 1.00 82.88 391 ARG A CA 1
ATOM 2940 C C . ARG A 1 391 ? 16.769 2.860 -36.670 1.00 82.88 391 ARG A C 1
ATOM 2942 O O . ARG A 1 391 ? 15.891 2.733 -37.523 1.00 82.88 391 ARG A O 1
ATOM 2949 N N . ASN A 1 392 ? 17.620 3.876 -36.661 1.00 78.81 392 ASN A N 1
ATOM 2950 C CA . ASN A 1 392 ? 17.749 4.804 -37.779 1.00 78.81 392 ASN A CA 1
ATOM 2951 C C . ASN A 1 392 ? 18.881 4.401 -38.733 1.00 78.81 392 ASN A C 1
ATOM 2953 O O . ASN A 1 392 ? 19.588 3.417 -38.515 1.00 78.81 392 ASN A O 1
ATOM 2957 N N . SER A 1 393 ? 19.072 5.190 -39.790 1.00 75.25 393 SER A N 1
ATOM 2958 C CA . SER A 1 393 ? 20.128 4.987 -40.791 1.00 75.25 393 SER A CA 1
ATOM 2959 C C . SER A 1 393 ? 21.554 5.113 -40.241 1.00 75.25 393 SER A C 1
ATOM 2961 O O . SER A 1 393 ? 22.493 4.708 -40.916 1.00 75.25 393 SER A O 1
ATOM 2963 N N . ALA A 1 394 ? 21.725 5.668 -39.038 1.00 73.12 394 ALA A N 1
ATOM 2964 C CA . ALA A 1 394 ? 22.996 5.770 -38.323 1.00 73.12 394 ALA A CA 1
ATOM 2965 C C . ALA A 1 394 ? 23.155 4.679 -37.243 1.00 73.12 394 ALA A C 1
ATOM 2967 O O . ALA A 1 394 ? 23.981 4.825 -36.347 1.00 73.12 394 ALA A O 1
ATOM 2968 N N . GLU A 1 395 ? 22.338 3.618 -37.295 1.00 73.44 395 GLU A N 1
ATOM 2969 C CA . GLU A 1 395 ? 22.306 2.508 -36.329 1.00 73.44 395 GLU A CA 1
ATOM 2970 C C . GLU A 1 395 ? 21.995 2.922 -34.876 1.00 73.44 395 GLU A C 1
ATOM 2972 O O . GLU A 1 395 ? 22.193 2.134 -33.953 1.00 73.44 395 GLU A O 1
ATOM 2977 N N . LYS A 1 396 ? 21.457 4.128 -34.656 1.00 75.88 396 LYS A N 1
ATOM 2978 C CA . LYS A 1 396 ? 21.039 4.623 -33.336 1.00 75.88 396 LYS A CA 1
ATOM 2979 C C . LYS A 1 396 ? 19.564 4.334 -33.063 1.00 75.88 396 LYS A C 1
ATOM 2981 O O . LYS A 1 396 ? 18.764 4.224 -33.997 1.00 75.88 396 LYS A O 1
ATOM 2986 N N . LEU A 1 397 ? 19.203 4.227 -31.783 1.00 82.56 397 LEU A N 1
ATOM 2987 C CA . LEU A 1 397 ? 17.820 4.004 -31.353 1.00 82.56 397 LEU A CA 1
ATOM 2988 C C . LEU A 1 397 ? 17.017 5.308 -31.384 1.00 82.56 397 LEU A C 1
ATOM 2990 O O . LEU A 1 397 ? 17.390 6.291 -30.760 1.00 82.56 397 LEU A O 1
ATOM 2994 N N . GLN A 1 398 ? 15.881 5.301 -32.068 1.00 86.50 398 GLN A N 1
ATOM 2995 C CA . GLN A 1 398 ? 14.911 6.395 -32.120 1.00 86.50 398 GLN A CA 1
ATOM 2996 C C . GLN A 1 398 ? 13.549 5.895 -31.632 1.00 86.50 398 GLN A C 1
ATOM 2998 O O . GLN A 1 398 ? 13.214 4.729 -31.854 1.00 86.50 398 GLN A O 1
ATOM 3003 N N . LEU A 1 399 ? 12.772 6.748 -30.960 1.00 89.12 399 LEU A N 1
ATOM 3004 C CA . LEU A 1 399 ? 11.436 6.370 -30.499 1.00 89.12 399 LEU A CA 1
ATOM 3005 C C . LEU A 1 399 ? 10.490 6.206 -31.697 1.00 89.12 399 LEU A C 1
ATOM 3007 O O . LEU A 1 399 ? 10.222 7.151 -32.434 1.00 89.12 399 LEU A O 1
ATOM 3011 N N . ALA A 1 400 ? 10.002 4.982 -31.886 1.00 90.88 400 ALA A N 1
ATOM 3012 C CA . ALA A 1 400 ? 8.970 4.639 -32.860 1.00 90.88 400 ALA A CA 1
ATOM 3013 C C . ALA A 1 400 ? 7.556 4.856 -32.295 1.00 90.88 400 ALA A C 1
ATOM 3015 O O . ALA A 1 400 ? 6.629 5.126 -33.055 1.00 90.88 400 ALA A O 1
ATOM 3016 N N . ASP A 1 401 ? 7.399 4.762 -30.971 1.00 90.69 401 ASP A N 1
ATOM 3017 C CA . ASP A 1 401 ? 6.145 5.009 -30.255 1.00 90.69 401 ASP A CA 1
ATOM 3018 C C . ASP A 1 401 ? 6.390 5.931 -29.050 1.00 90.69 401 ASP A C 1
ATOM 3020 O O . ASP A 1 401 ? 6.656 5.488 -27.928 1.00 90.69 401 ASP A O 1
ATOM 3024 N N . GLN A 1 402 ? 6.305 7.239 -29.305 1.00 89.75 402 GLN A N 1
ATOM 3025 C CA . GLN A 1 402 ? 6.458 8.277 -28.284 1.00 89.75 402 GLN A CA 1
ATOM 3026 C C . GLN A 1 402 ? 5.375 8.170 -27.199 1.00 89.75 402 GLN A C 1
ATOM 3028 O O . GLN A 1 402 ? 5.681 8.256 -26.013 1.00 89.75 402 GLN A O 1
ATOM 3033 N N . ALA A 1 403 ? 4.120 7.918 -27.583 1.00 88.31 403 ALA A N 1
ATOM 3034 C CA . ALA A 1 403 ? 3.012 7.822 -26.634 1.00 88.31 403 ALA A CA 1
ATOM 3035 C C . ALA A 1 403 ? 3.181 6.617 -25.692 1.00 88.31 403 ALA A C 1
ATOM 3037 O O . ALA A 1 403 ? 2.997 6.732 -24.480 1.00 88.31 403 ALA A O 1
ATOM 3038 N N . GLY A 1 404 ? 3.593 5.463 -26.223 1.00 88.44 404 GLY A N 1
ATOM 3039 C CA . GLY A 1 404 ? 3.926 4.279 -25.432 1.00 88.44 404 GLY A CA 1
ATOM 3040 C C . GLY A 1 404 ? 5.091 4.498 -24.464 1.00 88.44 404 GLY A C 1
ATOM 3041 O O . GLY A 1 404 ? 5.084 3.940 -23.359 1.00 88.44 404 GLY A O 1
ATOM 3042 N N . PHE A 1 405 ? 6.068 5.321 -24.846 1.00 89.12 405 PHE A N 1
ATOM 3043 C CA . PHE A 1 405 ? 7.184 5.718 -23.989 1.00 89.12 405 PHE A CA 1
ATOM 3044 C C . PHE A 1 405 ? 6.753 6.682 -22.874 1.00 89.12 405 PHE A C 1
ATOM 3046 O O . PHE A 1 405 ? 7.108 6.476 -21.709 1.00 89.12 405 PHE A O 1
ATOM 3053 N N . ASP A 1 406 ? 5.936 7.685 -23.198 1.00 86.88 406 ASP A N 1
ATOM 3054 C CA . ASP A 1 406 ? 5.439 8.675 -22.237 1.00 86.88 406 ASP A CA 1
ATOM 3055 C C . ASP A 1 406 ? 4.473 8.060 -21.217 1.00 86.88 406 ASP A C 1
ATOM 3057 O O . ASP A 1 406 ? 4.544 8.395 -20.034 1.00 86.88 406 ASP A O 1
ATOM 3061 N N . ARG A 1 407 ? 3.700 7.039 -21.619 1.00 87.06 407 ARG A N 1
ATOM 3062 C CA . ARG A 1 407 ? 2.871 6.202 -20.724 1.00 87.06 407 ARG A CA 1
ATOM 3063 C C . ARG A 1 407 ? 3.630 5.561 -19.558 1.00 87.06 407 ARG A C 1
ATOM 3065 O O . ARG A 1 407 ? 3.028 5.098 -18.596 1.00 87.06 407 ARG A O 1
ATOM 3072 N N . ARG A 1 408 ? 4.961 5.494 -19.637 1.00 89.81 408 ARG A N 1
ATOM 3073 C CA . ARG A 1 408 ? 5.837 4.888 -18.619 1.00 89.81 408 ARG A CA 1
ATOM 3074 C C . ARG A 1 408 ? 6.667 5.917 -17.856 1.00 89.81 408 ARG A C 1
ATOM 3076 O O . ARG A 1 408 ? 7.500 5.531 -17.037 1.00 89.81 408 ARG A O 1
ATOM 3083 N N . ALA A 1 409 ? 6.463 7.213 -18.098 1.00 87.50 409 ALA A N 1
ATOM 3084 C CA . ALA A 1 409 ? 7.273 8.268 -17.496 1.00 87.50 409 ALA A CA 1
ATOM 3085 C C . ALA A 1 409 ? 7.232 8.245 -15.960 1.00 87.50 409 ALA A C 1
ATOM 3087 O O . ALA A 1 409 ? 8.270 8.395 -15.315 1.00 87.50 409 ALA A O 1
ATOM 3088 N N . SER A 1 410 ? 6.067 7.965 -15.371 1.00 86.62 410 SER A N 1
ATOM 3089 C CA . SER A 1 410 ? 5.882 7.927 -13.915 1.00 86.62 410 SER A CA 1
ATOM 3090 C C . SER A 1 410 ? 6.626 6.788 -13.208 1.00 86.62 410 SER A C 1
ATOM 3092 O O . SER A 1 410 ? 6.833 6.856 -11.997 1.00 86.62 410 SER A O 1
ATOM 3094 N N . LEU A 1 411 ? 7.065 5.760 -13.945 1.00 89.94 411 LEU A N 1
ATOM 3095 C CA . LEU A 1 411 ? 7.820 4.628 -13.402 1.00 89.94 411 LEU A CA 1
ATOM 3096 C C . LEU A 1 411 ? 9.315 4.922 -13.264 1.00 89.94 411 LEU A C 1
ATOM 3098 O O . LEU A 1 411 ? 9.987 4.258 -12.475 1.00 89.94 411 LEU A O 1
ATOM 3102 N N . ARG A 1 412 ? 9.848 5.898 -14.014 1.00 92.12 412 ARG A N 1
ATOM 3103 C CA . ARG A 1 412 ? 11.296 6.162 -14.089 1.00 92.12 412 ARG A CA 1
ATOM 3104 C C . ARG A 1 412 ? 11.927 6.424 -12.714 1.00 92.12 412 ARG A C 1
ATOM 3106 O O . ARG A 1 412 ? 12.950 5.794 -12.452 1.00 92.12 412 ARG A O 1
ATOM 3113 N N . PRO A 1 413 ? 11.342 7.246 -11.812 1.00 93.06 413 PRO A N 1
ATOM 3114 C CA . PRO A 1 413 ? 11.937 7.494 -10.496 1.00 93.06 413 PRO A CA 1
ATOM 3115 C C . PRO A 1 413 ? 12.066 6.225 -9.647 1.00 93.06 413 PRO A C 1
ATOM 3117 O O . PRO A 1 413 ? 13.143 5.922 -9.138 1.00 93.06 413 PRO A O 1
ATOM 3120 N N . ALA A 1 414 ? 10.990 5.438 -9.554 1.00 94.56 414 ALA A N 1
ATOM 3121 C CA . ALA A 1 414 ? 10.989 4.192 -8.791 1.00 94.56 414 ALA A CA 1
ATOM 3122 C C . ALA A 1 414 ? 11.946 3.156 -9.394 1.00 94.56 414 ALA A C 1
ATOM 3124 O O . ALA A 1 414 ? 12.711 2.520 -8.670 1.00 94.56 414 ALA A O 1
ATOM 3125 N N . LEU A 1 415 ? 11.951 3.024 -10.725 1.00 95.50 415 LEU A N 1
ATOM 3126 C CA . LEU A 1 415 ? 12.880 2.146 -11.432 1.00 95.50 415 LEU A CA 1
ATOM 3127 C C . LEU A 1 415 ? 14.334 2.557 -11.170 1.00 95.50 415 LEU A C 1
ATOM 3129 O O . LEU A 1 415 ? 15.162 1.694 -10.903 1.00 95.50 415 LEU A O 1
ATOM 3133 N N . GLY A 1 416 ? 14.626 3.859 -11.163 1.00 96.19 416 GLY A N 1
ATOM 3134 C CA . GLY A 1 416 ? 15.912 4.412 -10.747 1.00 96.19 416 GLY A CA 1
ATOM 3135 C C . GLY A 1 416 ? 16.343 3.935 -9.367 1.00 96.19 416 GLY A C 1
ATOM 3136 O O . GLY A 1 416 ? 17.426 3.373 -9.218 1.00 96.19 416 GLY A O 1
ATOM 3137 N N . THR A 1 417 ? 15.468 4.078 -8.371 1.00 97.19 417 THR A N 1
ATOM 3138 C CA . THR A 1 417 ? 15.744 3.620 -7.003 1.00 97.19 417 THR A CA 1
ATOM 3139 C C . THR A 1 417 ? 15.961 2.117 -6.901 1.00 97.19 417 THR A C 1
ATOM 3141 O O . THR A 1 417 ? 16.878 1.687 -6.199 1.00 97.19 417 THR A O 1
ATOM 3144 N N . ILE A 1 418 ? 15.166 1.317 -7.612 1.00 97.31 418 ILE A N 1
ATOM 3145 C CA . ILE A 1 418 ? 15.304 -0.144 -7.630 1.00 97.31 418 ILE A CA 1
ATOM 3146 C C . ILE A 1 418 ? 16.636 -0.544 -8.278 1.00 97.31 418 ILE A C 1
ATOM 3148 O O . ILE A 1 418 ? 17.382 -1.334 -7.704 1.00 97.31 418 ILE A O 1
ATOM 3152 N N . LEU A 1 419 ? 16.976 0.032 -9.435 1.00 96.38 419 LEU A N 1
ATOM 3153 C CA . LEU A 1 419 ? 18.234 -0.241 -10.135 1.00 96.38 419 LEU A CA 1
ATOM 3154 C C . LEU A 1 419 ? 19.451 0.169 -9.295 1.00 96.38 419 LEU A C 1
ATOM 3156 O O . LEU A 1 419 ? 20.409 -0.593 -9.198 1.00 96.38 419 LEU A O 1
ATOM 3160 N N . SER A 1 420 ? 19.401 1.331 -8.638 1.00 96.25 420 SER A N 1
ATOM 3161 C CA . SER A 1 420 ? 20.452 1.783 -7.720 1.00 96.25 420 SER A CA 1
ATOM 3162 C C . SER A 1 420 ? 20.642 0.848 -6.527 1.00 96.25 420 SER A C 1
ATOM 3164 O O . SER A 1 420 ? 21.777 0.590 -6.139 1.00 96.25 420 SER A O 1
ATOM 3166 N N . ALA A 1 421 ? 19.557 0.328 -5.944 1.00 96.12 421 ALA A N 1
ATOM 3167 C CA . ALA A 1 421 ? 19.637 -0.603 -4.817 1.00 96.12 421 ALA A CA 1
ATOM 3168 C C . ALA A 1 421 ? 20.257 -1.957 -5.205 1.00 96.12 421 ALA A C 1
ATOM 3170 O O . ALA A 1 421 ? 20.869 -2.615 -4.367 1.00 96.12 421 ALA A O 1
ATOM 3171 N N . HIS A 1 422 ? 20.140 -2.339 -6.480 1.00 95.00 422 HIS A N 1
ATOM 3172 C CA . HIS A 1 422 ? 20.618 -3.612 -7.030 1.00 95.00 422 HIS A CA 1
ATOM 3173 C C . HIS A 1 422 ? 21.819 -3.460 -7.967 1.00 95.00 422 HIS A C 1
ATOM 3175 O O . HIS A 1 422 ? 22.045 -4.311 -8.827 1.00 95.00 422 HIS A O 1
ATOM 3181 N N . ILE A 1 423 ? 22.602 -2.390 -7.812 1.00 93.00 423 ILE A N 1
ATOM 3182 C CA . ILE A 1 423 ? 23.673 -2.036 -8.753 1.00 93.00 423 ILE A CA 1
ATOM 3183 C C . ILE A 1 423 ? 24.749 -3.131 -8.895 1.00 93.00 423 ILE A C 1
ATOM 3185 O O . ILE A 1 423 ? 25.225 -3.391 -9.999 1.00 93.00 423 ILE A O 1
ATOM 3189 N N . ASP A 1 424 ? 25.052 -3.845 -7.808 1.00 90.06 424 ASP A N 1
ATOM 3190 C CA . ASP A 1 424 ? 25.945 -5.013 -7.791 1.00 90.06 424 ASP A CA 1
ATOM 3191 C C . ASP A 1 424 ? 25.415 -6.138 -8.700 1.00 90.06 424 ASP A C 1
ATOM 3193 O O . ASP A 1 424 ? 26.133 -6.665 -9.552 1.00 90.06 424 ASP A O 1
ATOM 3197 N N . GLU A 1 425 ? 24.120 -6.461 -8.601 1.00 90.81 425 GLU A N 1
ATOM 3198 C CA . GLU A 1 425 ? 23.494 -7.486 -9.442 1.00 90.81 425 GLU A CA 1
ATOM 3199 C C . GLU A 1 425 ? 23.455 -7.069 -10.918 1.00 90.81 425 GLU A C 1
ATOM 3201 O O . GLU A 1 425 ? 23.690 -7.901 -11.799 1.00 90.81 425 GLU A O 1
ATOM 3206 N N . LEU A 1 426 ? 23.231 -5.779 -11.203 1.00 89.19 426 LEU A N 1
ATOM 3207 C CA . LEU A 1 426 ? 23.316 -5.240 -12.564 1.00 89.19 426 LEU A CA 1
ATOM 3208 C C . LEU A 1 426 ? 24.724 -5.421 -13.141 1.00 89.19 426 LEU A C 1
ATOM 3210 O O . LEU A 1 426 ? 24.862 -5.934 -14.253 1.00 89.19 426 LEU A O 1
ATOM 3214 N N . GLY A 1 427 ? 25.765 -5.079 -12.373 1.00 86.50 427 GLY A N 1
ATOM 3215 C CA . GLY A 1 427 ? 27.159 -5.269 -12.778 1.00 86.50 427 GLY A CA 1
ATOM 3216 C C . GLY A 1 427 ? 27.485 -6.733 -13.078 1.00 86.50 427 GLY A C 1
ATOM 3217 O O . GLY A 1 427 ? 28.079 -7.051 -14.109 1.00 86.50 427 GLY A O 1
ATOM 3218 N N . ARG A 1 428 ? 27.001 -7.664 -12.248 1.00 87.25 428 ARG A N 1
ATOM 3219 C CA . ARG A 1 428 ? 27.175 -9.108 -12.481 1.00 87.25 428 ARG A CA 1
ATOM 3220 C C . ARG A 1 428 ? 26.510 -9.579 -13.769 1.00 87.25 428 ARG A C 1
ATOM 3222 O O . ARG A 1 428 ? 27.120 -10.354 -14.505 1.00 87.25 428 ARG A O 1
ATOM 3229 N N . ILE A 1 429 ? 25.298 -9.120 -14.072 1.00 87.12 429 ILE A N 1
ATOM 3230 C CA . ILE A 1 429 ? 24.605 -9.509 -15.310 1.00 87.12 429 ILE A CA 1
ATOM 3231 C C . ILE A 1 429 ? 25.287 -8.889 -16.533 1.00 87.12 429 ILE A C 1
ATOM 3233 O O . ILE A 1 429 ? 25.457 -9.571 -17.546 1.00 87.12 429 ILE A O 1
ATOM 3237 N N . ILE A 1 430 ? 25.765 -7.646 -16.429 1.00 84.88 430 ILE A N 1
ATOM 3238 C CA . ILE A 1 430 ? 26.582 -6.989 -17.462 1.00 84.88 430 ILE A CA 1
ATOM 3239 C C . ILE A 1 430 ? 27.883 -7.769 -17.720 1.00 84.88 430 ILE A C 1
ATOM 3241 O O . ILE A 1 430 ? 28.316 -7.909 -18.870 1.00 84.88 430 ILE A O 1
ATOM 3245 N N . ASP A 1 431 ? 28.484 -8.368 -16.692 1.00 82.38 431 ASP A N 1
ATOM 3246 C CA . ASP A 1 431 ? 29.622 -9.290 -16.820 1.00 82.38 431 ASP A CA 1
ATOM 3247 C C . ASP A 1 431 ? 29.275 -10.643 -17.459 1.00 82.38 431 ASP A C 1
ATOM 3249 O O . ASP A 1 431 ? 30.173 -11.437 -17.733 1.00 82.38 431 ASP A O 1
ATOM 3253 N N . GLY A 1 432 ? 27.997 -10.922 -17.716 1.00 79.44 432 GLY A N 1
ATOM 3254 C CA . GLY A 1 432 ? 27.523 -12.202 -18.241 1.00 79.44 432 GLY A CA 1
ATOM 3255 C C . GLY A 1 432 ? 27.213 -13.245 -17.163 1.00 79.44 432 GLY A C 1
ATOM 3256 O O . GLY A 1 432 ? 27.060 -14.425 -17.483 1.00 79.44 432 GLY A O 1
ATOM 3257 N N . ARG A 1 433 ? 27.109 -12.849 -15.887 1.00 78.62 433 ARG A N 1
ATOM 3258 C CA . ARG A 1 433 ? 26.678 -13.731 -14.793 1.00 78.62 433 ARG A CA 1
ATOM 3259 C C . ARG A 1 433 ? 25.169 -13.605 -14.587 1.00 78.62 433 ARG A C 1
ATOM 3261 O O . ARG A 1 433 ? 24.683 -12.600 -14.082 1.00 78.62 433 ARG A O 1
ATOM 3268 N N . ASN A 1 434 ? 24.423 -14.657 -14.915 1.00 71.94 434 ASN A N 1
ATOM 3269 C CA . ASN A 1 434 ? 22.970 -14.693 -14.713 1.00 71.94 434 ASN A CA 1
ATOM 3270 C C . ASN A 1 434 ? 22.622 -14.998 -13.248 1.00 71.94 434 ASN A C 1
ATOM 3272 O O . ASN A 1 434 ? 22.401 -16.152 -12.874 1.00 71.94 434 ASN A O 1
ATOM 3276 N N . VAL A 1 435 ? 22.595 -13.951 -12.427 1.00 75.44 435 VAL A N 1
ATOM 3277 C CA . VAL A 1 435 ? 22.379 -14.030 -10.972 1.00 75.44 435 VAL A CA 1
ATOM 3278 C C . VAL A 1 435 ? 20.920 -13.807 -10.565 1.00 75.44 435 VAL A C 1
ATOM 3280 O O . VAL A 1 435 ? 20.447 -14.456 -9.633 1.00 75.44 435 VAL A O 1
ATOM 3283 N N . LEU A 1 436 ? 20.171 -12.983 -11.307 1.00 81.31 436 LEU A N 1
ATOM 3284 C CA . LEU A 1 436 ? 18.758 -12.704 -11.034 1.00 81.31 436 LEU A CA 1
ATOM 3285 C C . LEU A 1 436 ? 17.819 -13.666 -11.771 1.00 81.31 436 LEU A C 1
ATOM 3287 O O . LEU A 1 436 ? 17.977 -13.939 -12.966 1.00 81.31 436 LEU A O 1
ATOM 3291 N N . LYS A 1 437 ? 16.801 -14.151 -11.052 1.00 82.44 437 LYS A N 1
ATOM 3292 C CA . LYS A 1 437 ? 15.763 -15.050 -11.574 1.00 82.44 437 LYS A CA 1
ATOM 3293 C C . LYS A 1 437 ? 14.380 -14.559 -11.156 1.00 82.44 437 LYS A C 1
ATOM 3295 O O . LYS A 1 437 ? 14.135 -14.373 -9.969 1.00 82.44 437 LYS A O 1
ATOM 3300 N N . SER A 1 438 ? 13.472 -14.412 -12.118 1.00 80.56 438 SER A N 1
ATOM 3301 C CA . SER A 1 438 ? 12.079 -14.011 -11.870 1.00 80.56 438 SER A CA 1
ATOM 3302 C C . SER A 1 438 ? 11.232 -15.133 -11.271 1.00 80.56 438 SER A C 1
ATOM 3304 O O . SER A 1 438 ? 10.166 -14.880 -10.725 1.00 80.56 438 SER A O 1
ATOM 3306 N N . GLY A 1 439 ? 11.655 -16.395 -11.407 1.00 72.69 439 GLY A N 1
ATOM 3307 C CA . GLY A 1 439 ? 10.820 -17.552 -11.063 1.00 72.69 439 GLY A CA 1
ATOM 3308 C C . GLY A 1 439 ? 9.561 -17.697 -11.936 1.00 72.69 439 GLY A C 1
ATOM 3309 O O . GLY A 1 439 ? 8.797 -18.638 -11.738 1.00 72.69 439 GLY A O 1
ATOM 3310 N N . VAL A 1 440 ? 9.364 -16.804 -12.913 1.00 64.00 440 VAL A N 1
ATOM 3311 C CA . VAL A 1 440 ? 8.266 -16.801 -13.883 1.00 64.00 440 VAL A CA 1
ATOM 3312 C C . VAL A 1 440 ? 8.796 -17.308 -15.222 1.00 64.00 440 VAL A C 1
ATOM 3314 O O . VAL A 1 440 ? 9.784 -16.788 -15.739 1.00 64.00 440 VAL A O 1
ATOM 3317 N N . GLY A 1 441 ? 8.142 -18.327 -15.783 1.00 67.56 441 GLY A N 1
ATOM 3318 C CA . GLY A 1 441 ? 8.541 -18.975 -17.037 1.00 67.56 441 GLY A CA 1
ATOM 3319 C C . GLY A 1 441 ? 8.809 -20.474 -16.879 1.00 67.56 441 GLY A C 1
ATOM 3320 O O . GLY A 1 441 ? 9.076 -20.959 -15.777 1.00 67.56 441 GLY A O 1
ATOM 3321 N N . ALA A 1 442 ? 8.712 -21.212 -17.989 1.00 73.56 442 ALA A N 1
ATOM 3322 C CA . ALA A 1 442 ? 8.780 -22.676 -18.001 1.00 73.56 442 ALA A CA 1
ATOM 3323 C C . ALA A 1 442 ? 10.211 -23.215 -17.848 1.00 73.56 442 ALA A C 1
ATOM 3325 O O . ALA A 1 442 ? 10.405 -24.312 -17.325 1.00 73.56 442 ALA A O 1
ATOM 3326 N N . THR A 1 443 ? 11.216 -22.456 -18.292 1.00 79.94 443 THR A N 1
ATOM 3327 C CA . THR A 1 443 ? 12.624 -22.861 -18.237 1.00 79.94 443 THR A CA 1
ATOM 3328 C C . THR A 1 443 ? 13.474 -21.901 -17.407 1.00 79.94 443 THR A C 1
ATOM 3330 O O . THR A 1 443 ? 13.141 -20.731 -17.225 1.00 79.94 443 THR A O 1
ATOM 3333 N N . LEU A 1 444 ? 14.640 -22.372 -16.948 1.00 76.62 444 LEU A N 1
ATOM 3334 C CA . LEU A 1 444 ? 15.627 -21.521 -16.269 1.00 76.62 444 LEU A CA 1
ATOM 3335 C C . LEU A 1 444 ? 16.062 -20.329 -17.133 1.00 76.62 444 LEU A C 1
ATOM 3337 O O . LEU A 1 444 ? 16.310 -19.250 -16.604 1.00 76.62 444 LEU A O 1
ATOM 3341 N N . LYS A 1 445 ? 16.129 -20.510 -18.457 1.00 78.94 445 LYS A N 1
ATOM 3342 C CA . LYS A 1 445 ? 16.465 -19.438 -19.398 1.00 78.94 445 LYS A CA 1
ATOM 3343 C C . LYS A 1 445 ? 15.376 -18.364 -19.438 1.00 78.94 445 LYS A C 1
ATOM 3345 O O . LYS A 1 445 ? 15.706 -17.182 -19.484 1.00 78.94 445 LYS A O 1
ATOM 3350 N N . ASP A 1 446 ? 14.109 -18.769 -19.382 1.00 76.00 446 ASP A N 1
ATOM 3351 C CA . ASP A 1 446 ? 12.969 -17.843 -19.366 1.00 76.00 446 ASP A CA 1
ATOM 3352 C C . ASP A 1 446 ? 12.944 -17.023 -18.072 1.00 76.00 446 ASP A C 1
ATOM 3354 O O . ASP A 1 446 ? 12.625 -15.837 -18.092 1.00 76.00 446 ASP A O 1
ATOM 3358 N N . GLN A 1 447 ? 13.357 -17.642 -16.964 1.00 80.69 447 GLN A N 1
ATOM 3359 C CA . GLN A 1 447 ? 13.403 -17.012 -15.645 1.00 80.69 447 GLN A CA 1
ATOM 3360 C C . GLN A 1 447 ? 14.617 -16.091 -15.454 1.00 80.69 447 GLN A C 1
ATOM 3362 O O . GLN A 1 447 ? 14.537 -15.118 -14.705 1.00 80.69 447 GLN A O 1
ATOM 3367 N N . SER A 1 448 ? 15.757 -16.392 -16.080 1.00 85.69 448 SER A N 1
ATOM 3368 C CA . SER A 1 448 ? 17.005 -15.641 -15.895 1.00 85.69 448 SER A CA 1
ATOM 3369 C C . SER A 1 448 ? 16.993 -14.304 -16.622 1.00 85.69 448 SER A C 1
ATOM 3371 O O . SER A 1 448 ? 16.864 -14.274 -17.846 1.00 85.69 448 SER A O 1
ATOM 3373 N N . VAL A 1 449 ? 17.202 -13.211 -15.887 1.00 89.50 449 VAL A N 1
ATOM 3374 C CA . VAL A 1 449 ? 17.403 -11.871 -16.464 1.00 89.50 449 VAL A CA 1
ATOM 3375 C C . VAL A 1 449 ? 18.660 -11.889 -17.324 1.00 89.50 449 VAL A C 1
ATOM 3377 O O . VAL A 1 449 ? 19.723 -12.301 -16.860 1.00 89.50 449 VAL A O 1
ATOM 3380 N N . ASN A 1 450 ? 18.530 -11.474 -18.580 1.00 88.06 450 ASN A N 1
ATOM 3381 C CA . ASN A 1 450 ? 19.660 -11.325 -19.485 1.00 88.06 450 ASN A CA 1
ATOM 3382 C C . ASN A 1 450 ? 20.055 -9.842 -19.610 1.00 88.06 450 ASN A C 1
ATOM 3384 O O . ASN A 1 450 ? 19.346 -8.944 -19.162 1.00 88.06 450 ASN A O 1
ATOM 3388 N N . ARG A 1 451 ? 21.197 -9.584 -20.248 1.00 88.25 451 ARG A N 1
ATOM 3389 C CA . ARG A 1 451 ? 21.709 -8.224 -20.461 1.00 88.25 451 ARG A CA 1
ATOM 3390 C C . ARG A 1 451 ? 20.730 -7.316 -21.220 1.00 88.25 451 ARG A C 1
ATOM 3392 O O . ARG A 1 451 ? 20.546 -6.175 -20.818 1.00 88.25 451 ARG A O 1
ATOM 3399 N N . ARG A 1 452 ? 20.045 -7.836 -22.243 1.00 88.56 452 ARG A N 1
ATOM 3400 C CA . ARG A 1 452 ? 19.058 -7.080 -23.029 1.00 88.56 452 ARG A CA 1
ATOM 3401 C C . ARG A 1 452 ? 17.886 -6.596 -22.168 1.00 88.56 452 ARG A C 1
ATOM 3403 O O . ARG A 1 452 ? 17.439 -5.468 -22.342 1.00 88.56 452 ARG A O 1
ATOM 3410 N N . ASP A 1 453 ? 17.425 -7.418 -21.224 1.00 91.25 453 ASP A N 1
ATOM 3411 C CA . ASP A 1 453 ? 16.355 -7.054 -20.284 1.00 91.25 453 ASP A CA 1
ATOM 3412 C C . ASP A 1 453 ? 16.749 -5.810 -19.456 1.00 91.25 453 ASP A C 1
ATOM 3414 O O . ASP A 1 453 ? 15.955 -4.883 -19.281 1.00 91.25 453 ASP A O 1
ATOM 3418 N N . ILE A 1 454 ? 18.008 -5.756 -19.000 1.00 91.62 454 ILE A N 1
ATOM 3419 C CA . ILE A 1 454 ? 18.566 -4.615 -18.257 1.00 91.62 454 ILE A CA 1
ATOM 3420 C C . ILE A 1 454 ? 18.742 -3.399 -19.155 1.00 91.62 454 ILE A C 1
ATOM 3422 O O . ILE A 1 454 ? 18.383 -2.295 -18.752 1.00 91.62 454 ILE A O 1
ATOM 3426 N N . ASP A 1 455 ? 19.284 -3.584 -20.356 1.00 90.69 455 ASP A N 1
ATOM 3427 C CA . ASP A 1 455 ? 19.602 -2.473 -21.248 1.00 90.69 455 ASP A CA 1
ATOM 3428 C C . ASP A 1 455 ? 18.346 -1.652 -21.589 1.00 90.69 455 ASP A C 1
ATOM 3430 O O . ASP A 1 455 ? 18.384 -0.422 -21.555 1.00 90.69 455 ASP A O 1
ATOM 3434 N N . TYR A 1 456 ? 17.198 -2.300 -21.818 1.00 92.50 456 TYR A N 1
ATOM 3435 C CA . TYR A 1 456 ? 15.931 -1.589 -22.024 1.00 92.50 456 TYR A CA 1
ATOM 3436 C C . TYR A 1 456 ? 15.407 -0.895 -20.763 1.00 92.50 456 TYR A C 1
ATOM 3438 O O . TYR A 1 456 ? 14.906 0.229 -20.850 1.00 92.50 456 TYR A O 1
ATOM 3446 N N . ALA A 1 457 ? 15.543 -1.515 -19.589 1.00 93.88 457 ALA A N 1
ATOM 3447 C CA . ALA A 1 457 ? 15.189 -0.863 -18.331 1.00 93.88 457 ALA A CA 1
ATOM 3448 C C . ALA A 1 457 ? 16.060 0.382 -18.076 1.00 93.88 457 ALA A C 1
ATOM 3450 O O . ALA A 1 457 ? 15.540 1.426 -17.677 1.00 93.88 457 ALA A O 1
ATOM 3451 N N . LEU A 1 458 ? 17.362 0.305 -18.377 1.00 93.25 458 LEU A N 1
ATOM 3452 C CA . LEU A 1 458 ? 18.288 1.433 -18.316 1.00 93.25 458 LEU A CA 1
ATOM 3453 C C . LEU A 1 458 ? 17.936 2.516 -19.337 1.00 93.25 458 LEU A C 1
ATOM 3455 O O . LEU A 1 458 ? 17.945 3.686 -18.967 1.00 93.25 458 LEU A O 1
ATOM 3459 N N . LEU A 1 459 ? 17.575 2.171 -20.578 1.00 91.88 459 LEU A N 1
ATOM 3460 C CA . LEU A 1 459 ? 17.116 3.145 -21.582 1.00 91.88 459 LEU A CA 1
ATOM 3461 C C . LEU A 1 459 ? 15.916 3.957 -21.074 1.00 91.88 459 LEU A C 1
ATOM 3463 O O . LEU A 1 459 ? 15.905 5.184 -21.174 1.00 91.88 459 LEU A O 1
ATOM 3467 N N . LEU A 1 460 ? 14.926 3.289 -20.472 1.00 92.56 460 LEU A N 1
ATOM 3468 C CA . LEU A 1 460 ? 13.771 3.968 -19.885 1.00 92.56 460 LEU A CA 1
ATOM 3469 C C . LEU A 1 460 ? 14.174 4.844 -18.689 1.00 92.56 460 LEU A C 1
ATOM 3471 O O . LEU A 1 460 ? 13.832 6.027 -18.662 1.00 92.56 460 LEU A O 1
ATOM 3475 N N . ALA A 1 461 ? 14.889 4.285 -17.709 1.00 93.75 461 ALA A N 1
ATOM 3476 C CA . ALA A 1 461 ? 15.238 4.977 -16.468 1.00 93.75 461 ALA A CA 1
ATOM 3477 C C . ALA A 1 461 ? 16.153 6.183 -16.720 1.00 93.75 461 ALA A C 1
ATOM 3479 O O . ALA A 1 461 ? 15.886 7.284 -16.250 1.00 93.75 461 ALA A O 1
ATOM 3480 N N . THR A 1 462 ? 17.206 5.993 -17.515 1.00 91.31 462 THR A N 1
ATOM 3481 C CA . THR A 1 462 ? 18.226 7.016 -17.774 1.00 91.31 462 THR A CA 1
ATOM 3482 C C . THR A 1 462 ? 17.779 8.092 -18.755 1.00 91.31 462 THR A C 1
ATOM 3484 O O . THR A 1 462 ? 18.525 9.036 -18.973 1.00 91.31 462 THR A O 1
ATOM 3487 N N . SER A 1 463 ? 16.570 8.024 -19.317 1.00 89.25 463 SER A N 1
ATOM 3488 C CA . SER A 1 463 ? 15.987 9.167 -20.034 1.00 89.25 463 SER A CA 1
ATOM 3489 C C . SER A 1 463 ? 15.684 10.357 -19.111 1.00 89.25 463 SER A C 1
ATOM 3491 O O . SER A 1 463 ? 15.628 11.494 -19.577 1.00 89.25 463 SER A O 1
ATOM 3493 N N . ASP A 1 464 ? 15.551 10.108 -17.804 1.00 89.25 464 ASP A N 1
ATOM 3494 C CA . ASP A 1 464 ? 15.386 11.120 -16.764 1.00 89.25 464 ASP A CA 1
ATOM 3495 C C . ASP A 1 464 ? 16.746 11.500 -16.149 1.00 89.25 464 ASP A C 1
ATOM 3497 O O . ASP A 1 464 ? 17.549 10.642 -15.769 1.00 89.25 464 ASP A O 1
ATOM 3501 N N . ASP A 1 465 ? 17.019 12.803 -16.076 1.00 87.62 465 ASP A N 1
ATOM 3502 C CA . ASP A 1 465 ? 18.314 13.354 -15.660 1.00 87.62 465 ASP A CA 1
ATOM 3503 C C . ASP A 1 465 ? 18.597 13.094 -14.170 1.00 87.62 465 ASP A C 1
ATOM 3505 O O . ASP A 1 465 ? 19.726 12.759 -13.796 1.00 87.62 465 ASP A O 1
ATOM 3509 N N . ALA A 1 466 ? 17.573 13.197 -13.316 1.00 89.50 466 ALA A N 1
ATOM 3510 C CA . ALA A 1 466 ? 17.706 12.962 -11.881 1.00 89.50 466 ALA A CA 1
ATOM 3511 C C . ALA A 1 466 ? 17.932 11.473 -11.593 1.00 89.50 466 ALA A C 1
ATOM 3513 O O . ALA A 1 466 ? 18.804 11.120 -10.794 1.00 89.50 466 ALA A O 1
ATOM 3514 N N . VAL A 1 467 ? 17.205 10.605 -12.300 1.00 92.94 467 VAL A N 1
ATOM 3515 C CA . VAL A 1 467 ? 17.360 9.147 -12.205 1.00 92.94 467 VAL A CA 1
ATOM 3516 C C . VAL A 1 467 ? 18.739 8.702 -12.684 1.00 92.94 467 VAL A C 1
ATOM 3518 O O . VAL A 1 467 ? 19.405 7.923 -12.002 1.00 92.94 467 VAL A O 1
ATOM 3521 N N . PHE A 1 468 ? 19.216 9.221 -13.818 1.00 91.25 468 PHE A N 1
ATOM 3522 C CA . PHE A 1 468 ? 20.567 8.926 -14.292 1.00 91.25 468 PHE A CA 1
ATOM 3523 C C . PHE A 1 468 ? 21.628 9.320 -13.253 1.00 91.25 468 PHE A C 1
ATOM 3525 O O . PHE A 1 468 ? 22.486 8.504 -12.906 1.00 91.25 468 PHE A O 1
ATOM 3532 N N . GLY A 1 469 ? 21.535 10.532 -12.693 1.00 88.12 469 GLY A N 1
ATOM 3533 C CA . GLY A 1 469 ? 22.443 10.991 -11.640 1.00 88.12 469 GLY A CA 1
ATOM 3534 C C . GLY A 1 469 ? 22.424 10.096 -10.395 1.00 88.12 469 GLY A C 1
ATOM 3535 O O . GLY A 1 469 ? 23.477 9.828 -9.813 1.00 88.12 469 GLY A O 1
ATOM 3536 N N . GLN A 1 470 ? 21.253 9.589 -10.005 1.00 93.00 470 GLN A N 1
ATOM 3537 C CA . GLN A 1 470 ? 21.095 8.647 -8.896 1.00 93.00 470 GLN A CA 1
ATOM 3538 C C . GLN A 1 470 ? 21.796 7.306 -9.166 1.00 93.00 470 GLN A C 1
ATOM 3540 O O . GLN A 1 470 ? 22.552 6.831 -8.317 1.00 93.00 470 GLN A O 1
ATOM 3545 N N . ILE A 1 471 ? 21.597 6.709 -10.347 1.00 93.19 471 ILE A N 1
ATOM 3546 C CA . ILE A 1 471 ? 22.207 5.418 -10.708 1.00 93.19 471 ILE A CA 1
ATOM 3547 C C . ILE A 1 471 ? 23.734 5.541 -10.793 1.00 93.19 471 ILE A C 1
ATOM 3549 O O . ILE A 1 471 ? 24.450 4.697 -10.254 1.00 93.19 471 ILE A O 1
ATOM 3553 N N . VAL A 1 472 ? 24.250 6.617 -11.396 1.00 89.00 472 VAL A N 1
ATOM 3554 C CA . VAL A 1 472 ? 25.701 6.861 -11.490 1.00 89.00 472 VAL A CA 1
ATOM 3555 C C . VAL A 1 472 ? 26.337 7.035 -10.109 1.00 89.00 472 VAL A C 1
ATOM 3557 O O . VAL A 1 472 ? 27.419 6.500 -9.868 1.00 89.00 472 VAL A O 1
ATOM 3560 N N . ARG A 1 473 ? 25.676 7.744 -9.183 1.00 88.50 473 ARG A N 1
ATOM 3561 C CA . ARG A 1 473 ? 26.154 7.870 -7.795 1.00 88.50 473 ARG A CA 1
ATOM 3562 C C . ARG A 1 473 ? 26.167 6.525 -7.077 1.00 88.50 473 ARG A C 1
ATOM 3564 O O . ARG A 1 473 ? 27.180 6.199 -6.471 1.00 88.50 473 ARG A O 1
ATOM 3571 N N . ALA A 1 474 ? 25.105 5.729 -7.211 1.00 91.75 474 ALA A N 1
ATOM 3572 C CA . ALA A 1 474 ? 25.051 4.387 -6.631 1.00 91.75 474 ALA A CA 1
ATOM 3573 C C . ALA A 1 474 ? 26.189 3.492 -7.156 1.00 91.75 474 ALA A C 1
ATOM 3575 O O . ALA A 1 474 ? 26.852 2.814 -6.375 1.00 91.75 474 ALA A O 1
ATOM 3576 N N . GLN A 1 475 ? 26.487 3.549 -8.459 1.00 89.94 475 GLN A N 1
ATOM 3577 C CA . GLN A 1 475 ? 27.612 2.820 -9.054 1.00 89.94 475 GLN A CA 1
ATOM 3578 C C . GLN A 1 475 ? 28.973 3.315 -8.540 1.00 89.94 475 GLN A C 1
ATOM 3580 O O . GLN A 1 475 ? 29.865 2.507 -8.285 1.00 89.94 475 GLN A O 1
ATOM 3585 N N . ALA A 1 476 ? 29.147 4.625 -8.348 1.00 84.69 476 ALA A N 1
ATOM 3586 C CA . ALA A 1 476 ? 30.367 5.181 -7.762 1.00 84.69 476 ALA A CA 1
ATOM 3587 C C . ALA A 1 476 ? 30.556 4.758 -6.296 1.00 84.69 476 ALA A C 1
ATOM 3589 O O . ALA A 1 476 ? 31.657 4.368 -5.904 1.00 84.69 476 ALA A O 1
ATOM 3590 N N . GLU A 1 477 ? 29.487 4.778 -5.499 1.00 85.50 477 GLU A N 1
ATOM 3591 C CA . GLU A 1 477 ? 29.493 4.289 -4.117 1.00 85.50 477 GLU A CA 1
ATOM 3592 C C . GLU A 1 477 ? 29.792 2.787 -4.052 1.00 85.50 477 GLU A C 1
ATOM 3594 O O . GLU A 1 477 ? 30.630 2.364 -3.256 1.00 85.50 477 GLU A O 1
ATOM 3599 N N . HIS A 1 478 ? 29.190 1.985 -4.933 1.00 88.19 478 HIS A N 1
ATOM 3600 C CA . HIS A 1 478 ? 29.483 0.556 -5.047 1.00 88.19 478 HIS A CA 1
ATOM 3601 C C . HIS A 1 478 ? 30.948 0.295 -5.416 1.00 88.19 478 HIS A C 1
ATOM 3603 O O . HIS A 1 478 ? 31.633 -0.472 -4.742 1.00 88.19 478 HIS A O 1
ATOM 3609 N N . THR A 1 479 ? 31.460 1.005 -6.425 1.00 83.69 479 THR A N 1
ATOM 3610 C CA . THR A 1 479 ? 32.863 0.912 -6.853 1.00 83.69 479 THR A CA 1
ATOM 3611 C C . THR A 1 479 ? 33.806 1.222 -5.692 1.00 83.69 479 THR A C 1
ATOM 3613 O O . THR A 1 479 ? 34.798 0.522 -5.489 1.00 83.69 479 THR A O 1
ATOM 3616 N N . ARG A 1 480 ? 33.486 2.246 -4.891 1.00 79.81 480 ARG A N 1
ATOM 3617 C CA . ARG A 1 480 ? 34.244 2.578 -3.683 1.00 79.81 480 ARG A CA 1
ATOM 3618 C C . ARG A 1 480 ? 34.266 1.414 -2.695 1.00 79.81 480 ARG A C 1
ATOM 3620 O O . ARG A 1 480 ? 35.343 1.046 -2.241 1.00 79.81 480 ARG A O 1
ATOM 3627 N N . VAL A 1 481 ? 33.104 0.841 -2.379 1.00 83.75 481 VAL A N 1
ATOM 3628 C CA . VAL A 1 481 ? 32.991 -0.294 -1.449 1.00 83.75 481 VAL A CA 1
ATOM 3629 C C . VAL A 1 481 ? 33.801 -1.494 -1.941 1.00 83.75 481 VAL A C 1
ATOM 3631 O O . VAL A 1 481 ? 34.498 -2.117 -1.143 1.00 83.75 481 VAL A O 1
ATOM 3634 N N . GLU A 1 482 ? 33.760 -1.805 -3.236 1.00 80.06 482 GLU A N 1
ATOM 3635 C CA . GLU A 1 482 ? 34.557 -2.894 -3.806 1.00 80.06 482 GLU A CA 1
ATOM 3636 C C . GLU A 1 482 ? 36.059 -2.622 -3.677 1.00 80.06 482 GLU A C 1
ATOM 3638 O O . GLU A 1 482 ? 36.798 -3.483 -3.196 1.00 80.06 482 GLU A O 1
ATOM 3643 N N . ILE A 1 483 ? 36.522 -1.412 -4.006 1.00 75.06 483 ILE A N 1
ATOM 3644 C CA . ILE A 1 483 ? 37.933 -1.035 -3.833 1.00 75.06 483 ILE A CA 1
ATOM 3645 C C . ILE A 1 483 ? 38.346 -1.130 -2.360 1.00 75.06 483 ILE A C 1
ATOM 3647 O O . ILE A 1 483 ? 39.369 -1.747 -2.066 1.00 75.06 483 ILE A O 1
ATOM 3651 N N . ASP A 1 484 ? 37.546 -0.583 -1.441 1.00 73.56 484 ASP A N 1
ATOM 3652 C CA . ASP A 1 484 ? 37.800 -0.611 0.005 1.00 73.56 484 ASP A CA 1
ATOM 3653 C C . ASP A 1 484 ? 37.813 -2.047 0.561 1.00 73.56 484 ASP A C 1
ATOM 3655 O O . ASP A 1 484 ? 38.535 -2.329 1.514 1.00 73.56 484 ASP A O 1
ATOM 3659 N N . ARG A 1 485 ? 37.068 -2.989 -0.035 1.00 75.56 485 ARG A N 1
ATOM 3660 C CA . ARG A 1 485 ? 37.139 -4.421 0.315 1.00 75.56 485 ARG A CA 1
ATOM 3661 C C . ARG A 1 485 ? 38.458 -5.059 -0.113 1.00 75.56 485 ARG A C 1
ATOM 3663 O O . ARG A 1 485 ? 38.967 -5.939 0.578 1.00 75.56 485 ARG A O 1
ATOM 3670 N N . ILE A 1 486 ? 39.004 -4.648 -1.254 1.00 70.62 486 ILE A N 1
ATOM 3671 C CA . ILE A 1 486 ? 40.208 -5.252 -1.841 1.00 70.62 486 ILE A CA 1
ATOM 3672 C C . ILE A 1 486 ? 41.481 -4.617 -1.276 1.00 70.62 486 ILE A C 1
ATOM 3674 O O . ILE A 1 486 ? 42.472 -5.317 -1.076 1.00 70.62 486 ILE A O 1
ATOM 3678 N N . PHE A 1 487 ? 41.455 -3.315 -0.990 1.00 65.31 487 PHE A N 1
ATOM 3679 C CA . PHE A 1 487 ? 42.624 -2.522 -0.609 1.00 65.31 487 PHE A CA 1
ATOM 3680 C C . PHE A 1 487 ? 43.370 -3.049 0.639 1.00 65.31 487 PHE A C 1
ATOM 3682 O O . PHE A 1 487 ? 44.589 -3.207 0.561 1.00 65.31 487 PHE A O 1
ATOM 3689 N N . PRO A 1 488 ? 42.703 -3.427 1.753 1.00 60.03 488 PRO A N 1
ATOM 3690 C CA . PRO A 1 488 ? 43.365 -3.982 2.938 1.00 60.03 488 PRO A CA 1
ATOM 3691 C C . PRO A 1 488 ? 43.955 -5.379 2.712 1.00 60.03 488 PRO A C 1
ATOM 3693 O O . PRO A 1 488 ? 44.766 -5.845 3.506 1.00 60.03 488 PRO A O 1
ATOM 3696 N N . LEU A 1 489 ? 43.534 -6.073 1.649 1.00 56.47 489 LEU A N 1
ATOM 3697 C CA . LEU A 1 489 ? 43.970 -7.433 1.328 1.00 56.47 489 LEU A CA 1
ATOM 3698 C C . LEU A 1 489 ? 45.226 -7.453 0.445 1.00 56.47 489 LEU A C 1
ATOM 3700 O O . LEU A 1 489 ? 45.683 -8.533 0.055 1.00 56.47 489 LEU A O 1
ATOM 3704 N N . THR A 1 490 ? 45.772 -6.287 0.077 1.00 52.59 490 THR A N 1
ATOM 3705 C CA . THR A 1 490 ? 46.803 -6.199 -0.959 1.00 52.59 490 THR A CA 1
ATOM 3706 C C . THR A 1 490 ? 47.936 -5.231 -0.625 1.00 52.59 490 THR A C 1
ATOM 3708 O O . THR A 1 490 ? 47.895 -4.067 -1.001 1.00 52.59 490 THR A O 1
ATOM 3711 N N . ASP A 1 491 ? 49.047 -5.773 -0.123 1.00 51.72 491 ASP A N 1
ATOM 3712 C CA . ASP A 1 491 ? 50.379 -5.150 -0.243 1.00 51.72 491 ASP A CA 1
ATOM 3713 C C . ASP A 1 491 ? 50.961 -5.267 -1.677 1.00 51.72 491 ASP A C 1
ATOM 3715 O O . ASP A 1 491 ? 52.117 -4.925 -1.925 1.00 51.72 491 ASP A O 1
ATOM 3719 N N . LYS A 1 492 ? 50.207 -5.808 -2.653 1.00 51.19 492 LYS A N 1
ATOM 3720 C CA . LYS A 1 492 ? 50.687 -6.082 -4.023 1.00 51.19 492 LYS A CA 1
ATOM 3721 C C . LYS A 1 492 ? 49.621 -5.765 -5.086 1.00 51.19 492 LYS A C 1
ATOM 3723 O O . LYS A 1 492 ? 48.578 -6.412 -5.151 1.00 51.19 492 LYS A O 1
ATOM 3728 N N . GLY A 1 493 ? 49.941 -4.799 -5.953 1.00 53.69 493 GLY A N 1
ATOM 3729 C CA . GLY A 1 493 ? 49.093 -4.148 -6.966 1.00 53.69 493 GLY A CA 1
ATOM 3730 C C . GLY A 1 493 ? 48.482 -4.907 -8.173 1.00 53.69 493 GLY A C 1
ATOM 3731 O O . GLY A 1 493 ? 47.818 -4.225 -8.948 1.00 53.69 493 GLY A O 1
ATOM 3732 N N . PRO A 1 494 ? 48.601 -6.237 -8.401 1.00 51.19 494 PRO A N 1
ATOM 3733 C CA . PRO A 1 494 ? 47.921 -6.881 -9.545 1.00 51.19 494 PRO A CA 1
ATOM 3734 C C . PRO A 1 494 ? 46.421 -7.196 -9.373 1.00 51.19 494 PRO A C 1
ATOM 3736 O O . PRO A 1 494 ? 45.741 -7.423 -10.369 1.00 51.19 494 PRO A O 1
ATOM 3739 N N . ARG A 1 495 ? 45.876 -7.242 -8.145 1.00 57.88 495 ARG A N 1
ATOM 3740 C CA . ARG A 1 495 ? 44.479 -7.683 -7.898 1.00 57.88 495 ARG A CA 1
ATOM 3741 C C . ARG A 1 495 ? 43.409 -6.595 -8.054 1.00 57.88 495 ARG A C 1
ATOM 3743 O O . ARG A 1 495 ? 42.232 -6.927 -8.092 1.00 57.88 495 ARG A O 1
ATOM 3750 N N . LEU A 1 496 ? 43.801 -5.327 -8.186 1.00 59.59 496 LEU A N 1
ATOM 3751 C CA . LEU A 1 496 ? 42.864 -4.214 -8.402 1.00 59.59 496 LEU A CA 1
ATOM 3752 C C . LEU A 1 496 ? 42.397 -4.094 -9.863 1.00 59.59 496 LEU A C 1
ATOM 3754 O O . LEU A 1 496 ? 41.377 -3.468 -10.119 1.00 59.59 496 LEU A O 1
ATOM 3758 N N . ALA A 1 497 ? 43.109 -4.693 -10.824 1.00 63.44 497 ALA A N 1
ATOM 3759 C CA . ALA A 1 497 ? 42.800 -4.536 -12.246 1.00 63.44 497 ALA A CA 1
ATOM 3760 C C . ALA A 1 497 ? 41.464 -5.179 -12.665 1.00 63.44 497 ALA A C 1
ATOM 3762 O O . ALA A 1 497 ? 40.757 -4.607 -13.488 1.00 63.44 497 ALA A O 1
ATOM 3763 N N . ASP A 1 498 ? 41.108 -6.336 -12.099 1.00 69.56 498 ASP A N 1
ATOM 3764 C CA . ASP A 1 498 ? 39.872 -7.058 -12.446 1.00 69.56 498 ASP A CA 1
ATOM 3765 C C . ASP A 1 498 ? 38.599 -6.364 -11.904 1.00 69.56 498 ASP A C 1
ATOM 3767 O O . ASP A 1 498 ? 37.670 -6.122 -12.674 1.00 69.56 498 ASP A O 1
ATOM 3771 N N . PRO A 1 499 ? 38.564 -5.915 -10.636 1.00 69.12 499 PRO A N 1
ATOM 3772 C CA . PRO A 1 499 ? 37.460 -5.115 -10.103 1.00 69.12 499 PRO A CA 1
ATOM 3773 C C . PRO A 1 499 ? 37.324 -3.762 -10.809 1.00 69.12 499 PRO A C 1
ATOM 3775 O O . PRO A 1 499 ? 36.220 -3.375 -11.164 1.00 69.12 499 PRO A O 1
ATOM 3778 N N . VAL A 1 500 ? 38.431 -3.079 -11.123 1.00 71.94 500 VAL A N 1
ATOM 3779 C CA . VAL A 1 500 ? 38.384 -1.830 -11.907 1.00 71.94 500 VAL A CA 1
ATOM 3780 C C . VAL A 1 500 ? 37.815 -2.065 -13.302 1.00 71.94 500 VAL A C 1
ATOM 3782 O O . VAL A 1 500 ? 36.933 -1.325 -13.721 1.00 71.94 500 VAL A O 1
ATOM 3785 N N . ALA A 1 501 ? 38.265 -3.107 -14.006 1.00 75.19 501 ALA A N 1
ATOM 3786 C CA . ALA A 1 501 ? 37.750 -3.430 -15.333 1.00 75.19 501 ALA A CA 1
ATOM 3787 C C . ALA A 1 501 ? 36.244 -3.737 -15.305 1.00 75.19 501 ALA A C 1
ATOM 3789 O O . ALA A 1 501 ? 35.505 -3.278 -16.178 1.00 75.19 501 ALA A O 1
ATOM 3790 N N . ARG A 1 502 ? 35.787 -4.465 -14.281 1.00 77.25 502 ARG A N 1
ATOM 3791 C CA . ARG A 1 502 ? 34.372 -4.760 -14.039 1.00 77.25 502 ARG A CA 1
ATOM 3792 C C . ARG A 1 502 ? 33.549 -3.502 -13.791 1.00 77.25 502 ARG A C 1
ATOM 3794 O O . ARG A 1 502 ? 32.586 -3.251 -14.511 1.00 77.25 502 ARG A O 1
ATOM 3801 N N . GLU A 1 503 ? 33.941 -2.684 -12.819 1.00 82.12 503 GLU A N 1
ATOM 3802 C CA . GLU A 1 503 ? 33.199 -1.466 -12.489 1.00 82.12 503 GLU A CA 1
ATOM 3803 C C . GLU A 1 503 ? 33.211 -0.475 -13.668 1.00 82.12 503 GLU A C 1
ATOM 3805 O O . GLU A 1 503 ? 32.184 0.131 -13.979 1.00 82.12 503 GLU A O 1
ATOM 3810 N N . SER A 1 504 ? 34.328 -0.361 -14.401 1.00 77.69 504 SER A N 1
ATOM 3811 C CA . SER A 1 504 ? 34.413 0.421 -15.643 1.00 77.69 504 SER A CA 1
ATOM 3812 C C . SER A 1 504 ? 33.466 -0.087 -16.730 1.00 77.69 504 SER A C 1
ATOM 3814 O O . SER A 1 504 ? 32.912 0.729 -17.467 1.00 77.69 504 SER A O 1
ATOM 3816 N N . LYS A 1 505 ? 33.250 -1.405 -16.837 1.00 82.50 505 LYS A N 1
ATOM 3817 C CA . LYS A 1 505 ? 32.285 -1.988 -17.778 1.00 82.50 505 LYS A CA 1
ATOM 3818 C C . LYS A 1 505 ? 30.860 -1.570 -17.422 1.00 82.50 505 LYS A C 1
ATOM 3820 O O . LYS A 1 505 ? 30.139 -1.103 -18.301 1.00 82.50 505 LYS A O 1
ATOM 3825 N N . THR A 1 506 ? 30.476 -1.662 -16.148 1.00 85.12 506 THR A N 1
ATOM 3826 C CA . THR A 1 506 ? 29.161 -1.204 -15.666 1.00 85.12 506 THR A CA 1
ATOM 3827 C C . THR A 1 506 ? 28.965 0.290 -15.915 1.00 85.12 506 THR A C 1
ATOM 3829 O O . THR A 1 506 ? 27.938 0.685 -16.463 1.00 85.12 506 THR A O 1
ATOM 3832 N N . PHE A 1 507 ? 29.965 1.128 -15.614 1.00 83.56 507 PHE A N 1
ATOM 3833 C CA . PHE A 1 507 ? 29.917 2.550 -15.965 1.00 83.56 507 PHE A CA 1
ATOM 3834 C C . PHE A 1 507 ? 29.730 2.760 -17.470 1.00 83.56 507 PHE A C 1
ATOM 3836 O O . PHE A 1 507 ? 28.804 3.460 -17.863 1.00 83.56 507 PHE A O 1
ATOM 3843 N N . GLY A 1 508 ? 30.545 2.126 -18.319 1.00 79.81 508 GLY A N 1
ATOM 3844 C CA . GLY A 1 508 ? 30.419 2.235 -19.777 1.00 79.81 508 GLY A CA 1
ATOM 3845 C C . GLY A 1 508 ? 29.019 1.866 -20.282 1.00 79.81 508 GLY A C 1
ATOM 3846 O O . GLY A 1 508 ? 28.475 2.549 -21.147 1.00 79.81 508 GLY A O 1
ATOM 3847 N N . HIS A 1 509 ? 28.400 0.852 -19.675 1.00 84.50 509 HIS A N 1
ATOM 3848 C CA . HIS A 1 509 ? 27.021 0.446 -19.939 1.00 84.50 509 HIS A CA 1
ATOM 3849 C C . HIS A 1 509 ? 25.982 1.510 -19.584 1.00 84.50 509 HIS A C 1
ATOM 3851 O O . HIS A 1 509 ? 25.130 1.836 -20.410 1.00 84.50 509 HIS A O 1
ATOM 3857 N N . LEU A 1 510 ? 26.060 2.074 -18.376 1.00 86.75 510 LEU A N 1
ATOM 3858 C CA . LEU A 1 510 ? 25.159 3.139 -17.927 1.00 86.75 510 LEU A CA 1
ATOM 3859 C C . LEU A 1 510 ? 25.253 4.376 -18.830 1.00 86.75 510 LEU A C 1
ATOM 3861 O O . LEU A 1 510 ? 24.240 4.993 -19.157 1.00 86.75 510 LEU A O 1
ATOM 3865 N N . LEU A 1 511 ? 26.472 4.717 -19.253 1.00 82.38 511 LEU A N 1
ATOM 3866 C CA . LEU A 1 511 ? 26.737 5.837 -20.153 1.00 82.38 511 LEU A CA 1
ATOM 3867 C C . LEU A 1 511 ? 26.190 5.580 -21.560 1.00 82.38 511 LEU A C 1
ATOM 3869 O O . LEU A 1 511 ? 25.536 6.457 -22.123 1.00 82.38 511 LEU A O 1
ATOM 3873 N N . GLY A 1 512 ? 26.399 4.376 -22.099 1.00 81.69 512 GLY A N 1
ATOM 3874 C CA . GLY A 1 512 ? 25.850 3.971 -23.394 1.00 81.69 512 GLY A CA 1
ATOM 3875 C C . GLY A 1 512 ? 24.319 3.997 -23.414 1.00 81.69 512 GLY A C 1
ATOM 3876 O O . GLY A 1 512 ? 23.727 4.542 -24.346 1.00 81.69 512 GLY A O 1
ATOM 3877 N N . ALA A 1 513 ? 23.674 3.493 -22.356 1.00 88.06 513 ALA A N 1
ATOM 3878 C CA . ALA A 1 513 ? 22.222 3.562 -22.210 1.00 88.06 513 ALA A CA 1
ATOM 3879 C C . ALA A 1 513 ? 21.722 5.013 -22.178 1.00 88.06 513 ALA A C 1
ATOM 3881 O O . ALA A 1 513 ? 20.789 5.357 -22.901 1.00 88.06 513 ALA A O 1
ATOM 3882 N N . ARG A 1 514 ? 22.378 5.889 -21.407 1.00 87.19 514 ARG A N 1
ATOM 3883 C CA . ARG A 1 514 ? 22.016 7.309 -21.311 1.00 87.19 514 ARG A CA 1
ATOM 3884 C C . ARG A 1 514 ? 22.165 8.049 -22.638 1.00 87.19 514 ARG A C 1
ATOM 3886 O O . ARG A 1 514 ? 21.277 8.821 -22.993 1.00 87.19 514 ARG A O 1
ATOM 3893 N N . GLU A 1 515 ? 23.258 7.832 -23.370 1.00 81.81 515 GLU A N 1
ATOM 3894 C CA . GLU A 1 515 ? 23.453 8.454 -24.686 1.00 81.81 515 GLU A CA 1
ATOM 3895 C C . GLU A 1 515 ? 22.316 8.066 -25.639 1.00 81.81 515 GLU A C 1
ATOM 3897 O O . GLU A 1 515 ? 21.688 8.933 -26.247 1.00 81.81 515 GLU A O 1
ATOM 3902 N N . GLN A 1 516 ? 21.999 6.771 -25.724 1.00 83.81 516 GLN A N 1
ATOM 3903 C CA . GLN A 1 516 ? 20.916 6.293 -26.581 1.00 83.81 516 GLN A CA 1
ATOM 3904 C C . GLN A 1 516 ? 19.545 6.784 -26.109 1.00 83.81 516 GLN A C 1
ATOM 3906 O O . GLN A 1 516 ? 18.725 7.162 -26.942 1.00 83.81 516 GLN A O 1
ATOM 3911 N N . ALA A 1 517 ? 19.301 6.853 -24.799 1.00 86.19 517 ALA A N 1
ATOM 3912 C CA . ALA A 1 517 ? 18.066 7.404 -24.250 1.00 86.19 517 ALA A CA 1
ATOM 3913 C C . ALA A 1 517 ? 17.885 8.874 -24.661 1.00 86.19 517 ALA A C 1
ATOM 3915 O O . ALA A 1 517 ? 16.836 9.237 -25.192 1.00 86.19 517 ALA A O 1
ATOM 3916 N N . LEU A 1 518 ? 18.923 9.704 -24.506 1.00 84.19 518 LEU A N 1
ATOM 3917 C CA . LEU A 1 518 ? 18.906 11.116 -24.902 1.00 84.19 518 LEU A CA 1
ATOM 3918 C C . LEU A 1 518 ? 18.742 11.304 -26.409 1.00 84.19 518 LEU A C 1
ATOM 3920 O O . LEU A 1 518 ? 17.979 12.169 -26.845 1.00 84.19 518 LEU A O 1
ATOM 3924 N N . TYR A 1 519 ? 19.422 10.474 -27.196 1.00 80.94 519 TYR A N 1
ATOM 3925 C CA . TYR A 1 519 ? 19.277 10.472 -28.643 1.00 80.94 519 TYR A CA 1
ATOM 3926 C C . TYR A 1 519 ? 17.843 10.115 -29.059 1.00 80.94 519 TYR A C 1
ATOM 3928 O O . TYR A 1 519 ? 17.260 10.791 -29.906 1.00 80.94 519 TYR A O 1
ATOM 3936 N N . SER A 1 520 ? 17.247 9.106 -28.417 1.00 81.19 520 SER A N 1
ATOM 3937 C CA . SER A 1 520 ? 15.903 8.622 -28.740 1.00 81.19 520 SER A CA 1
ATOM 3938 C C . SER A 1 520 ? 14.801 9.659 -28.497 1.00 81.19 520 SER A C 1
ATOM 3940 O O . SER A 1 520 ? 13.811 9.658 -29.224 1.00 81.19 520 SER A O 1
ATOM 3942 N N . VAL A 1 521 ? 15.010 10.583 -27.548 1.00 80.50 521 VAL A N 1
ATOM 3943 C CA . VAL A 1 521 ? 14.107 11.712 -27.242 1.00 80.50 521 VAL A CA 1
ATOM 3944 C C . VAL A 1 521 ? 14.501 13.019 -27.953 1.00 80.50 521 VAL A C 1
ATOM 3946 O O . VAL A 1 521 ? 13.980 14.085 -27.633 1.00 80.50 521 VAL A O 1
ATOM 3949 N N . GLY A 1 522 ? 15.444 12.969 -28.902 1.00 76.75 522 GLY A N 1
ATOM 3950 C CA . GLY A 1 522 ? 15.821 14.114 -29.737 1.00 76.75 522 GLY A CA 1
ATOM 3951 C C . GLY A 1 522 ? 16.708 15.172 -29.066 1.00 76.75 522 GLY A C 1
ATOM 3952 O O . GLY A 1 522 ? 16.800 16.291 -29.575 1.00 76.75 522 GLY A O 1
ATOM 3953 N N . ARG A 1 523 ? 17.383 14.866 -27.945 1.00 73.50 523 ARG A N 1
ATOM 3954 C CA . ARG A 1 523 ? 18.350 15.788 -27.313 1.00 73.50 523 ARG A CA 1
ATOM 3955 C C . ARG A 1 523 ? 19.707 15.742 -28.035 1.00 73.50 523 ARG A C 1
ATOM 3957 O O . ARG A 1 523 ? 20.199 14.679 -28.407 1.00 73.50 523 ARG A O 1
ATOM 3964 N N . ALA A 1 524 ? 20.327 16.911 -28.233 1.00 62.12 524 ALA A N 1
ATOM 3965 C CA . ALA A 1 524 ? 21.584 17.047 -28.977 1.00 62.12 524 ALA A CA 1
ATOM 3966 C C . ALA A 1 524 ? 22.776 16.373 -28.262 1.00 62.12 524 ALA A C 1
ATOM 3968 O O . ALA A 1 524 ? 23.052 16.644 -27.091 1.00 62.12 524 ALA A O 1
ATOM 3969 N N . ASN A 1 525 ? 23.517 15.540 -29.003 1.00 61.06 525 ASN A N 1
ATOM 3970 C CA . ASN A 1 525 ? 24.511 14.608 -28.458 1.00 61.06 525 ASN A CA 1
ATOM 3971 C C . ASN A 1 525 ? 25.735 15.288 -27.807 1.00 61.06 525 ASN A C 1
ATOM 3973 O O . ASN A 1 525 ? 26.302 14.760 -26.858 1.00 61.06 525 ASN A O 1
ATOM 3977 N N . GLU A 1 526 ? 26.152 16.470 -28.273 1.00 60.03 526 GLU A N 1
ATOM 3978 C CA . GLU A 1 526 ? 27.364 17.136 -27.758 1.00 60.03 526 GLU A CA 1
ATOM 3979 C C . GLU A 1 526 ? 27.179 17.772 -26.374 1.00 60.03 526 GLU A C 1
ATOM 3981 O O . GLU A 1 526 ? 28.072 17.690 -25.528 1.00 60.03 526 GLU A O 1
ATOM 3986 N N . ALA A 1 527 ? 26.027 18.402 -26.127 1.00 58.44 527 ALA A N 1
ATOM 3987 C CA . ALA A 1 527 ? 25.705 18.955 -24.813 1.00 58.44 527 ALA A CA 1
ATOM 3988 C C . ALA A 1 527 ? 25.509 17.821 -23.796 1.00 58.44 527 ALA A C 1
ATOM 3990 O O . ALA A 1 527 ? 26.082 17.863 -22.710 1.00 58.44 527 ALA A O 1
ATOM 3991 N N . ALA A 1 528 ? 24.799 16.770 -24.215 1.00 58.53 528 ALA A N 1
ATOM 3992 C CA . ALA A 1 528 ? 24.622 15.535 -23.465 1.00 58.53 528 ALA A CA 1
ATOM 3993 C C . ALA A 1 528 ? 25.956 14.869 -23.093 1.00 58.53 528 ALA A C 1
ATOM 3995 O O . ALA A 1 528 ? 26.152 14.514 -21.937 1.00 58.53 528 ALA A O 1
ATOM 3996 N N . ALA A 1 529 ? 26.897 14.747 -24.036 1.00 60.72 529 ALA A N 1
ATOM 3997 C CA . ALA A 1 529 ? 28.204 14.132 -23.796 1.00 60.72 529 ALA A CA 1
ATOM 3998 C C . ALA A 1 529 ? 29.067 14.928 -22.801 1.00 60.72 529 ALA A C 1
ATOM 4000 O O . ALA A 1 529 ? 29.692 14.336 -21.923 1.00 60.72 529 ALA A O 1
ATOM 4001 N N . LYS A 1 530 ? 29.072 16.267 -22.883 1.00 66.50 530 LYS A N 1
ATOM 4002 C CA . LYS A 1 530 ? 29.791 17.123 -21.917 1.00 66.50 530 LYS A CA 1
ATOM 4003 C C . LYS A 1 530 ? 29.169 17.074 -20.522 1.00 66.50 530 LYS A C 1
ATOM 4005 O O . LYS A 1 530 ? 29.885 17.057 -19.522 1.00 66.50 530 LYS A O 1
ATOM 4010 N N . GLU A 1 531 ? 27.842 17.054 -20.451 1.00 65.19 531 GLU A N 1
ATOM 4011 C CA . GLU A 1 531 ? 27.095 16.928 -19.199 1.00 65.19 531 GLU A CA 1
ATOM 4012 C C . GLU A 1 531 ? 27.368 15.572 -18.532 1.00 65.19 531 GLU A C 1
ATOM 4014 O O . GLU A 1 531 ? 27.685 15.504 -17.344 1.00 65.19 531 GLU A O 1
ATOM 4019 N N . LEU A 1 532 ? 27.350 14.504 -19.330 1.00 64.06 532 LEU A N 1
ATOM 4020 C CA . LEU A 1 532 ? 27.680 13.140 -18.934 1.00 64.06 532 LEU A CA 1
ATOM 4021 C C . LEU A 1 532 ? 29.121 13.034 -18.413 1.00 64.06 532 LEU A C 1
ATOM 4023 O O . LEU A 1 532 ? 29.350 12.484 -17.338 1.00 64.06 532 LEU A O 1
ATOM 4027 N N . GLU A 1 533 ? 30.089 13.619 -19.122 1.00 66.38 533 GLU A N 1
ATOM 4028 C CA . GLU A 1 533 ? 31.488 13.649 -18.691 1.00 66.38 533 GLU A CA 1
ATOM 4029 C C . GLU A 1 533 ? 31.666 14.397 -17.360 1.00 66.38 533 GLU A C 1
ATOM 4031 O O . GLU A 1 533 ? 32.374 13.924 -16.468 1.00 66.38 533 GLU A O 1
ATOM 4036 N N . SER A 1 534 ? 30.989 15.536 -17.195 1.00 68.56 534 SER A N 1
ATOM 4037 C CA . SER A 1 534 ? 30.998 16.314 -15.953 1.00 68.56 534 SER A CA 1
ATOM 4038 C C . SER A 1 534 ? 30.403 15.530 -14.776 1.00 68.56 534 SER A C 1
ATOM 4040 O O . SER A 1 534 ? 31.022 15.451 -13.711 1.00 68.56 534 SER A O 1
ATOM 4042 N N . MET A 1 535 ? 29.246 14.883 -14.971 1.00 64.12 535 MET A N 1
ATOM 4043 C CA . MET A 1 535 ? 28.604 14.060 -13.940 1.00 64.12 535 MET A CA 1
ATOM 4044 C C . MET A 1 535 ? 29.474 12.875 -13.528 1.00 64.12 535 MET A C 1
ATOM 4046 O O . MET A 1 535 ? 29.613 12.611 -12.336 1.00 64.12 535 MET A O 1
ATOM 4050 N N . VAL A 1 536 ? 30.103 12.193 -14.487 1.00 63.09 536 VAL A N 1
ATOM 4051 C CA . VAL A 1 536 ? 31.008 11.068 -14.215 1.00 63.09 536 VAL A CA 1
ATOM 4052 C C . VAL A 1 536 ? 32.250 11.536 -13.468 1.00 63.09 536 VAL A C 1
ATOM 4054 O O . VAL A 1 536 ? 32.608 10.936 -12.460 1.00 63.09 536 VAL A O 1
ATOM 4057 N N . ARG A 1 537 ? 32.890 12.632 -13.893 1.00 66.44 537 ARG A N 1
ATOM 4058 C CA . ARG A 1 537 ? 34.041 13.202 -13.172 1.00 66.44 537 ARG A CA 1
ATOM 4059 C C . ARG A 1 537 ? 33.667 13.610 -11.749 1.00 66.44 537 ARG A C 1
ATOM 4061 O O . ARG A 1 537 ? 34.450 13.376 -10.833 1.00 66.44 537 ARG A O 1
ATOM 4068 N N . SER A 1 538 ? 32.478 14.180 -11.557 1.00 67.81 538 SER A N 1
ATOM 4069 C CA . SER A 1 538 ? 31.961 14.528 -10.234 1.00 67.81 538 SER A CA 1
ATOM 4070 C C . SER A 1 538 ? 31.702 13.282 -9.382 1.00 67.81 538 SER A C 1
ATOM 4072 O O . SER A 1 538 ? 32.178 13.229 -8.255 1.00 67.81 538 SER A O 1
ATOM 4074 N N . ALA A 1 539 ? 31.032 12.260 -9.921 1.00 60.66 539 ALA A N 1
ATOM 4075 C CA . ALA A 1 539 ? 30.715 11.026 -9.203 1.00 60.66 539 ALA A CA 1
ATOM 4076 C C . ALA A 1 539 ? 31.961 10.183 -8.882 1.00 60.66 539 ALA A C 1
ATOM 4078 O O . ALA A 1 539 ? 32.110 9.704 -7.763 1.00 60.66 539 ALA A O 1
ATOM 4079 N N . ILE A 1 540 ? 32.904 10.058 -9.818 1.00 62.69 540 ILE A N 1
ATOM 4080 C CA . ILE A 1 540 ? 34.194 9.391 -9.589 1.00 62.69 540 ILE A CA 1
ATOM 4081 C C . ILE A 1 540 ? 35.054 10.204 -8.613 1.00 62.69 540 ILE A C 1
ATOM 4083 O O . ILE A 1 540 ? 35.745 9.628 -7.778 1.00 62.69 540 ILE A O 1
ATOM 4087 N N . GLY A 1 541 ? 34.978 11.538 -8.659 1.00 60.44 541 GLY A N 1
ATOM 4088 C CA . GLY A 1 541 ? 35.640 12.423 -7.699 1.00 60.44 541 GLY A CA 1
ATOM 4089 C C . GLY A 1 541 ? 35.159 12.259 -6.250 1.00 60.44 541 GLY A C 1
ATOM 4090 O O . GLY A 1 541 ? 35.867 12.682 -5.339 1.00 60.44 541 GLY A O 1
ATOM 4091 N N . ILE A 1 542 ? 33.999 11.624 -6.027 1.00 56.53 542 ILE A N 1
ATOM 4092 C CA . ILE A 1 542 ? 33.472 11.277 -4.695 1.00 56.53 542 ILE A CA 1
ATOM 4093 C C . ILE A 1 542 ? 34.147 10.016 -4.126 1.00 56.53 542 ILE A C 1
ATOM 4095 O O . ILE A 1 542 ? 34.114 9.823 -2.913 1.00 56.53 542 ILE A O 1
ATOM 4099 N N . VAL A 1 543 ? 34.794 9.177 -4.947 1.00 53.41 543 VAL A N 1
ATOM 4100 C CA . VAL A 1 543 ? 35.541 7.990 -4.491 1.00 53.41 543 VAL A CA 1
ATOM 4101 C C . VAL A 1 543 ? 36.889 8.451 -3.908 1.00 53.41 543 VAL A C 1
ATOM 4103 O O . VAL A 1 543 ? 37.793 8.801 -4.672 1.00 53.41 543 VAL A O 1
ATOM 4106 N N . PRO A 1 544 ? 37.084 8.466 -2.573 1.00 52.16 544 PRO A N 1
ATOM 4107 C CA . PRO A 1 544 ? 38.345 8.873 -1.977 1.00 52.16 544 PRO A CA 1
ATOM 4108 C C . PRO A 1 544 ? 39.299 7.677 -2.017 1.00 52.16 544 PRO A C 1
ATOM 4110 O O . PRO A 1 544 ? 39.433 6.938 -1.049 1.00 52.16 544 PRO A O 1
ATOM 4113 N N . VAL A 1 545 ? 39.936 7.459 -3.163 1.00 53.38 545 VAL A N 1
ATOM 4114 C CA . VAL A 1 545 ? 41.013 6.471 -3.309 1.00 53.38 545 VAL A CA 1
ATOM 4115 C C . VAL A 1 545 ? 42.374 7.115 -3.035 1.00 53.38 545 VAL A C 1
ATOM 4117 O O . VAL A 1 545 ? 42.571 8.297 -3.344 1.00 53.38 545 VAL A O 1
ATOM 4120 N N . PRO A 1 546 ? 43.363 6.358 -2.525 1.00 46.59 546 PRO A N 1
ATOM 4121 C CA . PRO A 1 546 ? 44.745 6.813 -2.482 1.00 46.59 546 PRO A CA 1
ATOM 4122 C C . PRO A 1 546 ? 45.271 6.978 -3.918 1.00 46.59 546 PRO A C 1
ATOM 4124 O O . PRO A 1 546 ? 45.631 6.011 -4.584 1.00 46.59 546 PRO A O 1
ATOM 4127 N N . GLY A 1 547 ? 45.295 8.220 -4.405 1.00 50.25 547 GLY A N 1
ATOM 4128 C CA . GLY A 1 547 ? 45.929 8.606 -5.668 1.00 50.25 547 GLY A CA 1
ATOM 4129 C C . GLY A 1 547 ? 44.961 9.096 -6.750 1.00 50.25 547 GLY A C 1
ATOM 4130 O O . GLY A 1 547 ? 44.087 8.370 -7.221 1.00 50.25 547 GLY A O 1
ATOM 4131 N N . LYS A 1 548 ? 45.195 10.325 -7.233 1.00 53.16 548 LYS A N 1
ATOM 4132 C CA . LYS A 1 548 ? 44.498 10.936 -8.386 1.00 53.16 548 LYS A CA 1
ATOM 4133 C C . LYS A 1 548 ? 44.599 10.098 -9.674 1.00 53.16 548 LYS A C 1
ATOM 4135 O O . LYS A 1 548 ? 43.744 10.210 -10.547 1.00 53.16 548 LYS A O 1
ATOM 4140 N N . GLU A 1 549 ? 45.615 9.241 -9.785 1.00 57.97 549 GLU A N 1
ATOM 4141 C CA . GLU A 1 549 ? 45.823 8.351 -10.934 1.00 57.97 549 GLU A CA 1
ATOM 4142 C C . GLU A 1 549 ? 44.752 7.261 -11.067 1.00 57.97 549 GLU A C 1
ATOM 4144 O O . GLU A 1 549 ? 44.440 6.840 -12.180 1.00 57.97 549 GLU A O 1
ATOM 4149 N N . PHE A 1 550 ? 44.166 6.803 -9.957 1.00 57.47 550 PHE A N 1
ATOM 4150 C CA . PHE A 1 550 ? 43.201 5.702 -9.971 1.00 57.47 550 PHE A CA 1
ATOM 4151 C C . PHE A 1 550 ? 41.842 6.143 -10.524 1.00 57.47 550 PHE A C 1
ATOM 4153 O O . PHE A 1 550 ? 41.302 5.509 -11.429 1.00 57.47 550 PHE A O 1
ATOM 4160 N N . ALA A 1 551 ? 41.339 7.285 -10.049 1.00 58.97 551 ALA A N 1
ATOM 4161 C CA . ALA A 1 551 ? 40.155 7.943 -10.599 1.00 58.97 551 ALA A CA 1
ATOM 4162 C C . ALA A 1 551 ? 40.323 8.259 -12.098 1.00 58.97 551 ALA A C 1
ATOM 4164 O O . ALA A 1 551 ? 39.401 8.045 -12.885 1.00 58.97 551 ALA A O 1
ATOM 4165 N N . GLY A 1 552 ? 41.523 8.699 -12.502 1.00 62.34 552 GLY A N 1
ATOM 4166 C CA . GLY A 1 552 ? 41.869 8.931 -13.905 1.00 62.34 552 GLY A CA 1
ATOM 4167 C C . GLY A 1 552 ? 41.787 7.664 -14.761 1.00 62.34 552 GLY A C 1
ATOM 4168 O O . GLY A 1 552 ? 41.168 7.694 -15.820 1.00 62.34 552 GLY A O 1
ATOM 4169 N N . LYS A 1 553 ? 42.334 6.537 -14.282 1.00 66.69 553 LYS A N 1
ATOM 4170 C CA . LYS A 1 553 ? 42.281 5.241 -14.983 1.00 66.69 553 LYS A CA 1
ATOM 4171 C C . LYS A 1 553 ? 40.869 4.667 -15.075 1.00 66.69 553 LYS A C 1
ATOM 4173 O O . LYS A 1 553 ? 40.509 4.156 -16.130 1.00 66.69 553 LYS A O 1
ATOM 4178 N N . LEU A 1 554 ? 40.075 4.760 -14.006 1.00 63.44 554 LEU A N 1
ATOM 4179 C CA . LEU A 1 554 ? 38.681 4.300 -13.997 1.00 63.44 554 LEU A CA 1
ATOM 4180 C C . LEU A 1 554 ? 37.844 5.078 -15.018 1.00 63.44 554 LEU A C 1
ATOM 4182 O O . LEU A 1 554 ? 3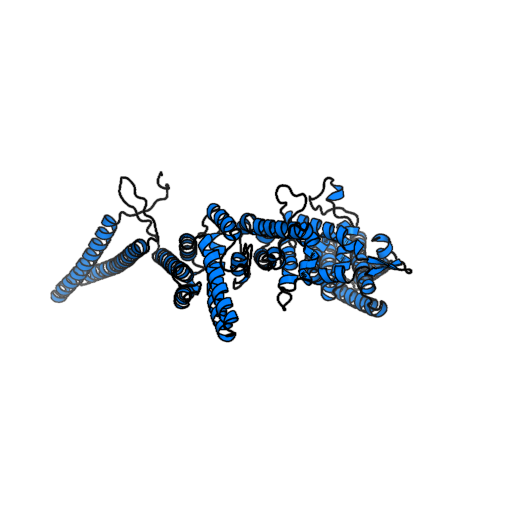7.122 4.469 -15.807 1.00 63.44 554 LEU A O 1
ATOM 4186 N N . ALA A 1 555 ? 37.983 6.409 -15.032 1.00 62.22 555 ALA A N 1
ATOM 4187 C CA . ALA A 1 555 ? 37.347 7.261 -16.026 1.00 62.22 555 ALA A CA 1
ATOM 4188 C C . ALA A 1 555 ? 37.822 6.872 -17.431 1.00 62.22 555 ALA A C 1
ATOM 4190 O O . ALA A 1 555 ? 37.007 6.495 -18.265 1.00 62.22 555 ALA A O 1
ATOM 4191 N N . GLU A 1 556 ? 39.131 6.871 -17.685 1.00 68.25 556 GLU A N 1
ATOM 4192 C CA . GLU A 1 556 ? 39.700 6.528 -18.990 1.00 68.25 556 GLU A CA 1
ATOM 4193 C C . GLU A 1 556 ? 39.226 5.156 -19.499 1.00 68.25 556 GLU A C 1
ATOM 4195 O O . GLU A 1 556 ? 38.884 5.028 -20.671 1.00 68.25 556 GLU A O 1
ATOM 4200 N N . GLN A 1 557 ? 39.149 4.137 -18.638 1.00 66.62 557 GLN A N 1
ATOM 4201 C CA . GLN A 1 557 ? 38.654 2.809 -19.004 1.00 66.62 557 GLN A CA 1
ATOM 4202 C C . GLN A 1 557 ? 37.141 2.765 -19.220 1.00 66.62 557 GLN A C 1
ATOM 4204 O O . GLN A 1 557 ? 36.706 2.109 -20.163 1.00 66.62 557 GLN A O 1
ATOM 4209 N N . ALA A 1 558 ? 36.344 3.480 -18.422 1.00 59.78 558 ALA A N 1
ATOM 4210 C CA . ALA A 1 558 ? 34.909 3.615 -18.667 1.00 59.78 558 ALA A CA 1
ATOM 4211 C C . ALA A 1 558 ? 34.649 4.314 -20.015 1.00 59.78 558 ALA A C 1
ATOM 4213 O O . ALA A 1 558 ? 33.835 3.838 -20.804 1.00 59.78 558 ALA A O 1
ATOM 4214 N N . PHE A 1 559 ? 35.410 5.372 -20.328 1.00 62.56 559 PHE A N 1
ATOM 4215 C CA . PHE A 1 559 ? 35.353 6.079 -21.612 1.00 62.56 559 PHE A CA 1
ATOM 4216 C C . PHE A 1 559 ? 35.892 5.233 -22.782 1.00 62.56 559 PHE A C 1
ATOM 4218 O O . PHE A 1 559 ? 35.351 5.302 -23.880 1.00 62.56 559 PHE A O 1
ATOM 4225 N N . LYS A 1 560 ? 36.906 4.383 -22.570 1.00 62.62 560 LYS A N 1
ATOM 4226 C CA . LYS A 1 560 ? 37.419 3.437 -23.586 1.00 62.62 560 LYS A CA 1
ATOM 4227 C C . LYS A 1 560 ? 36.490 2.242 -23.823 1.00 62.62 560 LYS A C 1
ATOM 4229 O O . LYS A 1 560 ? 36.396 1.765 -24.952 1.00 62.62 560 LYS A O 1
ATOM 4234 N N . GLY A 1 561 ? 35.820 1.756 -22.778 1.00 53.22 561 GLY A N 1
ATOM 4235 C CA . GLY A 1 561 ? 34.773 0.733 -22.858 1.00 53.22 561 GLY A CA 1
ATOM 4236 C C . GLY A 1 561 ? 33.508 1.243 -23.551 1.00 53.22 561 GLY A C 1
ATOM 4237 O O . GLY A 1 561 ? 32.749 0.452 -24.105 1.00 53.22 561 GLY A O 1
ATOM 4238 N N . MET A 1 562 ? 33.338 2.567 -23.599 1.00 53.88 562 MET A N 1
ATOM 4239 C CA . MET A 1 562 ? 32.305 3.298 -24.324 1.00 53.88 562 MET A CA 1
ATOM 4240 C C . MET A 1 562 ? 32.499 3.235 -25.846 1.00 53.88 562 MET A C 1
ATOM 4242 O O . MET A 1 562 ? 32.567 4.257 -26.523 1.00 53.88 562 MET A O 1
ATOM 4246 N N . ARG A 1 563 ? 32.567 2.042 -26.445 1.00 50.53 563 ARG A N 1
ATOM 4247 C CA . ARG A 1 563 ? 32.307 1.930 -27.886 1.00 50.53 563 ARG A CA 1
ATOM 4248 C C . ARG A 1 563 ? 30.854 2.368 -28.114 1.00 50.53 563 ARG A C 1
ATOM 4250 O O . ARG A 1 563 ? 29.952 1.544 -28.063 1.00 50.53 563 ARG A O 1
ATOM 4257 N N . LEU A 1 564 ? 30.649 3.671 -28.322 1.00 46.38 564 LEU A N 1
ATOM 4258 C CA . LEU A 1 564 ? 29.366 4.371 -28.494 1.00 46.38 564 LEU A CA 1
ATOM 4259 C C . LEU A 1 564 ? 28.534 3.775 -29.650 1.00 46.38 564 LEU A C 1
ATOM 4261 O O . LEU A 1 564 ? 27.311 3.828 -29.646 1.00 46.38 564 LEU A O 1
ATOM 4265 N N . GLU A 1 565 ? 29.194 3.118 -30.606 1.00 46.06 565 GLU A N 1
ATOM 4266 C CA . GLU A 1 565 ? 28.563 2.370 -31.705 1.00 46.06 565 GLU A CA 1
ATOM 4267 C C . GLU A 1 565 ? 28.107 0.948 -31.313 1.00 46.06 565 GLU A C 1
ATOM 4269 O O . GLU A 1 565 ? 27.388 0.295 -32.064 1.00 46.06 565 GLU A O 1
ATOM 4274 N N . GLY A 1 566 ? 28.545 0.439 -30.158 1.00 53.81 566 GLY A N 1
ATOM 4275 C CA . GLY A 1 566 ? 28.340 -0.932 -29.694 1.00 53.81 566 GLY A CA 1
ATOM 4276 C C . GLY A 1 566 ? 27.025 -1.139 -28.952 1.00 53.81 566 GLY A C 1
ATOM 4277 O O . GLY A 1 566 ? 26.328 -2.095 -29.258 1.00 53.81 566 GLY A O 1
ATOM 4278 N N . PHE A 1 567 ? 26.630 -0.230 -28.054 1.00 61.16 567 PHE A N 1
ATOM 4279 C CA . PHE A 1 567 ? 25.425 -0.434 -27.236 1.00 61.16 567 PHE A CA 1
ATOM 4280 C C . PHE A 1 567 ? 24.175 -0.614 -28.111 1.00 61.16 567 PHE A C 1
ATOM 4282 O O . PHE A 1 567 ? 23.468 -1.608 -27.984 1.00 61.16 567 PHE A O 1
ATOM 4289 N N . ALA A 1 568 ? 23.950 0.270 -29.090 1.00 57.00 568 ALA A N 1
ATOM 4290 C CA . ALA A 1 568 ? 22.821 0.136 -30.014 1.00 57.00 568 ALA A CA 1
ATOM 4291 C C . ALA A 1 568 ? 22.878 -1.155 -30.861 1.00 57.00 568 ALA A C 1
ATOM 4293 O O . ALA A 1 568 ? 21.823 -1.709 -31.179 1.00 57.00 568 ALA A O 1
ATOM 4294 N N . LYS A 1 569 ? 24.083 -1.656 -31.184 1.00 59.62 569 LYS A N 1
ATOM 4295 C CA . LYS A 1 569 ? 24.321 -2.952 -31.854 1.00 59.62 569 LYS A CA 1
ATOM 4296 C C . LYS A 1 569 ? 24.091 -4.158 -30.945 1.00 59.62 569 LYS A C 1
ATOM 4298 O O . LYS A 1 569 ? 23.710 -5.207 -31.438 1.00 59.62 569 LYS A O 1
ATOM 4303 N N . GLU A 1 570 ? 24.345 -4.020 -29.650 1.00 61.91 570 GLU A N 1
ATOM 4304 C CA . GLU A 1 570 ? 24.241 -5.089 -28.654 1.00 61.91 570 GLU A CA 1
ATOM 4305 C C . GLU A 1 570 ? 22.818 -5.230 -28.087 1.00 61.91 570 GLU A C 1
ATOM 4307 O O . GLU A 1 570 ? 22.423 -6.332 -27.713 1.00 61.91 570 GLU A O 1
ATOM 4312 N N . VAL A 1 571 ? 22.044 -4.137 -28.043 1.00 58.62 571 VAL A N 1
ATOM 4313 C CA . VAL A 1 571 ? 20.653 -4.115 -27.543 1.00 58.62 571 VAL A CA 1
ATOM 4314 C C . VAL A 1 571 ? 19.645 -4.695 -28.544 1.00 58.62 571 VAL A C 1
ATOM 4316 O O . VAL A 1 571 ? 18.644 -5.294 -28.132 1.00 58.62 571 VAL A O 1
ATOM 4319 N N . ALA A 1 572 ? 19.880 -4.497 -29.844 1.00 51.50 572 ALA A N 1
ATOM 4320 C CA . ALA A 1 572 ? 18.978 -4.919 -30.922 1.00 51.50 572 ALA A CA 1
ATOM 4321 C C . ALA A 1 572 ? 19.552 -6.083 -31.723 1.00 51.50 572 ALA A C 1
ATOM 4323 O O . ALA A 1 572 ? 18.764 -7.011 -32.007 1.00 51.50 572 ALA A O 1
#

pLDDT: mean 81.07, std 14.93, range [24.73, 97.94]

Foldseek 3Di:
DPPDPPDDFDFLVVLVVVLVVLQVVLVVLCVVLVVLQVVCVVVVHDSVVSVVSNVVSVVSNVVSVVSVLLNVLVVLCVVLVLFAFDQDPVGTTTPRPPDSVLSVLSSLLSLLLVLLCCQQPVDDPLAGDLVSLVSNLVCLVSLQPLSSLLNNDVSCALLNLLRSLVSLVSNLVVCVVVVNNVSSVVSNVSSLSNLQSSLSSVQLCQAPVHPSDPDPVRLQRNLVSQQDADDNPPPDDDDHNHNVSVLSSLQSHPDQRCRDLRSCLRRVQSLLVVLVVLLVCVVVVNHDPRSVPDDRSNLSSLSNQLSAQSSLLSNFVDDDPPGQDTSVLCVVPVVLLCLPVPPPDDPPSSSNQSNLSSLLRNQLDPDPSNLLSLLVQLLSLLVQQVVQWDADPLLATAGPNPSSLVSCLSNLQSLLSNCLSCVVVLLCLLVVHQPGFNVRDDDRVSGTRHNLSVLSSLLSNLLDPVSLLSNLLSLLVVLLVVCVVCVVVDPDPPPVPVSLLSSLSSLLSSLLSNQRSCVNVPHDNPVSVVVSLVSNLVSLVVRPDPDPVSSVVSSVSSVVSNPSSVSSVPND

Secondary structure (DSSP, 8-state):
-PPPTT--EEEHHHHHHHHHHHHHHHHHHHHHHHHHHHHHHHTT---HHHHHHHHHHHHHHHHHHHHHHHHHHHHHHHHTT-S--EEETTEEEEE--SSHHHHHHHHHHHHHHHHHHHHHHS-TTS---HHHHHHHHTTGGGTT-HHHHHHHHHHHHHHHHHHHHHHHHHHHHHHHHTT-HHHHHHHHHHHHHHHHHHHHHHHHHH-TTSTT---HHHHHHHHHHHH---STT-TTSS----THHHHHHHHT-SS-----HHHIIIIIHHHHHHHHHHHHHHHTT---HHHHT----HHHHHHHHHT-HHHHHHHHS-PPTT-SS-HHHIIIIITTTHHHH-TTS-TTSHHHHHHHHHHHHHHSS-SHHHHHHHHHHHHHHHHHSGGGEEE-TTS-EEES-HHHHHTTGGGHHHHHHHHHHTHHHHHHHHTT----B-S-SSSHHHHBPPHHHHHHHHHHHTTSHHHHHHHHHHHHHHHHHHHHHHGGG-SSTTTTHHHHHHHHHHHHHHHHHHHHHHHHTT--HHHHHHHHHHHHHHHHHTS--S-HHHHHHHHHHHHHH--TTHHHHHH-

Radius of gyration: 32.91 Å; chains: 1; bounding box: 85×50×118 Å

Organism: NCBI:txid1848322